Protein AF-0000000065874223 (afdb_homodimer)

pLDDT: mean 94.04, std 4.86, range [57.53, 98.75]

InterPro domains:
  IPR003439 ABC transporter-like, ATP-binding domain [PF00005] (25-171)
  IPR003439 ABC transporter-like, ATP-binding domain [PS50893] (5-242)
  IPR003593 AAA+ ATPase domain [SM00382] (33-219)
  IPR015856 ABC transporter, CbiO/EcfA subunit [cd03225] (6-219)
  IPR017871 ABC transporter-like, conserved site [PS00211] (143-157)
  IPR027417 P-loop containing nucleoside triphosphate hydrolase [G3DSA:3.40.50.300] (3-276)
  IPR027417 P-loop containing nucleoside triphosphate hydrolase [SSF52540] (2-235)
  IPR030947 Energy-coupling factor transporter EcfA1 [TIGR04520] (5-275)
  IPR050095 Energy-coupling factor transporter ATP-binding [PTHR43553] (5-272)

Solvent-accessible surface area (backbone atoms only — not comparable to full-atom values): 28137 Å² total; per-residue (Å²): 135,65,53,34,34,39,34,43,46,23,21,30,62,50,77,50,100,87,47,77,45,67,41,29,49,60,29,65,50,75,38,46,65,39,36,36,36,16,37,35,48,39,84,82,15,24,65,68,60,48,54,32,38,71,43,48,77,39,74,58,73,35,58,50,41,26,47,68,82,39,50,60,82,40,71,92,43,46,66,60,40,34,38,36,30,21,75,38,55,43,54,37,76,81,69,57,80,46,71,31,38,47,56,34,22,35,46,46,32,53,74,70,63,53,54,68,76,57,41,56,52,40,34,50,52,22,23,50,69,48,73,42,48,94,49,30,83,35,42,52,90,78,46,54,67,34,54,37,39,34,49,50,49,17,22,43,48,34,46,63,36,55,25,38,36,29,50,33,51,48,64,82,39,44,61,48,29,30,52,52,46,51,52,38,53,49,43,43,26,73,74,66,46,25,14,34,38,40,34,39,82,50,45,73,62,35,55,73,25,65,29,30,36,36,33,51,75,12,23,73,79,47,70,35,36,32,54,63,52,53,54,41,50,71,64,37,44,72,65,36,40,74,62,30,68,39,23,53,49,33,46,52,35,39,74,72,70,45,93,63,64,60,60,36,65,40,66,68,54,45,47,56,54,59,71,71,106,133,66,53,34,33,41,34,44,46,23,22,29,63,50,77,52,99,86,45,77,45,66,41,29,50,60,30,64,49,75,37,46,66,39,34,37,36,17,38,34,49,38,87,83,15,26,64,69,61,50,54,33,38,71,43,48,76,39,76,60,73,36,56,50,41,26,46,69,82,40,50,59,81,41,72,92,44,47,67,60,42,32,38,37,31,22,77,39,56,42,54,37,78,80,68,59,80,47,70,31,38,46,57,34,23,35,45,46,31,53,75,71,66,54,53,67,75,57,40,56,51,37,35,51,52,22,24,49,69,50,72,42,48,93,50,31,83,35,43,54,89,78,45,53,69,33,53,36,40,34,48,48,49,17,22,42,50,34,47,63,37,54,25,40,35,28,50,33,50,47,65,84,40,42,60,46,29,31,53,52,46,51,52,37,52,49,44,42,26,74,74,64,47,26,14,34,39,39,34,38,83,49,46,72,62,34,56,73,25,64,29,29,35,35,32,52,74,13,25,72,78,47,70,35,37,34,56,64,51,54,53,42,51,70,64,37,47,73,65,34,40,73,62,30,67,39,23,52,48,32,48,54,35,40,75,72,69,44,93,64,64,61,61,34,65,40,66,69,54,45,48,56,56,57,68,71,102

Secondary structure (DSSP, 8-state):
--EEEEEEEEEEEEE-SS-EEEEEEEEEEEEETT-EEEEE--TTSSHHHHHHHHTTSS--SEEEEEETTEETT-GGGHHHHHHHEEEE-S-GGGT---SSHHHHHHHHHHHTT--HHHHHHHHHHHHHHTT-GGGTTS-GGGS-HHHHHHHHHHHHHTT--SEEEEESTTTTS-HHHHHHHHHHHHHHHHHH--EEEEE-S-HHHHTTSSEEEEEETTEEEEEE-HHHHHT-HHHHHHTT----HHHHHHHHHHHTT----S---SHHHHHHHHHT-/--EEEEEEEEEEEEE-SS-EEEEEEEEEEEEETT-EEEEE--TTSSHHHHHHHHTTSS--SEEEEEETTEETT-GGGHHHHHHHEEEE-S-GGGT---SSHHHHHHHHHHHTT--HHHHHHHHHHHHHHTT-GGGTTS-GGGS-HHHHHHHHHHHHHTT--SEEEEESTTTTS-HHHHHHHHHHHHHHHHHH--EEEEE-S-HHHHTTSSEEEEEETTEEEEEE-HHHHHT-HHHHHHTT----HHHHHHHHHHHTT----S---SHHHHHHHHHT-

Nearest PDB structures (foldseek):
  8bmp-assembly1_A  TM=9.193E-01  e=8.160E-31  Lactobacillus delbrueckii subsp. bulgaricus ATCC 11842 = JCM 1002
  8bms-assembly1_A  TM=9.000E-01  e=3.436E-30  Lactobacillus delbrueckii subsp. bulgaricus ATCC 11842 = JCM 1002
  4rfs-assembly1_B  TM=9.124E-01  e=3.237E-29  Levilactobacillus brevis
  8bmr-assembly1_A  TM=9.427E-01  e=2.288E-28  Lactobacillus delbrueckii subsp. bulgaricus ATCC 11842 = JCM 1002
  4u00-assembly1_A  TM=9.221E-01  e=4.789E-24  Thermus thermophilus HB8

Radius of gyration: 24.84 Å; Cα contacts (8 Å, |Δi|>4): 1194; chains: 2; bounding box: 56×71×63 Å

Organism: Clostridioides difficile (strain 630) (NCBI:txid272563)

Structure (mmCIF, N/CA/C/O backbone):
data_AF-0000000065874223-model_v1
#
loop_
_entity.id
_entity.type
_entity.pdbx_description
1 polymer 'Energy-coupling factor transporter ATP-binding protein EcfA1'
#
loop_
_atom_site.group_PDB
_atom_site.id
_atom_site.type_symbol
_atom_site.label_atom_id
_atom_site.label_alt_id
_atom_site.label_comp_id
_atom_site.label_asym_id
_atom_site.label_entity_id
_atom_site.label_seq_id
_atom_site.pdbx_PDB_ins_code
_atom_site.Cartn_x
_atom_site.Cartn_y
_atom_site.Cartn_z
_atom_site.occupancy
_atom_site.B_iso_or_equiv
_atom_site.auth_seq_id
_atom_site.auth_comp_id
_atom_site.auth_asym_id
_atom_site.auth_atom_id
_atom_site.pdbx_PDB_model_num
ATOM 1 N N . MET A 1 1 ? -2.918 27.781 23.953 1 57.53 1 MET A N 1
ATOM 2 C CA . MET A 1 1 ? -2.232 27.094 22.859 1 57.53 1 MET A CA 1
ATOM 3 C C . MET A 1 1 ? -3.104 27.031 21.609 1 57.53 1 MET A C 1
ATOM 5 O O . MET A 1 1 ? -4.285 26.688 21.688 1 57.53 1 MET A O 1
ATOM 9 N N . ASP A 1 2 ? -2.715 27.734 20.406 1 87.31 2 ASP A N 1
ATOM 10 C CA . ASP A 1 2 ? -3.629 28.125 19.328 1 87.31 2 ASP A CA 1
ATOM 11 C C . ASP A 1 2 ? -3.838 27 18.344 1 87.31 2 ASP A C 1
ATOM 13 O O . ASP A 1 2 ? -2.871 26.422 17.828 1 87.31 2 ASP A O 1
ATOM 17 N N . ASN A 1 3 ? -4.992 26.422 18.359 1 95.94 3 ASN A N 1
ATOM 18 C CA . ASN A 1 3 ? -5.398 25.406 17.391 1 95.94 3 ASN A CA 1
ATOM 19 C C . ASN A 1 3 ? -5.418 25.953 15.969 1 95.94 3 ASN A C 1
ATOM 21 O O . ASN A 1 3 ? -5.938 27.047 15.727 1 95.94 3 ASN A O 1
ATOM 25 N N . ILE A 1 4 ? -4.734 25.281 15.172 1 97.5 4 ILE A N 1
ATOM 26 C CA . ILE A 1 4 ? -4.742 25.703 13.773 1 97.5 4 ILE A CA 1
ATOM 27 C C . ILE A 1 4 ? -5.922 25.047 13.047 1 97.5 4 ILE A C 1
ATOM 29 O O . ILE A 1 4 ? -6.422 25.594 12.062 1 97.5 4 ILE A O 1
ATOM 33 N N . VAL A 1 5 ? -6.289 23.859 13.484 1 98.06 5 VAL A N 1
ATOM 34 C CA . VAL A 1 5 ? -7.445 23.156 12.938 1 98.06 5 VAL A CA 1
ATOM 35 C C . VAL A 1 5 ? -8.461 22.906 14.047 1 98.06 5 VAL A C 1
ATOM 37 O O . VAL A 1 5 ? -8.117 22.406 15.117 1 98.06 5 VAL A O 1
ATOM 40 N N . LYS A 1 6 ? -9.648 23.344 13.828 1 98.19 6 LYS A N 1
ATOM 41 C CA . LYS A 1 6 ? -10.773 23.078 14.719 1 98.19 6 LYS A CA 1
ATOM 42 C C . LYS A 1 6 ? -11.93 22.422 13.969 1 98.19 6 LYS A C 1
ATOM 44 O O . LYS A 1 6 ? -12.578 23.062 13.133 1 98.19 6 LYS A O 1
ATOM 49 N N . VAL A 1 7 ? -12.125 21.188 14.25 1 98 7 VAL A N 1
ATOM 50 C CA . VAL A 1 7 ? -13.242 20.422 13.703 1 98 7 VAL A CA 1
ATOM 51 C C . VAL A 1 7 ? -14.359 20.328 14.742 1 98 7 VAL A C 1
ATOM 53 O O . VAL A 1 7 ? -14.18 19.703 15.789 1 98 7 VAL A O 1
ATOM 56 N N . ASN A 1 8 ? -15.445 20.922 14.422 1 97.88 8 ASN A N 1
ATOM 57 C CA . ASN A 1 8 ? -16.516 21.016 15.406 1 97.88 8 ASN A CA 1
ATOM 58 C C . ASN A 1 8 ? -17.734 20.188 15 1 97.88 8 ASN A C 1
ATOM 60 O O . ASN A 1 8 ? -18.609 20.656 14.273 1 97.88 8 ASN A O 1
ATOM 64 N N . ASN A 1 9 ? -17.797 19 15.633 1 97.69 9 ASN A N 1
ATOM 65 C CA . ASN A 1 9 ? -18.969 18.125 15.516 1 97.69 9 ASN A CA 1
ATOM 66 C C . ASN A 1 9 ? -19.453 18.031 14.07 1 97.69 9 ASN A C 1
ATOM 68 O O . ASN A 1 9 ? -20.625 18.25 13.797 1 97.69 9 ASN A O 1
ATOM 72 N N . ILE A 1 10 ? -18.562 17.656 13.234 1 97.5 10 ILE A N 1
ATOM 73 C CA . ILE A 1 10 ? -18.938 17.656 11.828 1 97.5 10 ILE A CA 1
ATOM 74 C C . ILE A 1 10 ? -19.547 16.312 11.453 1 97.5 10 ILE A C 1
ATOM 76 O O . ILE A 1 10 ? -19.172 15.281 12.016 1 97.5 10 ILE A O 1
ATOM 80 N N . SER A 1 11 ? -20.453 16.406 10.539 1 97.31 11 SER A N 1
ATOM 81 C CA . SER A 1 11 ? -21 15.25 9.836 1 97.31 11 SER A CA 1
ATOM 82 C C . SER A 1 11 ? -21 15.461 8.328 1 97.31 11 SER A C 1
ATOM 84 O O . SER A 1 11 ? -21.078 16.594 7.855 1 97.31 11 SER A O 1
ATOM 86 N N . PHE A 1 12 ? -20.734 14.43 7.633 1 96.19 12 PHE A N 1
ATOM 87 C CA . PHE A 1 12 ? -20.75 14.477 6.176 1 96.19 12 PHE A CA 1
ATOM 88 C C . PHE A 1 12 ? -21.359 13.203 5.605 1 96.19 12 PHE A C 1
ATOM 90 O O . PHE A 1 12 ? -20.984 12.102 5.984 1 96.19 12 PHE A O 1
ATOM 97 N N . GLU A 1 13 ? -22.219 13.445 4.73 1 92.69 13 GLU A N 1
ATOM 98 C CA . GLU A 1 13 ? -22.906 12.328 4.074 1 92.69 13 GLU A CA 1
ATOM 99 C C . GLU A 1 13 ? -22.766 12.414 2.557 1 92.69 13 GLU A C 1
ATOM 101 O O . GLU A 1 13 ? -22.891 13.492 1.976 1 92.69 13 GLU A O 1
ATOM 106 N N . TYR A 1 14 ? -22.359 11.258 2.01 1 88.56 14 TYR A N 1
ATOM 107 C CA . TYR A 1 14 ? -22.453 11.141 0.558 1 88.56 14 TYR A CA 1
ATOM 108 C C . TYR A 1 14 ? -23.875 10.781 0.131 1 88.56 14 TYR A C 1
ATOM 110 O O . TYR A 1 14 ? -24.469 9.836 0.654 1 88.56 14 TYR A O 1
ATOM 118 N N . ILE A 1 15 ? -24.406 11.531 -0.673 1 81.75 15 ILE A N 1
ATOM 119 C CA . ILE A 1 15 ? -25.766 11.281 -1.121 1 81.75 15 ILE A CA 1
ATOM 120 C C . ILE A 1 15 ? -25.766 10.766 -2.557 1 81.75 15 ILE A C 1
ATOM 122 O O . ILE A 1 15 ? -25.219 11.414 -3.453 1 81.75 15 ILE A O 1
ATOM 126 N N . THR A 1 16 ? -26.047 9.508 -2.627 1 74.44 16 THR A N 1
ATOM 127 C CA . THR A 1 16 ? -26.281 8.961 -3.955 1 74.44 16 THR A CA 1
ATOM 128 C C . THR A 1 16 ? -27.781 8.695 -4.168 1 74.44 16 THR A C 1
ATOM 130 O O . THR A 1 16 ? -28.578 8.812 -3.232 1 74.44 16 THR A O 1
ATOM 133 N N . ASP A 1 17 ? -28.219 8.523 -5.523 1 72.25 17 ASP A N 1
ATOM 134 C CA . ASP A 1 17 ? -29.625 8.258 -5.836 1 72.25 17 ASP A CA 1
ATOM 135 C C . ASP A 1 17 ? -30.141 7.062 -5.047 1 72.25 17 ASP A C 1
ATOM 137 O O . ASP A 1 17 ? -31.328 7.008 -4.699 1 72.25 17 ASP A O 1
ATOM 141 N N . GLU A 1 18 ? -29.406 6.113 -4.695 1 70.06 18 GLU A N 1
ATOM 142 C CA . GLU A 1 18 ? -29.844 4.828 -4.156 1 70.06 18 GLU A CA 1
ATOM 143 C C . GLU A 1 18 ? -29.578 4.742 -2.656 1 70.06 18 GLU A C 1
ATOM 145 O O . GLU A 1 18 ? -30.203 3.939 -1.959 1 70.06 18 GLU A O 1
ATOM 150 N N . ALA A 1 19 ? -28.578 5.59 -2.164 1 71.38 19 ALA A N 1
ATOM 151 C CA . ALA A 1 19 ? -28.25 5.383 -0.756 1 71.38 19 ALA A CA 1
ATOM 152 C C . ALA A 1 19 ? -27.562 6.609 -0.17 1 71.38 19 ALA A C 1
ATOM 154 O O . ALA A 1 19 ? -27.016 7.434 -0.909 1 71.38 19 ALA A O 1
ATOM 155 N N . LYS A 1 20 ? -27.875 6.887 1.114 1 82.56 20 LYS A N 1
ATOM 156 C CA . LYS A 1 20 ? -27.141 7.859 1.928 1 82.56 20 LYS A CA 1
ATOM 157 C C . LYS A 1 20 ? -26.094 7.172 2.797 1 82.56 20 LYS A C 1
ATOM 159 O O . LYS A 1 20 ? -26.391 6.184 3.469 1 82.56 20 LYS A O 1
ATOM 164 N N . LEU A 1 21 ? -24.812 7.516 2.553 1 85.75 21 LEU A N 1
ATOM 165 C CA . LEU A 1 21 ? -23.75 6.953 3.363 1 85.75 21 LEU A CA 1
ATOM 166 C C . LEU A 1 21 ? -23.125 8.023 4.254 1 85.75 21 LEU A C 1
ATOM 168 O O . LEU A 1 21 ? -22.609 9.031 3.756 1 85.75 21 LEU A O 1
ATOM 172 N N . LYS A 1 22 ? -23.359 7.953 5.531 1 92.56 22 LYS A N 1
ATOM 173 C CA . LYS A 1 22 ? -22.734 8.875 6.477 1 92.56 22 LYS A CA 1
ATOM 174 C C . LYS A 1 22 ? -21.25 8.562 6.645 1 92.56 22 LYS A C 1
ATOM 176 O O . LYS A 1 22 ? -20.875 7.719 7.453 1 92.56 22 LYS A O 1
ATOM 181 N N . ALA A 1 23 ? -20.375 9.297 5.98 1 94.38 23 ALA A N 1
ATOM 182 C CA . ALA A 1 23 ? -18.938 9.039 5.961 1 94.38 23 ALA A CA 1
ATOM 183 C C . ALA A 1 23 ? -18.266 9.602 7.215 1 94.38 23 ALA A C 1
ATOM 185 O O . ALA A 1 23 ? -17.25 9.07 7.672 1 94.38 23 ALA A O 1
ATOM 186 N N . ILE A 1 24 ? -18.75 10.711 7.723 1 97.5 24 ILE A N 1
ATOM 187 C CA . ILE A 1 24 ? -18.328 11.305 8.984 1 97.5 24 ILE A CA 1
ATOM 188 C C . ILE A 1 24 ? -19.531 11.547 9.883 1 97.5 24 ILE A C 1
ATOM 190 O O . ILE A 1 24 ? -20.562 12.047 9.43 1 97.5 24 ILE A O 1
ATOM 194 N N . ASP A 1 25 ? -19.406 11.148 11.156 1 97.69 25 ASP A N 1
ATOM 195 C CA . ASP A 1 25 ? -20.547 11.211 12.078 1 97.69 25 ASP A CA 1
ATOM 196 C C . ASP A 1 25 ? -20.156 11.93 13.367 1 97.69 25 ASP A C 1
ATOM 198 O O . ASP A 1 25 ? -19.656 11.305 14.305 1 97.69 25 ASP A O 1
ATOM 202 N N . ASN A 1 26 ? -20.469 13.211 13.414 1 97.44 26 ASN A N 1
ATOM 203 C CA . ASN A 1 26 ? -20.312 14.016 14.617 1 97.44 26 ASN A CA 1
ATOM 204 C C . ASN A 1 26 ? -18.875 13.945 15.148 1 97.44 26 ASN A C 1
ATOM 206 O O . ASN A 1 26 ? -18.656 13.602 16.312 1 97.44 26 ASN A O 1
ATOM 210 N N . LEU A 1 27 ? -17.953 14.273 14.328 1 98.19 27 LEU A N 1
ATOM 211 C CA . LEU A 1 27 ? -16.531 14.18 14.641 1 98.19 27 LEU A CA 1
ATOM 212 C C . LEU A 1 27 ? -15.969 15.539 15.039 1 98.19 27 LEU A C 1
ATOM 214 O O . LEU A 1 27 ? -16.234 16.547 14.383 1 98.19 27 LEU A O 1
ATOM 218 N N . SER A 1 28 ? -15.305 15.57 16.141 1 98.44 28 SER A N 1
ATOM 219 C CA . SER A 1 28 ? -14.57 16.75 16.578 1 98.44 28 SER A CA 1
ATOM 220 C C . SER A 1 28 ? -13.086 16.453 16.734 1 98.44 28 SER A C 1
ATOM 222 O O . SER A 1 28 ? -12.703 15.359 17.141 1 98.44 28 SER A O 1
ATOM 224 N N . LEU A 1 29 ? -12.305 17.406 16.375 1 98.06 29 LEU A N 1
ATOM 225 C CA . LEU A 1 29 ? -10.852 17.234 16.438 1 98.06 29 LEU A CA 1
ATOM 226 C C . LEU A 1 29 ? -10.156 18.594 16.438 1 98.06 29 LEU A C 1
ATOM 228 O O . LEU A 1 29 ? -10.445 19.453 15.586 1 98.06 29 LEU A O 1
ATOM 232 N N . ASP A 1 30 ? -9.328 18.797 17.328 1 98.19 30 ASP A N 1
ATOM 233 C CA . ASP A 1 30 ? -8.484 19.984 17.359 1 98.19 30 ASP A CA 1
ATOM 234 C C . ASP A 1 30 ? -7.016 19.641 17.125 1 98.19 30 ASP A C 1
ATOM 236 O O . ASP A 1 30 ? -6.531 18.609 17.609 1 98.19 30 ASP A O 1
ATOM 240 N N . VAL A 1 31 ? -6.387 20.406 16.344 1 98.38 31 VAL A N 1
ATOM 241 C CA . VAL A 1 31 ? -4.957 20.219 16.094 1 98.38 31 VAL A CA 1
ATOM 242 C C . VAL A 1 31 ? -4.207 21.516 16.438 1 98.38 31 VAL A C 1
ATOM 244 O O . VAL A 1 31 ? -4.551 22.578 15.945 1 98.38 31 VAL A O 1
ATOM 247 N N . LYS A 1 32 ? -3.213 21.422 17.203 1 98.12 32 LYS A N 1
ATOM 248 C CA . LYS A 1 32 ? -2.424 22.578 17.641 1 98.12 32 LYS A CA 1
ATOM 249 C C . LYS A 1 32 ? -1.385 22.953 16.578 1 98.12 32 LYS A C 1
ATOM 251 O O . LYS A 1 32 ? -0.927 22.094 15.82 1 98.12 32 LYS A O 1
ATOM 256 N N . LYS A 1 33 ? -1.08 24.266 16.609 1 97.69 33 LYS A N 1
ATOM 257 C CA . LYS A 1 33 ? 0.002 24.719 15.742 1 97.69 33 LYS A CA 1
ATOM 258 C C . LYS A 1 33 ? 1.299 23.984 16.047 1 97.69 33 LYS A C 1
ATOM 260 O O . LYS A 1 33 ? 1.685 23.844 17.203 1 97.69 33 LYS A O 1
ATOM 265 N N . GLY A 1 34 ? 1.869 23.406 14.984 1 97.69 34 GLY A N 1
ATOM 266 C CA . GLY A 1 34 ? 3.146 22.719 15.125 1 97.69 34 GLY A CA 1
ATOM 267 C C . GLY A 1 34 ? 3.004 21.266 15.539 1 97.69 34 GLY A C 1
ATOM 268 O O . GLY A 1 34 ? 3.996 20.547 15.625 1 97.69 34 GLY A O 1
ATOM 269 N N . GLU A 1 35 ? 1.806 20.844 15.703 1 98.5 35 GLU A N 1
ATOM 270 C CA . GLU A 1 35 ? 1.564 19.469 16.141 1 98.5 35 GLU A CA 1
ATOM 271 C C . GLU A 1 35 ? 1.664 18.484 14.977 1 98.5 35 GLU A C 1
ATOM 273 O O . GLU A 1 35 ? 1.323 18.828 13.844 1 98.5 35 GLU A O 1
ATOM 278 N N . PHE A 1 36 ? 2.207 17.344 15.242 1 98.69 36 PHE A N 1
ATOM 279 C CA . PHE A 1 36 ? 2.168 16.203 14.328 1 98.69 36 PHE A CA 1
ATOM 280 C C . PHE A 1 36 ? 1.106 15.203 14.758 1 98.69 36 PHE A C 1
ATOM 282 O O . PHE A 1 36 ? 1.314 14.438 15.711 1 98.69 36 PHE A O 1
ATOM 289 N N . VAL A 1 37 ? -0.005 15.172 13.992 1 98.75 37 VAL A N 1
ATOM 290 C CA . VAL A 1 37 ? -1.12 14.289 14.312 1 98.75 37 VAL A CA 1
ATOM 291 C C . VAL A 1 37 ? -1.25 13.211 13.242 1 98.75 37 VAL A C 1
ATOM 293 O O . VAL A 1 37 ? -1.291 13.516 12.047 1 98.75 37 VAL A O 1
ATOM 296 N N . ALA A 1 38 ? -1.266 11.961 13.664 1 98.69 38 ALA A N 1
ATOM 297 C CA . ALA A 1 38 ? -1.553 10.852 12.758 1 98.69 38 ALA A CA 1
ATOM 298 C C . ALA A 1 38 ? -3.002 10.391 12.891 1 98.69 38 ALA A C 1
ATOM 300 O O . ALA A 1 38 ? -3.525 10.289 14.008 1 98.69 38 ALA A O 1
ATOM 301 N N . ILE A 1 39 ? -3.641 10.25 11.805 1 98.62 39 ILE A N 1
ATOM 302 C CA . ILE A 1 39 ? -4.992 9.711 11.773 1 98.62 39 ILE A CA 1
ATOM 303 C C . ILE A 1 39 ? -4.973 8.32 11.141 1 98.62 39 ILE A C 1
ATOM 305 O O . ILE A 1 39 ? -4.551 8.148 10 1 98.62 39 ILE A O 1
ATOM 309 N N . ILE A 1 40 ? -5.426 7.332 11.906 1 97.94 40 ILE A N 1
ATOM 310 C CA . ILE A 1 40 ? -5.418 5.957 11.422 1 97.94 40 ILE A CA 1
ATOM 311 C C . ILE A 1 40 ? -6.832 5.383 11.461 1 97.94 40 ILE A C 1
ATOM 313 O O . ILE A 1 40 ? -7.691 5.891 12.188 1 97.94 40 ILE A O 1
ATOM 317 N N . GLY A 1 41 ? -7.074 4.355 10.719 1 94.94 41 GLY A N 1
ATOM 318 C CA . GLY A 1 41 ? -8.344 3.676 10.531 1 94.94 41 GLY A CA 1
ATOM 319 C C . GLY A 1 41 ? -8.352 2.732 9.344 1 94.94 41 GLY A C 1
ATOM 320 O O . GLY A 1 41 ? -7.48 2.818 8.469 1 94.94 41 GLY A O 1
ATOM 321 N N . HIS A 1 42 ? -9.289 1.844 9.367 1 91.31 42 HIS A N 1
ATOM 322 C CA . HIS A 1 42 ? -9.391 0.908 8.25 1 91.31 42 HIS A CA 1
ATOM 323 C C . HIS A 1 42 ? -9.961 1.586 7.012 1 91.31 42 HIS A C 1
ATOM 325 O O . HIS A 1 42 ? -10.43 2.727 7.078 1 91.31 42 HIS A O 1
ATOM 331 N N . ASN A 1 43 ? -9.875 0.902 5.875 1 87.06 43 ASN A N 1
ATOM 332 C CA . ASN A 1 43 ? -10.461 1.447 4.656 1 87.06 43 ASN A CA 1
ATOM 333 C C . ASN A 1 43 ? -11.969 1.673 4.812 1 87.06 43 ASN A C 1
ATOM 335 O O . ASN A 1 43 ? -12.688 0.792 5.285 1 87.06 43 ASN A O 1
ATOM 339 N N . GLY A 1 44 ? -12.445 2.848 4.527 1 87.31 44 GLY A N 1
ATOM 340 C CA . GLY A 1 44 ? -13.859 3.172 4.66 1 87.31 44 GLY A CA 1
ATOM 341 C C . GLY A 1 44 ? -14.203 3.801 5.996 1 87.31 44 GLY A C 1
ATOM 342 O O . GLY A 1 44 ? -15.367 4.098 6.27 1 87.31 44 GLY A O 1
ATOM 343 N N . SER A 1 45 ? -13.211 4.082 6.797 1 92.88 45 SER A N 1
ATOM 344 C CA . SER A 1 45 ? -13.477 4.609 8.133 1 92.88 45 SER A CA 1
ATOM 345 C C . SER A 1 45 ? -13.781 6.102 8.078 1 92.88 45 SER A C 1
ATOM 347 O O . SER A 1 45 ? -14.219 6.688 9.078 1 92.88 45 SER A O 1
ATOM 349 N N . GLY A 1 46 ? -13.508 6.734 6.98 1 94.25 46 GLY A N 1
ATOM 350 C CA . GLY A 1 46 ? -13.836 8.141 6.828 1 94.25 46 GLY A CA 1
ATOM 351 C C . GLY A 1 46 ? -12.609 9.031 6.746 1 94.25 46 GLY A C 1
ATOM 352 O O . GLY A 1 46 ? -12.734 10.258 6.633 1 94.25 46 GLY A O 1
ATOM 353 N N . LYS A 1 47 ? -11.414 8.469 6.734 1 95.19 47 LYS A N 1
ATOM 354 C CA . LYS A 1 47 ? -10.164 9.219 6.801 1 95.19 47 LYS A CA 1
ATOM 355 C C . LYS A 1 47 ? -10.031 10.164 5.605 1 95.19 47 LYS A C 1
ATOM 357 O O . LYS A 1 47 ? -9.742 11.352 5.773 1 95.19 47 LYS A O 1
ATOM 362 N N . SER A 1 48 ? -10.25 9.633 4.434 1 93.62 48 SER A N 1
ATOM 363 C CA . SER A 1 48 ? -10.094 10.445 3.229 1 93.62 48 SER A CA 1
ATOM 364 C C . SER A 1 48 ? -11.172 11.516 3.143 1 93.62 48 SER A C 1
ATOM 366 O O . SER A 1 48 ? -10.914 12.633 2.678 1 93.62 48 SER A O 1
ATOM 368 N N . THR A 1 49 ? -12.383 11.203 3.549 1 95 49 THR A N 1
ATOM 369 C CA . THR A 1 49 ? -13.445 12.203 3.604 1 95 49 THR A CA 1
ATOM 370 C C . THR A 1 49 ? -13.078 13.328 4.562 1 95 49 THR A C 1
ATOM 372 O O . THR A 1 49 ? -13.305 14.5 4.262 1 95 49 THR A O 1
ATOM 375 N N . LEU A 1 50 ? -12.5 12.922 5.68 1 97 50 LEU A N 1
ATOM 376 C CA . LEU A 1 50 ? -12.07 13.93 6.645 1 97 50 LEU A CA 1
ATOM 377 C C . LEU A 1 50 ? -11 14.844 6.039 1 97 50 LEU A C 1
ATOM 379 O O . LEU A 1 50 ? -11.086 16.062 6.168 1 97 50 LEU A O 1
ATOM 383 N N . SER A 1 51 ? -9.992 14.258 5.387 1 95.81 51 SER A N 1
ATOM 384 C CA . SER A 1 51 ? -8.93 15.055 4.785 1 95.81 51 SER A CA 1
ATOM 385 C C . SER A 1 51 ? -9.492 16.047 3.766 1 95.81 51 SER A C 1
ATOM 387 O O . SER A 1 51 ? -9.07 17.203 3.713 1 95.81 51 SER A O 1
ATOM 389 N N . LYS A 1 52 ? -10.461 15.641 2.998 1 95 52 LYS A N 1
ATOM 390 C CA . LYS A 1 52 ? -11.07 16.5 1.992 1 95 52 LYS A CA 1
ATOM 391 C C . LYS A 1 52 ? -11.883 17.625 2.645 1 95 52 LYS A C 1
ATOM 393 O O . LYS A 1 52 ? -11.992 18.719 2.092 1 95 52 LYS A O 1
ATOM 398 N N . ASN A 1 53 ? -12.438 17.344 3.76 1 95.62 53 ASN A N 1
ATOM 399 C CA . ASN A 1 53 ? -13.125 18.391 4.512 1 95.62 53 ASN A CA 1
ATOM 400 C C . ASN A 1 53 ? -12.148 19.391 5.098 1 95.62 53 ASN A C 1
ATOM 402 O O . ASN A 1 53 ? -12.445 20.594 5.164 1 95.62 53 ASN A O 1
ATOM 406 N N . LEU A 1 54 ? -10.992 18.922 5.484 1 95.75 54 LEU A N 1
ATOM 407 C CA . LEU A 1 54 ? -10 19.766 6.137 1 95.75 54 LEU A CA 1
ATOM 408 C C . LEU A 1 54 ? -9.398 20.766 5.148 1 95.75 54 LEU A C 1
ATOM 410 O O . LEU A 1 54 ? -8.891 21.812 5.547 1 95.75 54 LEU A O 1
ATOM 414 N N . ASN A 1 55 ? -9.469 20.438 3.896 1 92.62 55 ASN A N 1
ATOM 415 C CA . ASN A 1 55 ? -8.93 21.344 2.887 1 92.62 55 ASN A CA 1
ATOM 416 C C . ASN A 1 55 ? -10.047 21.969 2.059 1 92.62 55 ASN A C 1
ATOM 418 O O . ASN A 1 55 ? -9.797 22.484 0.967 1 92.62 55 ASN A O 1
ATOM 422 N N . ALA A 1 56 ? -11.242 21.766 2.43 1 93.25 56 ALA A N 1
ATOM 423 C CA . ALA A 1 56 ? -12.43 22.422 1.892 1 93.25 56 ALA A CA 1
ATOM 424 C C . ALA A 1 56 ? -12.734 21.922 0.48 1 93.25 56 ALA A C 1
ATOM 426 O O . ALA A 1 56 ? -13.266 22.672 -0.344 1 93.25 56 ALA A O 1
ATOM 427 N N . ILE A 1 57 ? -12.219 20.781 0.136 1 91.06 57 ILE A N 1
ATOM 428 C CA . ILE A 1 57 ? -12.664 20.125 -1.085 1 91.06 57 ILE A CA 1
ATOM 429 C C . ILE A 1 57 ? -14.117 19.688 -0.928 1 91.06 57 ILE A C 1
ATOM 431 O O . ILE A 1 57 ? -14.914 19.797 -1.864 1 91.06 57 ILE A O 1
ATOM 435 N N . LEU A 1 58 ? -14.422 19.172 0.234 1 92.69 58 LEU A N 1
ATOM 436 C CA . LEU A 1 58 ? -15.781 18.844 0.648 1 92.69 58 LEU A CA 1
ATOM 437 C C . LEU A 1 58 ? -16.234 19.75 1.797 1 92.69 58 LEU A C 1
ATOM 439 O O . LEU A 1 58 ? -15.406 20.219 2.578 1 92.69 58 LEU A O 1
ATOM 443 N N . MET A 1 59 ? -17.531 19.969 1.818 1 93.38 59 MET A N 1
ATOM 444 C CA . MET A 1 59 ? -18.109 20.75 2.902 1 93.38 59 MET A CA 1
ATOM 445 C C . MET A 1 59 ? -18.953 19.875 3.818 1 93.38 59 MET A C 1
ATOM 447 O O . MET A 1 59 ? -19.797 19.109 3.346 1 93.38 59 MET A O 1
ATOM 451 N N . PRO A 1 60 ? -18.672 20 5.074 1 94.38 60 PRO A N 1
ATOM 452 C CA . PRO A 1 60 ? -19.484 19.203 5.992 1 94.38 60 PRO A CA 1
ATOM 453 C C . PRO A 1 60 ? -20.969 19.547 5.922 1 94.38 60 PRO A C 1
ATOM 455 O O . PRO A 1 60 ? -21.328 20.703 5.738 1 94.38 60 PRO A O 1
ATOM 458 N N . THR A 1 61 ? -21.75 18.531 6.125 1 92.38 61 THR A N 1
ATOM 459 C CA . THR A 1 61 ? -23.203 18.703 6.152 1 92.38 61 THR A CA 1
ATOM 460 C C . THR A 1 61 ? -23.641 19.359 7.453 1 92.38 61 THR A C 1
ATOM 462 O O . THR A 1 61 ? -24.562 20.188 7.457 1 92.38 61 THR A O 1
ATOM 465 N N . GLU A 1 62 ? -23.094 18.969 8.492 1 95.69 62 GLU A N 1
ATOM 466 C CA . GLU A 1 62 ? -23.328 19.531 9.82 1 95.69 62 GLU A CA 1
ATOM 467 C C . GLU A 1 62 ? -22 19.922 10.484 1 95.69 62 GLU A C 1
ATOM 469 O O . GLU A 1 62 ? -20.953 19.359 10.156 1 95.69 62 GLU A O 1
ATOM 474 N N . GLY A 1 63 ? -22.078 20.891 11.344 1 96.75 63 GLY A N 1
ATOM 475 C CA . GLY A 1 63 ? -20.875 21.359 12.023 1 96.75 63 GLY A CA 1
ATOM 476 C C . GLY A 1 63 ? -20.016 22.281 11.172 1 96.75 63 GLY A C 1
ATOM 477 O O . GLY A 1 63 ? -20.469 22.766 10.133 1 96.75 63 GLY A O 1
ATOM 478 N N . ASN A 1 64 ? -18.828 22.578 11.641 1 97.06 64 ASN A N 1
ATOM 479 C CA . ASN A 1 64 ? -17.938 23.422 10.859 1 97.06 64 ASN A CA 1
ATOM 480 C C . ASN A 1 64 ? -16.469 23.109 11.164 1 97.06 64 ASN A C 1
ATOM 482 O O . ASN A 1 64 ? -16.172 22.422 12.133 1 97.06 64 ASN A O 1
ATOM 486 N N . ILE A 1 65 ? -15.664 23.5 10.312 1 97.81 65 ILE A N 1
ATOM 487 C CA . ILE A 1 65 ? -14.219 23.344 10.414 1 97.81 65 ILE A CA 1
ATOM 488 C C . ILE A 1 65 ? -13.539 24.703 10.273 1 97.81 65 ILE A C 1
ATOM 490 O O . ILE A 1 65 ? -13.836 25.453 9.352 1 97.81 65 ILE A O 1
ATOM 494 N N . LEU A 1 66 ? -12.727 25.016 11.203 1 97.88 66 LEU A N 1
ATOM 495 C CA . LEU A 1 66 ? -11.922 26.219 11.133 1 97.88 66 LEU A CA 1
ATOM 496 C C . LEU A 1 66 ? -10.453 25.891 10.875 1 97.88 66 LEU A C 1
ATOM 498 O O . LEU A 1 66 ? -9.875 25.062 11.578 1 97.88 66 LEU A O 1
ATOM 502 N N . ILE A 1 67 ? -9.938 26.5 9.906 1 97.75 67 ILE A N 1
ATOM 503 C CA . ILE A 1 67 ? -8.508 26.453 9.609 1 97.75 67 ILE A CA 1
ATOM 504 C C . ILE A 1 67 ? -7.871 27.812 9.891 1 97.75 67 ILE A C 1
ATOM 506 O O . ILE A 1 67 ? -8.141 28.781 9.18 1 97.75 67 ILE A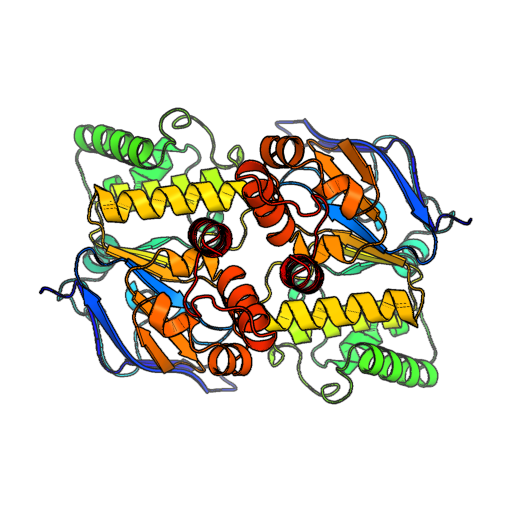 O 1
ATOM 510 N N . ASP A 1 68 ? -7.098 27.859 10.875 1 96.88 68 ASP A N 1
ATOM 511 C CA . ASP A 1 68 ? -6.531 29.141 11.281 1 96.88 68 ASP A CA 1
ATOM 512 C C . ASP A 1 68 ? -7.621 30.203 11.438 1 96.88 68 ASP A C 1
ATOM 514 O O . ASP A 1 68 ? -7.527 31.281 10.859 1 96.88 68 ASP A O 1
ATOM 518 N N . ASP A 1 69 ? -8.711 29.797 11.984 1 95.94 69 ASP A N 1
ATOM 519 C CA . ASP A 1 69 ? -9.844 30.625 12.375 1 95.94 69 ASP A CA 1
ATOM 520 C C . ASP A 1 69 ? -10.688 31.016 11.156 1 95.94 69 ASP A C 1
ATOM 522 O O . ASP A 1 69 ? -11.609 31.828 11.266 1 95.94 69 ASP A O 1
ATOM 526 N N . MET A 1 70 ? -10.344 30.469 10.016 1 96.69 70 MET A N 1
ATOM 527 C CA . MET A 1 70 ? -11.188 30.641 8.828 1 96.69 70 MET A CA 1
ATOM 528 C C . MET A 1 70 ? -12.164 29.484 8.688 1 96.69 70 MET A C 1
ATOM 530 O O . MET A 1 70 ? -11.766 28.312 8.703 1 96.69 70 MET A O 1
ATOM 534 N N . ASP A 1 71 ? -13.352 29.812 8.5 1 96.69 71 ASP A N 1
ATOM 535 C CA . ASP A 1 71 ? -14.383 28.781 8.359 1 96.69 71 ASP A CA 1
ATOM 536 C C . ASP A 1 71 ? -14.406 28.234 6.938 1 96.69 71 ASP A C 1
ATOM 538 O O . ASP A 1 71 ? -14.492 28.984 5.969 1 96.69 71 ASP A O 1
ATOM 542 N N . THR A 1 72 ? -14.352 26.906 6.785 1 95.25 72 THR A N 1
ATOM 543 C CA . THR A 1 72 ? -14.289 26.266 5.477 1 95.25 72 THR A CA 1
ATOM 544 C C . THR A 1 72 ? -15.578 26.484 4.699 1 95.25 72 THR A C 1
ATOM 546 O O . THR A 1 72 ? -15.625 26.281 3.484 1 95.25 72 THR A O 1
ATOM 549 N N . LYS A 1 73 ? -16.562 26.969 5.336 1 93.75 73 LYS A N 1
ATOM 550 C CA . LYS A 1 73 ? -17.844 27.219 4.68 1 93.75 73 LYS A CA 1
ATOM 551 C C . LYS A 1 73 ? -17.859 28.578 4.004 1 93.75 73 LYS A C 1
ATOM 553 O O . LYS A 1 73 ? -18.75 28.875 3.197 1 93.75 73 LYS A O 1
ATOM 558 N N . GLU A 1 74 ? -16.891 29.375 4.375 1 93.75 74 GLU A N 1
ATOM 559 C CA . GLU A 1 74 ? -16.781 30.688 3.752 1 93.75 74 GLU A CA 1
ATOM 560 C C . GLU A 1 74 ? -16.109 30.594 2.383 1 93.75 74 GLU A C 1
ATOM 562 O O . GLU A 1 74 ? -14.883 30.547 2.287 1 93.75 74 GLU A O 1
ATOM 567 N N . GLU A 1 75 ? -16.781 30.703 1.36 1 91.88 75 GLU A N 1
ATOM 568 C CA . GLU A 1 75 ? -16.312 30.516 -0.008 1 91.88 75 GLU A CA 1
ATOM 569 C C . GLU A 1 75 ? -15.234 31.531 -0.368 1 91.88 75 GLU A C 1
ATOM 571 O O . GLU A 1 75 ? -14.32 31.219 -1.134 1 91.88 75 GLU A O 1
ATOM 576 N N . GLU A 1 76 ? -15.398 32.75 0.155 1 93.62 76 GLU A N 1
ATOM 577 C CA . GLU A 1 76 ? -14.469 33.812 -0.176 1 93.62 76 GLU A CA 1
ATOM 578 C C . GLU A 1 76 ? -13.086 33.562 0.41 1 93.62 76 GLU A C 1
ATOM 580 O O . GLU A 1 76 ? -12.109 34.188 0.021 1 93.62 76 GLU A O 1
ATOM 585 N N . ARG A 1 77 ? -12.992 32.562 1.296 1 93.81 77 ARG A N 1
ATOM 586 C CA . ARG A 1 77 ? -11.734 32.312 1.983 1 93.81 77 ARG A CA 1
ATOM 587 C C . ARG A 1 77 ? -11.117 30.984 1.534 1 93.81 77 ARG A C 1
ATOM 589 O O . ARG A 1 77 ? -10.109 30.547 2.094 1 93.81 77 ARG A O 1
ATOM 596 N N . LEU A 1 78 ? -11.656 30.375 0.57 1 93.25 78 LEU A N 1
ATOM 597 C CA . LEU A 1 78 ? -11.273 29.031 0.172 1 93.25 78 LEU A CA 1
ATOM 598 C C . LEU A 1 78 ? -9.805 28.984 -0.244 1 93.25 78 LEU A C 1
ATOM 600 O O . LEU A 1 78 ? -9.078 28.047 0.116 1 93.25 78 LEU A O 1
ATOM 604 N N . TRP A 1 79 ? -9.414 29.969 -0.953 1 91.19 79 TRP A N 1
ATOM 605 C CA . TRP A 1 79 ? -8.031 30 -1.419 1 91.19 79 TRP A CA 1
ATOM 606 C C . TRP A 1 79 ? -7.066 30.141 -0.248 1 91.19 79 TRP A C 1
ATOM 608 O O . TRP A 1 79 ? -6.051 29.438 -0.187 1 91.19 79 TRP A O 1
ATOM 618 N N . ASP A 1 80 ? -7.406 31.016 0.651 1 93.94 80 ASP A N 1
ATOM 619 C CA . ASP A 1 80 ? -6.59 31.219 1.845 1 93.94 80 ASP A CA 1
ATOM 620 C C . ASP A 1 80 ? -6.527 29.938 2.682 1 93.94 80 ASP A C 1
ATOM 622 O O . ASP A 1 80 ? -5.469 29.594 3.213 1 93.94 80 ASP A O 1
ATOM 626 N N . ILE A 1 81 ? -7.633 29.281 2.771 1 95.19 81 ILE A N 1
ATOM 627 C CA . ILE A 1 81 ? -7.734 28.062 3.553 1 95.19 81 ILE A CA 1
ATOM 628 C C . ILE A 1 81 ? -6.855 26.984 2.932 1 95.19 81 ILE A C 1
ATOM 630 O O . ILE A 1 81 ? -6.07 26.328 3.629 1 95.19 81 ILE A O 1
ATOM 634 N N . ARG A 1 82 ? -6.918 26.875 1.644 1 93.88 82 ARG A N 1
ATOM 635 C CA . ARG A 1 82 ? -6.164 25.828 0.948 1 93.88 82 ARG A CA 1
ATOM 636 C C . ARG A 1 82 ? -4.668 26.141 0.97 1 93.88 82 ARG A C 1
ATOM 638 O O . ARG A 1 82 ? -3.846 25.219 1.011 1 93.88 82 ARG A O 1
ATOM 645 N N . GLN A 1 83 ? -4.344 27.406 0.988 1 93.44 83 GLN A N 1
ATOM 646 C CA . GLN A 1 83 ? -2.945 27.797 1.133 1 93.44 83 GLN A CA 1
ATOM 647 C C . GLN A 1 83 ? -2.436 27.5 2.541 1 93.44 83 GLN A C 1
ATOM 649 O O . GLN A 1 83 ? -1.294 27.078 2.717 1 93.44 83 GLN A O 1
ATOM 654 N N . THR A 1 84 ? -3.303 27.75 3.482 1 95.5 84 THR A N 1
ATOM 655 C CA . THR A 1 84 ? -2.938 27.594 4.883 1 95.5 84 THR A CA 1
ATOM 656 C C . THR A 1 84 ? -2.805 26.109 5.238 1 95.5 84 THR A C 1
ATOM 658 O O . THR A 1 84 ? -1.884 25.719 5.961 1 95.5 84 THR A O 1
ATOM 661 N N . ALA A 1 85 ? -3.77 25.312 4.711 1 96.5 85 ALA A N 1
ATOM 662 C CA . ALA A 1 85 ? -3.756 23.859 4.887 1 96.5 85 ALA A CA 1
ATOM 663 C C . ALA A 1 85 ? -3.568 23.141 3.551 1 96.5 85 ALA A C 1
ATOM 665 O O . ALA A 1 85 ? -4.547 22.766 2.895 1 96.5 85 ALA A O 1
ATOM 666 N N . GLY A 1 86 ? -2.266 22.938 3.244 1 95.69 86 GLY A N 1
ATOM 667 C CA . GLY A 1 86 ? -1.983 22.266 1.99 1 95.69 86 GLY A CA 1
ATOM 668 C C . GLY A 1 86 ? -2.232 20.766 2.057 1 95.69 86 GLY A C 1
ATOM 669 O O . GLY A 1 86 ? -2.156 20.156 3.131 1 95.69 86 GLY A O 1
ATOM 670 N N . MET A 1 87 ? -2.508 20.203 0.89 1 95.94 87 MET A N 1
ATOM 671 C CA . MET A 1 87 ? -2.834 18.781 0.82 1 95.94 87 MET A CA 1
ATOM 672 C C . MET A 1 87 ? -1.868 18.047 -0.102 1 95.94 87 MET A C 1
ATOM 674 O O . MET A 1 87 ? -1.494 18.562 -1.157 1 95.94 87 MET A O 1
ATOM 678 N N . VAL A 1 88 ? -1.386 16.938 0.439 1 96.38 88 VAL A N 1
ATOM 679 C CA . VAL A 1 88 ? -0.606 16.016 -0.383 1 96.38 88 VAL A CA 1
ATOM 680 C C . VAL A 1 88 ? -1.368 14.711 -0.555 1 96.38 88 VAL A C 1
ATOM 682 O O . VAL A 1 88 ? -1.712 14.047 0.429 1 96.38 88 VAL A O 1
ATOM 685 N N . PHE A 1 89 ? -1.573 14.344 -1.814 1 93.25 89 PHE A N 1
ATOM 686 C CA . PHE A 1 89 ? -2.402 13.188 -2.135 1 93.25 89 PHE A CA 1
ATOM 687 C C . PHE A 1 89 ? -1.554 11.93 -2.248 1 93.25 89 PHE A C 1
ATOM 689 O O . PHE A 1 89 ? -0.323 12 -2.271 1 93.25 89 PHE A O 1
ATOM 696 N N . GLN A 1 90 ? -2.268 10.883 -2.295 1 89.38 90 GLN A N 1
ATOM 697 C CA . GLN A 1 90 ? -1.664 9.562 -2.354 1 89.38 90 GLN A CA 1
ATOM 698 C C . GLN A 1 90 ? -0.851 9.383 -3.633 1 89.38 90 GLN A C 1
ATOM 700 O O . GLN A 1 90 ? 0.269 8.867 -3.598 1 89.38 90 GLN A O 1
ATOM 705 N N . ASN A 1 91 ? -1.459 9.82 -4.73 1 89.69 91 ASN A N 1
ATOM 706 C CA . ASN A 1 91 ? -0.811 9.688 -6.031 1 89.69 91 ASN A CA 1
ATOM 707 C C . ASN A 1 91 ? -0.223 11.016 -6.504 1 89.69 91 ASN A C 1
ATOM 709 O O . ASN A 1 91 ? -0.958 11.906 -6.922 1 89.69 91 ASN A O 1
ATOM 713 N N . PRO A 1 92 ? 1.041 11.023 -6.508 1 90.38 92 PRO A N 1
ATOM 714 C CA . PRO A 1 92 ? 1.655 12.297 -6.891 1 90.38 92 PRO A CA 1
ATOM 715 C C . PRO A 1 92 ? 1.396 12.664 -8.352 1 90.38 92 PRO A C 1
ATOM 717 O O . PRO A 1 92 ? 1.409 13.844 -8.703 1 90.38 92 PRO A O 1
ATOM 720 N N . ASP A 1 93 ? 1.12 11.711 -9.188 1 88.56 93 ASP A N 1
ATOM 721 C CA . ASP A 1 93 ? 0.877 11.992 -10.602 1 88.56 93 ASP A CA 1
ATOM 722 C C . ASP A 1 93 ? -0.4 12.805 -10.789 1 88.56 93 ASP A C 1
ATOM 724 O O . ASP A 1 93 ? -0.576 13.469 -11.812 1 88.56 93 ASP A O 1
ATOM 728 N N . ASN A 1 94 ? -1.178 12.695 -9.812 1 85.69 94 ASN A N 1
ATOM 729 C CA . ASN A 1 94 ? -2.416 13.461 -9.875 1 85.69 94 ASN A CA 1
ATOM 730 C C . ASN A 1 94 ? -2.211 14.891 -9.391 1 85.69 94 ASN A C 1
ATOM 732 O O . ASN A 1 94 ? -3.105 15.734 -9.516 1 85.69 94 ASN A O 1
ATOM 736 N N . GLN A 1 95 ? -1.074 15.141 -8.867 1 87.5 95 GLN A N 1
ATOM 737 C CA . GLN A 1 95 ? -0.82 16.438 -8.25 1 87.5 95 GLN A CA 1
ATOM 738 C C . GLN A 1 95 ? 0.176 17.25 -9.078 1 87.5 95 GLN A C 1
ATOM 740 O O . GLN A 1 95 ? 0.075 18.484 -9.148 1 87.5 95 GLN A O 1
ATOM 745 N N . ILE A 1 96 ? 1.034 16.578 -9.75 1 91.31 96 ILE A N 1
ATOM 746 C CA . ILE A 1 96 ? 2.064 17.234 -10.547 1 91.31 96 ILE A CA 1
ATOM 747 C C . ILE A 1 96 ? 1.489 17.641 -11.898 1 91.31 96 ILE A C 1
ATOM 749 O O . ILE A 1 96 ? 0.905 16.828 -12.609 1 91.31 96 ILE A O 1
ATOM 753 N N . VAL A 1 97 ? 1.722 18.812 -12.312 1 90.31 97 VAL A N 1
ATOM 754 C CA . VAL A 1 97 ? 1.062 19.312 -13.516 1 90.31 97 VAL A CA 1
ATOM 755 C C . VAL A 1 97 ? 2.107 19.781 -14.523 1 90.31 97 VAL A C 1
ATOM 757 O O . VAL A 1 97 ? 1.842 19.844 -15.727 1 90.31 97 VAL A O 1
ATOM 760 N N . ALA A 1 98 ? 3.262 20.188 -14.078 1 92.44 98 ALA A N 1
ATOM 761 C CA . ALA A 1 98 ? 4.27 20.766 -14.969 1 92.44 98 ALA A CA 1
ATOM 762 C C . ALA A 1 98 ? 5.203 19.688 -15.516 1 92.44 98 ALA A C 1
ATOM 764 O O . ALA A 1 98 ? 5.266 18.594 -14.969 1 92.44 98 ALA A O 1
ATOM 765 N N . THR A 1 99 ? 5.914 20.109 -16.562 1 93.19 99 THR A N 1
ATOM 766 C CA . THR A 1 99 ? 6.797 19.156 -17.234 1 93.19 99 THR A CA 1
ATOM 767 C C . THR A 1 99 ? 8.195 19.188 -16.641 1 93.19 99 THR A C 1
ATOM 769 O O . THR A 1 99 ? 9.008 18.297 -16.891 1 93.19 99 THR A O 1
ATOM 772 N N . ILE A 1 100 ? 8.398 20.219 -15.938 1 96 100 ILE A N 1
ATOM 773 C CA . ILE A 1 100 ? 9.68 20.375 -15.273 1 96 100 ILE A CA 1
ATOM 774 C C . ILE A 1 100 ? 9.469 20.547 -13.766 1 96 100 ILE A C 1
ATOM 776 O O . ILE A 1 100 ? 8.547 21.25 -13.344 1 96 100 ILE A O 1
ATOM 780 N N . VAL A 1 101 ? 10.336 19.969 -13.008 1 96.88 101 VAL A N 1
ATOM 781 C CA . VAL A 1 101 ? 10.18 19.906 -11.555 1 96.88 101 VAL A CA 1
ATOM 782 C C . VAL A 1 101 ? 10.102 21.312 -10.984 1 96.88 101 VAL A C 1
ATOM 784 O O . VAL A 1 101 ? 9.164 21.641 -10.25 1 96.88 101 VAL A O 1
ATOM 787 N N . GLU A 1 102 ? 11.055 22.156 -11.375 1 97.06 102 GLU A N 1
ATOM 788 C CA . GLU A 1 102 ? 11.078 23.5 -10.797 1 97.06 102 GLU A CA 1
ATOM 789 C C . GLU A 1 102 ? 9.844 24.297 -11.203 1 97.06 102 GLU A C 1
ATOM 791 O O . GLU A 1 102 ? 9.344 25.109 -10.422 1 97.06 102 GLU A O 1
ATOM 796 N N . GLU A 1 103 ? 9.344 24.094 -12.375 1 96.12 103 GLU A N 1
ATOM 797 C CA . GLU A 1 103 ? 8.141 24.766 -12.836 1 96.12 103 GLU A CA 1
ATOM 798 C C . GLU A 1 103 ? 6.906 24.312 -12.062 1 96.12 103 GLU A C 1
ATOM 800 O O . GLU A 1 103 ? 6 25.094 -11.797 1 96.12 103 GLU A O 1
ATOM 805 N N . ASP A 1 104 ? 6.938 23.078 -11.766 1 96.94 104 ASP A N 1
ATOM 806 C CA . ASP A 1 104 ? 5.816 22.531 -11 1 96.94 104 ASP A CA 1
ATOM 807 C C . ASP A 1 104 ? 5.742 23.188 -9.617 1 96.94 104 ASP A C 1
ATOM 809 O O . ASP A 1 104 ? 4.664 23.562 -9.164 1 96.94 104 ASP A O 1
ATOM 813 N N . VAL A 1 105 ? 6.91 23.266 -9.016 1 96.62 105 VAL A N 1
ATOM 814 C CA . VAL A 1 105 ? 6.984 23.828 -7.672 1 96.62 105 VAL A CA 1
ATOM 815 C C . VAL A 1 105 ? 6.637 25.312 -7.707 1 96.62 105 VAL A C 1
ATOM 817 O O . VAL A 1 105 ? 6.105 25.859 -6.734 1 96.62 105 VAL A O 1
ATOM 820 N N . ALA A 1 106 ? 6.836 25.938 -8.867 1 96 106 ALA A N 1
ATOM 821 C CA . ALA A 1 106 ? 6.59 27.359 -9.016 1 96 106 ALA A CA 1
ATOM 822 C C . ALA A 1 106 ? 5.109 27.641 -9.242 1 96 106 ALA A C 1
ATOM 824 O O . ALA A 1 106 ? 4.656 28.781 -9.094 1 96 106 ALA A O 1
ATOM 825 N N . PHE A 1 107 ? 4.406 26.672 -9.547 1 94.12 107 PHE A N 1
ATOM 826 C CA . PHE A 1 107 ? 3.014 26.828 -9.945 1 94.12 107 PHE A CA 1
ATOM 827 C C . PHE A 1 107 ? 2.211 27.516 -8.852 1 94.12 107 PHE A C 1
ATOM 829 O O . PHE A 1 107 ? 1.468 28.469 -9.125 1 94.12 107 PHE A O 1
ATOM 836 N N . GLY A 1 108 ? 2.34 27.047 -7.648 1 91.31 108 GLY A N 1
ATOM 837 C CA . GLY A 1 108 ? 1.613 27.594 -6.516 1 91.31 108 GLY A CA 1
ATOM 838 C C . GLY A 1 108 ? 1.905 29.062 -6.285 1 91.31 108 GLY A C 1
ATOM 839 O O . GLY A 1 108 ? 1.001 29.906 -6.344 1 91.31 108 GLY A O 1
ATOM 840 N N . PRO A 1 109 ? 3.15 29.375 -6.094 1 93.12 109 PRO A N 1
ATOM 841 C CA . PRO A 1 109 ? 3.551 30.766 -5.883 1 93.12 109 PRO A CA 1
ATOM 842 C C . PRO A 1 109 ? 3.119 31.688 -7.027 1 93.12 109 PRO A C 1
ATOM 844 O O . PRO A 1 109 ? 2.754 32.844 -6.793 1 93.12 109 PRO A O 1
ATOM 847 N N . GLU A 1 110 ? 3.164 31.141 -8.211 1 92.44 110 GLU A N 1
ATOM 848 C CA . GLU A 1 110 ? 2.73 31.938 -9.359 1 92.44 110 GLU A CA 1
ATOM 849 C C . GLU A 1 110 ? 1.246 32.281 -9.266 1 92.44 110 GLU A C 1
ATOM 851 O O . GLU A 1 110 ? 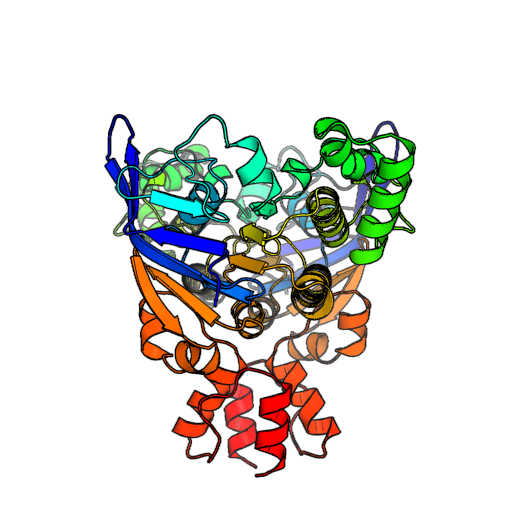0.849 33.406 -9.531 1 92.44 110 GLU A O 1
ATOM 856 N N . ASN A 1 111 ? 0.525 31.344 -8.867 1 88.88 111 ASN A N 1
ATOM 857 C CA . ASN A 1 111 ? -0.916 31.531 -8.75 1 88.88 111 ASN A CA 1
ATOM 858 C C . ASN A 1 111 ? -1.259 32.469 -7.59 1 88.88 111 ASN A C 1
ATOM 860 O O . ASN A 1 111 ? -2.35 33.031 -7.551 1 88.88 111 ASN A O 1
ATOM 864 N N . LEU A 1 112 ? -0.3 32.625 -6.664 1 89 112 LEU A N 1
ATOM 865 C CA . LEU A 1 112 ? -0.481 33.531 -5.527 1 89 112 LEU A CA 1
ATOM 866 C C . LEU A 1 112 ? -0.063 34.969 -5.887 1 89 112 LEU A C 1
ATOM 868 O O . LEU A 1 112 ? -0.233 35.875 -5.082 1 89 112 LEU A O 1
ATOM 872 N N . GLY A 1 113 ? 0.524 35.094 -7.059 1 88.75 113 GLY A N 1
ATOM 873 C CA . GLY A 1 113 ? 0.906 36.438 -7.523 1 88.75 113 GLY A CA 1
ATOM 874 C C . GLY A 1 113 ? 2.225 36.906 -6.945 1 88.75 113 GLY A C 1
ATOM 875 O O . GLY A 1 113 ? 2.482 38.094 -6.887 1 88.75 113 GLY A O 1
ATOM 876 N N . ILE A 1 114 ? 2.984 36.125 -6.551 1 90.38 114 ILE A N 1
ATOM 877 C CA . ILE A 1 114 ? 4.281 36.469 -5.984 1 90.38 114 ILE A CA 1
ATOM 878 C C . ILE A 1 114 ? 5.211 36.969 -7.094 1 90.38 114 ILE A C 1
ATOM 880 O O . ILE A 1 114 ? 5.141 36.5 -8.227 1 90.38 114 ILE A O 1
ATOM 884 N N . GLU A 1 115 ? 6.09 37.844 -6.781 1 92.81 115 GLU A N 1
ATOM 885 C CA . GLU A 1 115 ? 7.031 38.406 -7.746 1 92.81 115 GLU A CA 1
ATOM 886 C C . GLU A 1 115 ? 8.016 37.344 -8.242 1 92.81 115 GLU A C 1
ATOM 888 O O . GLU A 1 115 ? 8.477 36.531 -7.457 1 92.81 115 GLU A O 1
ATOM 893 N N . PRO A 1 116 ? 8.305 37.438 -9.461 1 90.62 116 PRO A N 1
ATOM 894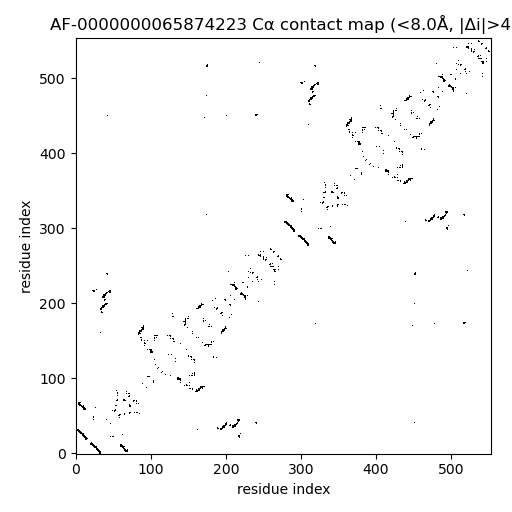 C CA . PRO A 1 116 ? 9.141 36.406 -10.086 1 90.62 116 PRO A CA 1
ATOM 895 C C . PRO A 1 116 ? 10.453 36.188 -9.344 1 90.62 116 PRO A C 1
ATOM 897 O O . PRO A 1 116 ? 10.867 35.031 -9.125 1 90.62 116 PRO A O 1
ATOM 900 N N . LYS A 1 117 ? 11.125 37.25 -8.992 1 91.56 117 LYS A N 1
ATOM 901 C CA . LYS A 1 117 ? 12.391 37.125 -8.281 1 91.56 117 LYS A CA 1
ATOM 902 C C . LYS A 1 117 ? 12.203 36.375 -6.973 1 91.56 117 LYS A C 1
ATOM 904 O O . LYS A 1 117 ? 13.039 35.531 -6.602 1 91.56 117 LYS A O 1
ATOM 909 N N . GLU A 1 118 ? 11.125 36.594 -6.352 1 94 118 GLU A N 1
ATOM 910 C CA . GLU A 1 118 ? 10.828 35.938 -5.09 1 94 118 GLU A CA 1
ATOM 911 C C . GLU A 1 118 ? 10.438 34.469 -5.32 1 94 118 GLU A C 1
ATOM 913 O O . GLU A 1 118 ? 10.75 33.594 -4.5 1 94 118 GLU A O 1
ATOM 918 N N . ILE A 1 119 ? 9.852 34.25 -6.43 1 95.25 119 ILE A N 1
ATOM 919 C CA . ILE A 1 119 ? 9.422 32.906 -6.766 1 95.25 119 ILE A CA 1
ATOM 920 C C . ILE A 1 119 ? 10.641 31.984 -6.898 1 95.25 119 ILE A C 1
ATOM 922 O O . ILE A 1 119 ? 10.633 30.859 -6.398 1 95.25 119 ILE A O 1
ATOM 926 N N . ARG A 1 120 ? 11.625 32.469 -7.594 1 94.94 120 ARG A N 1
ATOM 927 C CA . ARG A 1 120 ? 12.844 31.688 -7.777 1 94.94 120 ARG A CA 1
ATOM 928 C C . ARG A 1 120 ? 13.445 31.281 -6.434 1 94.94 120 ARG A C 1
ATOM 930 O O . ARG A 1 120 ? 13.859 30.141 -6.254 1 94.94 120 ARG A O 1
ATOM 937 N N . ARG A 1 121 ? 13.453 32.188 -5.57 1 95.88 121 ARG A N 1
ATOM 938 C CA . ARG A 1 121 ? 13.984 31.938 -4.234 1 95.88 121 ARG A CA 1
ATOM 939 C C . ARG A 1 121 ? 13.133 30.906 -3.49 1 95.88 121 ARG A C 1
ATOM 941 O O . ARG A 1 121 ? 13.656 29.969 -2.898 1 95.88 121 ARG A O 1
ATOM 948 N N . ILE A 1 122 ? 11.906 31.062 -3.551 1 96.12 122 ILE A N 1
ATOM 949 C CA . ILE A 1 122 ? 10.961 30.188 -2.861 1 96.12 122 ILE A CA 1
ATOM 950 C C . ILE A 1 122 ? 11.078 28.766 -3.4 1 96.12 122 ILE A C 1
ATOM 952 O O . ILE A 1 122 ? 11.109 27.812 -2.629 1 96.12 122 ILE A O 1
ATOM 956 N N . VAL A 1 123 ? 11.164 28.672 -4.691 1 96.75 123 VAL A N 1
ATOM 957 C CA . VAL A 1 123 ? 11.266 27.375 -5.355 1 96.75 123 VAL A CA 1
ATOM 958 C C . VAL A 1 123 ? 12.555 26.672 -4.93 1 96.75 123 VAL A C 1
ATOM 960 O O . VAL A 1 123 ? 12.539 25.484 -4.578 1 96.75 123 VAL A O 1
ATOM 963 N N . GLU A 1 124 ? 13.586 27.422 -4.922 1 96.75 124 GLU A N 1
ATOM 964 C CA . GLU A 1 124 ? 14.875 26.859 -4.52 1 96.75 124 GLU A CA 1
ATOM 965 C C . GLU A 1 124 ? 14.836 26.375 -3.076 1 96.75 124 GLU A C 1
ATOM 967 O O . GLU A 1 124 ? 15.258 25.25 -2.787 1 96.75 124 GLU A O 1
ATOM 972 N N . GLU A 1 125 ? 14.297 27.156 -2.223 1 96.25 125 GLU A N 1
ATOM 973 C CA . GLU A 1 125 ? 14.219 26.812 -0.807 1 96.25 125 GLU A CA 1
ATOM 974 C C . GLU A 1 125 ? 13.328 25.594 -0.591 1 96.25 125 GLU A C 1
ATOM 976 O O . GLU A 1 125 ? 13.656 24.703 0.2 1 96.25 125 GLU A O 1
ATOM 981 N N . SER A 1 126 ? 12.234 25.578 -1.241 1 96.62 126 SER A N 1
ATOM 982 C CA . SER A 1 126 ? 11.289 24.469 -1.113 1 96.62 126 SER A CA 1
ATOM 983 C C . SER A 1 126 ? 11.906 23.156 -1.591 1 96.62 126 SER A C 1
ATOM 985 O O . SER A 1 126 ? 11.781 22.125 -0.922 1 96.62 126 SER A O 1
ATOM 987 N N . LEU A 1 127 ? 12.57 23.219 -2.711 1 97.56 127 LEU A N 1
ATOM 988 C CA . LEU A 1 127 ? 13.203 22.031 -3.262 1 97.56 127 LEU A CA 1
ATOM 989 C C . LEU A 1 127 ? 14.328 21.547 -2.357 1 97.56 127 LEU A C 1
ATOM 991 O O . LEU A 1 127 ? 14.523 20.344 -2.189 1 97.56 127 LEU A O 1
ATOM 995 N N . LYS A 1 128 ? 15.039 22.438 -1.781 1 96.12 128 LYS A N 1
ATOM 996 C CA . LYS A 1 128 ? 16.109 22.094 -0.845 1 96.12 128 LYS A CA 1
ATOM 997 C C . LYS A 1 128 ? 15.531 21.438 0.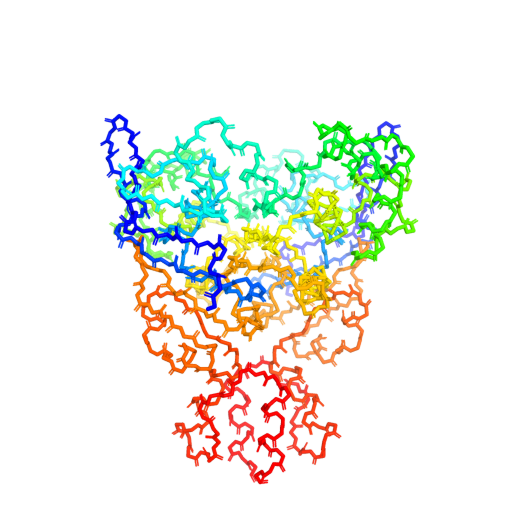415 1 96.12 128 LYS A C 1
ATOM 999 O O . LYS A 1 128 ? 16.109 20.484 0.94 1 96.12 128 LYS A O 1
ATOM 1004 N N . SER A 1 129 ? 14.438 21.938 0.836 1 94.19 129 SER A N 1
ATOM 1005 C CA . SER A 1 129 ? 13.812 21.453 2.061 1 94.19 129 SER A CA 1
ATOM 1006 C C . SER A 1 129 ? 13.406 19.984 1.923 1 94.19 129 SER A C 1
ATOM 1008 O O . SER A 1 129 ? 13.289 19.266 2.92 1 94.19 129 SER A O 1
ATOM 1010 N N . VAL A 1 130 ? 13.18 19.531 0.689 1 95.44 130 VAL A N 1
ATOM 1011 C CA . VAL A 1 130 ? 12.75 18.141 0.488 1 95.44 130 VAL A CA 1
ATOM 1012 C C . VAL A 1 130 ? 13.867 17.359 -0.19 1 95.44 130 VAL A C 1
ATOM 1014 O O . VAL A 1 130 ? 13.656 16.219 -0.619 1 95.44 130 VAL A O 1
ATOM 1017 N N . GLY A 1 131 ? 14.992 17.922 -0.413 1 94 131 GLY A N 1
ATOM 1018 C CA . GLY A 1 131 ? 16.156 17.266 -0.966 1 94 131 GLY A CA 1
ATOM 1019 C C . GLY A 1 131 ? 16.047 16.984 -2.453 1 94 131 GLY A C 1
ATOM 1020 O O . GLY A 1 131 ? 16.5 15.945 -2.934 1 94 131 GLY A O 1
ATOM 1021 N N . MET A 1 132 ? 15.359 17.938 -3.225 1 96.31 132 MET A N 1
ATOM 1022 C CA . MET A 1 132 ? 15.109 17.672 -4.637 1 96.31 132 MET A CA 1
ATOM 1023 C C . MET A 1 132 ? 15.703 18.766 -5.516 1 96.31 132 MET A C 1
ATOM 1025 O O . MET A 1 132 ? 15.461 18.797 -6.723 1 96.31 132 MET A O 1
ATOM 1029 N N . TYR A 1 133 ? 16.516 19.625 -4.906 1 97.25 133 TYR A N 1
ATOM 1030 C CA . TYR A 1 133 ? 17.016 20.781 -5.641 1 97.25 133 TYR A CA 1
ATOM 1031 C C . TYR A 1 133 ? 17.875 20.344 -6.824 1 97.25 133 TYR A C 1
ATOM 1033 O O . TYR A 1 133 ? 17.797 20.938 -7.902 1 97.25 133 TYR A O 1
ATOM 1041 N N . ASP A 1 134 ? 18.688 19.328 -6.648 1 96.69 134 ASP A N 1
ATOM 1042 C CA . ASP A 1 134 ? 19.609 18.875 -7.684 1 96.69 134 ASP A CA 1
ATOM 1043 C C . ASP A 1 134 ? 18.844 18.312 -8.883 1 96.69 134 ASP A C 1
ATOM 1045 O O . ASP A 1 134 ? 19.406 18.156 -9.969 1 96.69 134 ASP A O 1
ATOM 1049 N N . LEU A 1 135 ? 17.609 17.984 -8.711 1 96.38 135 LEU A N 1
ATOM 1050 C CA . LEU A 1 135 ? 16.812 17.406 -9.781 1 96.38 135 LEU A CA 1
ATOM 1051 C C . LEU A 1 135 ? 15.797 18.438 -10.305 1 96.38 135 LEU A C 1
ATOM 1053 O O . LEU A 1 135 ? 14.828 18.062 -10.969 1 96.38 135 LEU A O 1
ATOM 1057 N N . ARG A 1 136 ? 16.031 19.672 -10.086 1 96.69 136 ARG A N 1
ATOM 1058 C CA . ARG A 1 136 ? 15.078 20.734 -10.344 1 96.69 136 ARG A CA 1
ATOM 1059 C C . ARG A 1 136 ? 14.773 20.859 -11.836 1 96.69 136 ARG A C 1
ATOM 1061 O O . ARG A 1 136 ? 13.688 21.281 -12.227 1 96.69 136 ARG A O 1
ATOM 1068 N N . ASP A 1 137 ? 15.719 20.422 -12.68 1 96.44 137 ASP A N 1
ATOM 1069 C CA . ASP A 1 137 ? 15.562 20.578 -14.125 1 96.44 137 ASP A CA 1
ATOM 1070 C C . ASP A 1 137 ? 15.039 19.281 -14.758 1 96.44 137 ASP A C 1
ATOM 1072 O O . ASP A 1 137 ? 14.852 19.219 -15.977 1 96.44 137 ASP A O 1
ATOM 1076 N N . ARG A 1 138 ? 14.742 18.344 -13.953 1 94.44 138 ARG A N 1
ATOM 1077 C CA . ARG A 1 138 ? 14.312 17.047 -14.469 1 94.44 138 ARG A CA 1
ATOM 1078 C C . ARG A 1 138 ? 12.812 17.047 -14.766 1 94.44 138 ARG A C 1
ATOM 1080 O O . ARG A 1 138 ? 12.086 17.906 -14.289 1 94.44 138 ARG A O 1
ATOM 1087 N N . GLN A 1 139 ? 12.484 16.141 -15.617 1 94.31 139 GLN A N 1
ATOM 1088 C CA . GLN A 1 139 ? 11.07 15.898 -15.875 1 94.31 139 GLN A CA 1
ATOM 1089 C C . GLN A 1 139 ? 10.477 14.953 -14.844 1 94.31 139 GLN A C 1
ATOM 1091 O O . GLN A 1 139 ? 11.062 13.914 -14.531 1 94.31 139 GLN A O 1
ATOM 1096 N N . PRO A 1 140 ? 9.297 15.266 -14.336 1 92.81 140 PRO A N 1
ATOM 1097 C CA . PRO A 1 140 ? 8.688 14.477 -13.266 1 92.81 140 PRO A CA 1
ATOM 1098 C C . PRO A 1 140 ? 8.539 13 -13.625 1 92.81 140 PRO A C 1
ATOM 1100 O O . PRO A 1 140 ? 8.703 12.133 -12.766 1 92.81 140 PRO A O 1
ATOM 1103 N N . HIS A 1 141 ? 8.305 12.719 -14.883 1 87.69 141 HIS A N 1
ATOM 1104 C CA . HIS A 1 141 ? 8.062 11.336 -15.273 1 87.69 141 HIS A CA 1
ATOM 1105 C C . HIS A 1 141 ? 9.336 10.5 -15.164 1 87.69 141 HIS A C 1
ATOM 1107 O O . HIS A 1 141 ? 9.281 9.266 -15.227 1 87.69 141 HIS A O 1
ATOM 1113 N N . LEU A 1 142 ? 10.477 11.133 -14.977 1 87.88 142 LEU A N 1
ATOM 1114 C CA . LEU A 1 142 ? 11.758 10.445 -14.844 1 87.88 142 LEU A CA 1
ATOM 1115 C C . LEU A 1 142 ? 12.109 10.227 -13.375 1 87.88 142 LEU A C 1
ATOM 1117 O O . LEU A 1 142 ? 13.125 9.602 -13.062 1 87.88 142 LEU A O 1
ATOM 1121 N N . LEU A 1 143 ? 11.289 10.727 -12.516 1 91.12 143 LEU A N 1
ATOM 1122 C CA . LEU A 1 143 ? 11.531 10.609 -11.078 1 91.12 143 LEU A CA 1
ATOM 1123 C C . LEU A 1 143 ? 10.906 9.336 -10.523 1 91.12 143 LEU A C 1
ATOM 1125 O O . LEU A 1 143 ? 9.938 8.82 -11.086 1 91.12 143 LEU A O 1
ATOM 1129 N N . SER A 1 144 ? 11.539 8.773 -9.398 1 88.31 144 SER A N 1
ATOM 1130 C CA . SER A 1 144 ? 10.922 7.676 -8.664 1 88.31 144 SER A CA 1
ATOM 1131 C C . SER A 1 144 ? 9.656 8.133 -7.945 1 88.31 144 SER A C 1
ATOM 1133 O O . SER A 1 144 ? 9.391 9.328 -7.836 1 88.31 144 SER A O 1
ATOM 1135 N N . GLY A 1 145 ? 8.852 7.184 -7.543 1 88.12 145 GLY A N 1
ATOM 1136 C CA . GLY A 1 145 ? 7.652 7.508 -6.789 1 88.12 145 GLY A CA 1
ATOM 1137 C C . GLY A 1 145 ? 7.93 8.375 -5.574 1 88.12 145 GLY A C 1
ATOM 1138 O O . GLY A 1 145 ? 7.238 9.375 -5.352 1 88.12 145 GLY A O 1
ATOM 1139 N N . GLY A 1 146 ? 8.961 7.961 -4.793 1 92.19 146 GLY A N 1
ATOM 1140 C CA . GLY A 1 146 ? 9.344 8.742 -3.627 1 92.19 146 GLY A CA 1
ATOM 1141 C C . GLY A 1 146 ? 9.812 10.141 -3.973 1 92.19 146 GLY A C 1
ATOM 1142 O O . GLY A 1 146 ? 9.492 11.102 -3.26 1 92.19 146 GLY A O 1
ATOM 1143 N N . GLN A 1 147 ? 10.516 10.258 -5.074 1 93.56 147 GLN A N 1
ATOM 1144 C CA . GLN A 1 147 ? 10.977 11.555 -5.547 1 93.56 147 GLN A CA 1
ATOM 1145 C C . GLN A 1 147 ? 9.805 12.43 -5.992 1 93.56 147 GLN A C 1
ATOM 1147 O O . GLN A 1 147 ? 9.75 13.617 -5.664 1 93.56 147 GLN A O 1
ATOM 1152 N N . LYS A 1 148 ? 8.875 11.859 -6.676 1 95.62 148 LYS A N 1
ATOM 1153 C CA . LYS A 1 148 ? 7.695 12.602 -7.109 1 95.62 148 LYS A CA 1
ATOM 1154 C C . LYS A 1 148 ? 6.914 13.133 -5.914 1 95.62 148 LYS A C 1
ATOM 1156 O O . LYS A 1 148 ? 6.449 14.281 -5.934 1 95.62 148 LYS A O 1
ATOM 1161 N N . GLN A 1 149 ? 6.773 12.266 -4.969 1 96.56 149 GLN A N 1
ATOM 1162 C CA . GLN A 1 149 ? 6.039 12.688 -3.779 1 96.56 149 GLN A CA 1
ATOM 1163 C C . GLN A 1 149 ? 6.73 13.859 -3.092 1 96.56 149 GLN A C 1
ATOM 1165 O O . GLN A 1 149 ? 6.066 14.781 -2.607 1 96.56 149 GLN A O 1
ATOM 1170 N N . ARG A 1 150 ? 8.016 13.828 -3.029 1 96.19 150 ARG A N 1
ATOM 1171 C CA . ARG A 1 150 ? 8.773 14.914 -2.41 1 96.19 150 ARG A CA 1
ATOM 1172 C C . ARG A 1 150 ? 8.656 16.203 -3.23 1 96.19 150 ARG A C 1
ATOM 1174 O O . ARG A 1 150 ? 8.609 17.297 -2.67 1 96.19 150 ARG A O 1
ATOM 1181 N N . VAL A 1 151 ? 8.555 16.062 -4.543 1 96.88 151 VAL A N 1
ATOM 1182 C CA . VAL A 1 151 ? 8.312 17.219 -5.398 1 96.88 151 VAL A CA 1
ATOM 1183 C C . VAL A 1 151 ? 6.922 17.797 -5.117 1 96.88 151 VAL A C 1
ATOM 1185 O O . VAL A 1 151 ? 6.75 19.016 -5.023 1 96.88 151 VAL A O 1
ATOM 1188 N N . ALA A 1 152 ? 5.969 16.859 -4.977 1 96.56 152 ALA A N 1
ATOM 1189 C CA . ALA A 1 152 ? 4.617 17.297 -4.637 1 96.56 152 ALA A CA 1
ATOM 1190 C C . ALA A 1 152 ? 4.605 18.062 -3.312 1 96.56 152 ALA A C 1
ATOM 1192 O O . ALA A 1 152 ? 3.926 19.078 -3.186 1 96.56 152 ALA A O 1
ATOM 1193 N N . ILE A 1 153 ? 5.336 17.531 -2.383 1 97.25 153 ILE A N 1
ATOM 1194 C CA . ILE A 1 153 ? 5.445 18.188 -1.082 1 97.25 153 ILE A CA 1
ATOM 1195 C C . ILE A 1 153 ? 6.082 19.562 -1.247 1 97.25 153 ILE A C 1
ATOM 1197 O O . ILE A 1 153 ? 5.625 20.547 -0.655 1 97.25 153 ILE A O 1
ATOM 1201 N N . ALA A 1 154 ? 7.09 19.672 -2.094 1 96.81 154 ALA A N 1
ATOM 1202 C CA . ALA A 1 154 ? 7.758 20.938 -2.357 1 96.81 154 ALA A CA 1
ATOM 1203 C C . ALA A 1 154 ? 6.781 21.969 -2.926 1 96.81 154 ALA A C 1
ATOM 1205 O O . ALA A 1 154 ? 6.844 23.156 -2.584 1 96.81 154 ALA A O 1
ATOM 1206 N N . GLY A 1 155 ? 5.973 21.531 -3.795 1 96.31 155 GLY A N 1
ATOM 1207 C CA . GLY A 1 155 ? 4.961 22.422 -4.352 1 96.31 155 GLY A CA 1
ATOM 1208 C C . GLY A 1 155 ? 4.051 23.016 -3.295 1 96.31 155 GLY A C 1
ATOM 1209 O O . GLY A 1 155 ? 3.66 24.188 -3.396 1 96.31 155 GLY A O 1
ATOM 1210 N N . ILE A 1 156 ? 3.773 22.219 -2.316 1 95.88 156 ILE A N 1
ATOM 1211 C CA . ILE A 1 156 ? 2.916 22.688 -1.231 1 95.88 156 ILE A CA 1
ATOM 1212 C C . ILE A 1 156 ? 3.697 23.625 -0.323 1 95.88 156 ILE A C 1
ATOM 1214 O O . ILE A 1 156 ? 3.186 24.688 0.077 1 95.88 156 ILE A O 1
ATOM 1218 N N . ILE A 1 157 ? 4.898 23.328 -0.018 1 96.12 157 ILE A N 1
ATOM 1219 C CA . ILE A 1 157 ? 5.754 24.125 0.856 1 96.12 157 ILE A CA 1
ATOM 1220 C C . ILE A 1 157 ? 5.984 25.5 0.239 1 96.12 157 ILE A C 1
ATOM 1222 O O . ILE A 1 157 ? 6.07 26.5 0.955 1 96.12 157 ILE A O 1
ATOM 1226 N N . ALA A 1 158 ? 6.039 25.5 -1.051 1 95.69 158 ALA A N 1
ATOM 1227 C CA . ALA A 1 158 ? 6.301 26.734 -1.774 1 95.69 158 ALA A CA 1
ATOM 1228 C C . ALA A 1 158 ? 5.191 27.75 -1.531 1 95.69 158 ALA A C 1
ATOM 1230 O O . ALA A 1 158 ? 5.398 28.953 -1.698 1 95.69 158 ALA A O 1
ATOM 1231 N N . MET A 1 159 ? 4.113 27.281 -1.107 1 94.69 159 MET A N 1
ATOM 1232 C CA . MET A 1 159 ? 2.986 28.172 -0.847 1 94.69 159 MET A CA 1
ATOM 1233 C C . MET A 1 159 ? 2.965 28.609 0.613 1 94.69 159 MET A C 1
ATOM 1235 O O . MET A 1 159 ? 2.031 29.281 1.05 1 94.69 159 MET A O 1
ATOM 1239 N N . ARG A 1 160 ? 3.924 28.172 1.363 1 93.06 160 ARG A N 1
ATOM 1240 C CA . ARG A 1 160 ? 4.145 28.547 2.752 1 93.06 160 ARG A CA 1
ATOM 1241 C C . ARG A 1 160 ? 2.939 28.203 3.617 1 93.06 160 ARG A C 1
ATOM 1243 O O . ARG A 1 160 ? 2.4 29.062 4.316 1 93.06 160 ARG A O 1
ATOM 1250 N N . PRO A 1 161 ? 2.602 26.953 3.592 1 96.5 161 PRO A N 1
ATOM 1251 C CA . PRO A 1 161 ? 1.479 26.516 4.422 1 96.5 161 PRO A CA 1
ATOM 1252 C C . PRO A 1 161 ? 1.812 26.516 5.91 1 96.5 161 PRO A C 1
ATOM 1254 O O . PRO A 1 161 ? 2.988 26.5 6.285 1 96.5 161 PRO A O 1
ATOM 1257 N N . LYS A 1 162 ? 0.78 26.641 6.719 1 97.56 162 LYS A N 1
ATOM 1258 C CA . LYS A 1 162 ? 0.941 26.5 8.164 1 97.56 162 LYS A CA 1
ATOM 1259 C C . LYS A 1 162 ? 0.656 25.062 8.602 1 97.56 162 LYS A C 1
ATOM 1261 O O . LYS A 1 162 ? 1.034 24.656 9.703 1 97.56 162 LYS A O 1
ATOM 1266 N N . CYS A 1 163 ? -0.003 24.359 7.746 1 98.19 163 CYS A N 1
ATOM 1267 C CA . CYS A 1 163 ? -0.395 22.969 7.98 1 98.19 163 CYS A CA 1
ATOM 1268 C C . CYS A 1 163 ? -0.371 22.172 6.684 1 98.19 163 CYS A C 1
ATOM 1270 O O . CYS A 1 163 ? -0.749 22.688 5.629 1 98.19 163 CYS A O 1
ATOM 1272 N N . ILE A 1 164 ? 0.142 20.969 6.773 1 98.31 164 ILE A N 1
ATOM 1273 C CA . ILE A 1 164 ? 0.097 20.094 5.613 1 98.31 164 ILE A CA 1
ATOM 1274 C C . ILE A 1 164 ? -0.655 18.812 5.973 1 98.31 164 ILE A C 1
ATOM 1276 O O . ILE A 1 164 ? -0.386 18.188 7.008 1 98.31 164 ILE A O 1
ATOM 1280 N N . ILE A 1 165 ? -1.601 18.453 5.152 1 98.38 165 ILE A N 1
ATOM 1281 C CA . ILE A 1 165 ? -2.387 17.234 5.301 1 98.38 165 ILE A CA 1
ATOM 1282 C C . ILE A 1 165 ? -1.906 16.188 4.301 1 98.38 165 ILE A C 1
ATOM 1284 O O . ILE A 1 165 ? -1.961 16.406 3.088 1 98.38 165 ILE A O 1
ATOM 1288 N N . PHE A 1 166 ? -1.425 15.148 4.832 1 98.12 166 PHE A N 1
ATOM 1289 C CA . PHE A 1 166 ? -0.98 14.031 4.004 1 98.12 166 PHE A CA 1
ATOM 1290 C C . PHE A 1 166 ? -2.029 12.922 3.975 1 98.12 166 PHE A C 1
ATOM 1292 O O . PHE A 1 166 ? -2.264 12.258 4.984 1 98.12 166 PHE A O 1
ATOM 1299 N N . ASP A 1 167 ? -2.646 12.773 2.875 1 96.44 167 ASP A N 1
ATOM 1300 C CA . ASP A 1 167 ? -3.654 11.727 2.732 1 96.44 167 ASP A CA 1
ATOM 1301 C C . ASP A 1 167 ? -3.057 10.469 2.111 1 96.44 167 ASP A C 1
ATOM 1303 O O . ASP A 1 167 ? -3.131 10.273 0.896 1 96.44 167 ASP A O 1
ATOM 1307 N N . GLU A 1 168 ? -2.518 9.586 2.971 1 94.06 168 GLU A N 1
ATOM 1308 C CA . GLU A 1 168 ? -1.88 8.328 2.578 1 94.06 168 GLU A CA 1
ATOM 1309 C C . GLU A 1 168 ? -0.814 8.562 1.511 1 94.06 168 GLU A C 1
ATOM 1311 O O . GLU A 1 168 ? -0.771 7.852 0.505 1 94.06 168 GLU A O 1
ATOM 1316 N N . ALA A 1 169 ? 0.037 9.5 1.79 1 94.88 169 ALA A N 1
ATOM 1317 C CA . ALA A 1 169 ? 1.005 10 0.815 1 94.88 169 ALA A CA 1
ATOM 1318 C C . ALA A 1 169 ? 2.111 8.977 0.571 1 94.88 169 ALA A C 1
ATOM 1320 O O . ALA A 1 169 ? 2.873 9.094 -0.391 1 94.88 169 ALA A O 1
ATOM 1321 N N . THR A 1 170 ? 2.17 7.906 1.415 1 94 170 THR A N 1
ATOM 1322 C CA . THR A 1 170 ? 3.262 6.949 1.277 1 94 170 THR A CA 1
ATOM 1323 C C . THR A 1 170 ? 2.73 5.578 0.863 1 94 170 THR A C 1
ATOM 1325 O O . THR A 1 170 ? 3.502 4.633 0.7 1 94 170 THR A O 1
ATOM 1328 N N . ALA A 1 171 ? 1.476 5.473 0.634 1 87.62 171 ALA A N 1
ATOM 1329 C CA . ALA A 1 171 ? 0.8 4.188 0.492 1 87.62 171 ALA A CA 1
ATOM 1330 C C . ALA A 1 171 ? 1.311 3.432 -0.732 1 87.62 171 ALA A C 1
ATOM 1332 O O . ALA A 1 171 ? 1.392 2.201 -0.721 1 87.62 171 ALA A O 1
ATOM 1333 N N . MET A 1 172 ? 1.659 4.105 -1.753 1 83.88 172 MET A N 1
ATOM 1334 C CA . MET A 1 172 ? 2.006 3.447 -3.01 1 83.88 172 MET A CA 1
ATOM 1335 C C . MET A 1 172 ? 3.52 3.385 -3.191 1 83.88 172 MET A C 1
ATOM 1337 O O . MET A 1 172 ? 4.004 2.967 -4.242 1 83.88 172 MET A O 1
ATOM 1341 N N . LEU A 1 173 ? 4.246 3.695 -2.195 1 89.06 173 LEU A N 1
ATOM 1342 C CA . LEU A 1 173 ? 5.699 3.779 -2.307 1 89.06 173 LEU A CA 1
ATOM 1343 C C . LEU A 1 173 ? 6.355 2.502 -1.801 1 89.06 173 LEU A C 1
ATOM 1345 O O . LEU A 1 173 ? 5.781 1.783 -0.979 1 89.06 173 LEU A O 1
ATOM 1349 N N . ASP A 1 174 ? 7.531 2.201 -2.381 1 89.25 174 ASP A N 1
ATOM 1350 C CA . ASP A 1 174 ? 8.359 1.136 -1.829 1 89.25 174 ASP A CA 1
ATOM 1351 C C . ASP A 1 174 ? 9 1.562 -0.508 1 89.25 174 ASP A C 1
ATOM 1353 O O . ASP A 1 174 ? 8.883 2.721 -0.102 1 89.25 174 ASP A O 1
ATOM 1357 N N . PRO A 1 175 ? 9.609 0.635 0.193 1 89.12 175 PRO A N 1
ATOM 1358 C CA . PRO A 1 175 ? 10.141 0.939 1.524 1 89.12 175 PRO A CA 1
ATOM 1359 C C . PRO A 1 175 ? 11.117 2.115 1.518 1 89.12 175 PRO A C 1
ATOM 1361 O O . PRO A 1 175 ? 11.055 2.979 2.396 1 89.12 175 PRO A O 1
ATOM 1364 N N . SER A 1 176 ? 11.953 2.191 0.627 1 89.62 176 SER A N 1
ATOM 1365 C CA . SER A 1 176 ? 12.922 3.279 0.576 1 89.62 176 SER A CA 1
ATOM 1366 C C . SER A 1 176 ? 12.242 4.621 0.334 1 89.62 176 SER A C 1
ATOM 1368 O O . SER A 1 176 ? 12.562 5.613 0.988 1 89.62 176 SER A O 1
ATOM 1370 N N . GLY A 1 177 ? 11.344 4.621 -0.635 1 91.62 177 GLY A N 1
ATOM 1371 C CA . GLY A 1 177 ? 10.586 5.832 -0.897 1 91.62 177 GLY A CA 1
ATOM 1372 C C . GLY A 1 177 ? 9.773 6.301 0.298 1 91.62 177 GLY A C 1
ATOM 1373 O O . GLY A 1 177 ? 9.719 7.496 0.589 1 91.62 177 GLY A O 1
ATOM 1374 N N . ARG A 1 178 ? 9.219 5.414 0.972 1 93.5 178 ARG A N 1
ATOM 1375 C CA . ARG A 1 178 ? 8.438 5.738 2.162 1 93.5 178 ARG A CA 1
ATOM 1376 C C . ARG A 1 178 ? 9.305 6.395 3.229 1 93.5 178 ARG A C 1
ATOM 1378 O O . ARG A 1 178 ? 8.914 7.395 3.826 1 93.5 178 ARG A O 1
ATOM 1385 N N . LYS A 1 179 ? 10.43 5.773 3.461 1 93.12 179 LYS A N 1
ATOM 1386 C CA . LYS A 1 179 ? 11.359 6.305 4.453 1 93.12 179 LYS A CA 1
ATOM 1387 C C . LYS A 1 179 ? 11.773 7.73 4.102 1 93.12 179 LYS A C 1
ATOM 1389 O O . LYS A 1 179 ? 11.852 8.594 4.98 1 93.12 179 LYS A O 1
ATOM 1394 N N . GLU A 1 180 ? 12.016 7.949 2.879 1 93.56 180 GLU A N 1
ATOM 1395 C CA . GLU A 1 180 ? 12.422 9.273 2.418 1 93.56 180 GLU A CA 1
ATOM 1396 C C . GLU A 1 180 ? 11.328 10.305 2.65 1 93.56 180 GLU A C 1
ATOM 1398 O O . GLU A 1 180 ? 11.602 11.406 3.129 1 93.56 180 GLU A O 1
ATOM 1403 N N . VAL A 1 181 ? 10.164 9.969 2.332 1 96.06 181 VAL A N 1
ATOM 1404 C CA . VAL A 1 181 ? 9.031 10.875 2.484 1 96.06 181 VAL A CA 1
ATOM 1405 C C . VAL A 1 181 ? 8.773 11.141 3.967 1 96.06 181 VAL A C 1
ATOM 1407 O O . VAL A 1 181 ? 8.555 12.281 4.375 1 96.06 181 VAL A O 1
ATOM 1410 N N . MET A 1 182 ? 8.859 10.117 4.785 1 97.44 182 MET A N 1
ATOM 1411 C CA . MET A 1 182 ? 8.633 10.273 6.219 1 97.44 182 MET A CA 1
ATOM 1412 C C . MET A 1 182 ? 9.719 11.148 6.848 1 97.44 182 MET A C 1
ATOM 1414 O O . MET A 1 182 ? 9.43 11.953 7.742 1 97.44 182 MET A O 1
ATOM 1418 N N . LYS A 1 183 ? 10.914 10.961 6.359 1 96.62 183 LYS A N 1
ATOM 1419 C CA . LYS A 1 183 ? 11.992 11.828 6.824 1 96.62 183 LYS A CA 1
ATOM 1420 C C . LYS A 1 183 ? 11.688 13.289 6.516 1 96.62 183 LYS A C 1
ATOM 1422 O O . LYS A 1 183 ? 11.914 14.164 7.355 1 96.62 183 LYS A O 1
ATOM 1427 N N . THR A 1 184 ? 11.203 13.5 5.367 1 96.62 184 THR A N 1
ATOM 1428 C CA . THR A 1 184 ? 10.828 14.844 4.945 1 96.62 184 THR A CA 1
ATOM 1429 C C . THR A 1 184 ? 9.719 15.398 5.828 1 96.62 184 THR A C 1
ATOM 1431 O O . THR A 1 184 ? 9.805 16.531 6.312 1 96.62 184 THR A O 1
ATOM 1434 N N . ILE A 1 185 ? 8.719 14.656 6.07 1 97.81 185 ILE A N 1
ATOM 1435 C CA . ILE A 1 185 ? 7.582 15.062 6.883 1 97.81 185 ILE A CA 1
ATOM 1436 C C . ILE A 1 185 ? 8.055 15.438 8.289 1 97.81 185 ILE A C 1
ATOM 1438 O O . ILE A 1 185 ? 7.684 16.484 8.812 1 97.81 185 ILE A O 1
ATOM 1442 N N . LYS A 1 186 ? 8.898 14.648 8.836 1 97.06 186 LYS A N 1
ATOM 1443 C CA . LYS A 1 186 ? 9.406 14.883 10.188 1 97.06 186 LYS A CA 1
ATOM 1444 C C . LYS A 1 186 ? 10.234 16.156 10.25 1 97.06 186 LYS A C 1
ATOM 1446 O O . LYS A 1 186 ? 10.117 16.938 11.195 1 97.06 186 LYS A O 1
ATOM 1451 N N . ARG A 1 187 ? 11.047 16.281 9.289 1 95.62 187 ARG A N 1
ATOM 1452 C CA . ARG A 1 187 ? 11.875 17.484 9.227 1 95.62 187 ARG A CA 1
ATOM 1453 C C . ARG A 1 187 ? 11.023 18.75 9.141 1 95.62 187 ARG A C 1
ATOM 1455 O O . ARG A 1 187 ? 11.258 19.719 9.859 1 95.62 187 ARG A O 1
ATOM 1462 N N . LEU A 1 188 ? 10.062 18.766 8.281 1 96.31 188 LEU A N 1
ATOM 1463 C CA . LEU A 1 188 ? 9.172 19.906 8.109 1 96.31 188 LEU A CA 1
ATOM 1464 C C . LEU A 1 188 ? 8.461 20.234 9.414 1 96.31 188 LEU A C 1
ATOM 1466 O O . LEU A 1 188 ? 8.312 21.422 9.758 1 96.31 188 LEU A O 1
ATOM 1470 N N . ASN A 1 189 ? 8.047 19.234 10.141 1 97.81 189 ASN A N 1
ATOM 1471 C CA . ASN A 1 189 ? 7.344 19.438 11.406 1 97.81 189 ASN A CA 1
ATOM 1472 C C . ASN A 1 189 ? 8.289 19.891 12.508 1 97.81 189 ASN A C 1
ATOM 1474 O O . ASN A 1 189 ? 8.039 20.906 13.172 1 97.81 189 ASN A O 1
ATOM 1478 N N . LYS A 1 190 ? 9.406 19.234 12.648 1 95.94 190 LYS A N 1
ATOM 1479 C CA . LYS A 1 190 ? 10.289 19.453 13.789 1 95.94 190 LYS A CA 1
ATOM 1480 C C . LYS A 1 190 ? 11.195 20.656 13.57 1 95.94 190 LYS A C 1
ATOM 1482 O O . LYS A 1 190 ? 11.492 21.391 14.516 1 95.94 190 LYS A O 1
ATOM 1487 N N . GLU A 1 191 ? 11.578 20.859 12.359 1 93.44 191 GLU A N 1
ATOM 1488 C CA . GLU A 1 191 ? 12.539 21.922 12.102 1 93.44 191 GLU A CA 1
ATOM 1489 C C . GLU A 1 191 ? 11.836 23.188 11.617 1 93.44 191 GLU A C 1
ATOM 1491 O O . GLU A 1 191 ? 12.266 24.297 11.922 1 93.44 191 GLU A O 1
ATOM 1496 N N . GLU A 1 192 ? 10.797 23.031 10.898 1 93.5 192 GLU A N 1
ATOM 1497 C CA . GLU A 1 192 ? 10.148 24.203 10.32 1 93.5 192 GLU A CA 1
ATOM 1498 C C . GLU A 1 192 ? 8.844 24.516 11.047 1 93.5 192 GLU A C 1
ATOM 1500 O O . GLU A 1 192 ? 8.164 25.5 10.727 1 93.5 192 GLU A O 1
ATOM 1505 N N . ASN A 1 193 ? 8.422 23.75 11.961 1 95.5 193 ASN A N 1
ATOM 1506 C CA . ASN A 1 193 ? 7.27 23.953 12.836 1 95.5 193 ASN A CA 1
ATOM 1507 C C . ASN A 1 193 ? 5.961 23.984 12.055 1 95.5 193 ASN A C 1
ATOM 1509 O O . ASN A 1 193 ? 5.016 24.672 12.438 1 95.5 193 ASN A O 1
ATOM 1513 N N . ILE A 1 194 ? 5.969 23.328 10.938 1 97.31 194 ILE A N 1
ATOM 1514 C CA . ILE A 1 194 ? 4.742 23.172 10.164 1 97.31 194 ILE A CA 1
ATOM 1515 C C . ILE A 1 194 ? 3.859 22.094 10.812 1 97.31 194 ILE A C 1
ATOM 1517 O O . ILE A 1 194 ? 4.348 21.047 11.227 1 97.31 194 ILE A O 1
ATOM 1521 N N . THR A 1 195 ? 2.6 22.438 10.945 1 98.56 195 THR A N 1
ATOM 1522 C CA . THR A 1 195 ? 1.652 21.453 11.469 1 98.56 195 THR A CA 1
ATOM 1523 C C . THR A 1 195 ? 1.441 20.328 10.461 1 98.56 195 THR A C 1
ATOM 1525 O O . THR A 1 195 ? 1.347 20.562 9.258 1 98.56 195 THR A O 1
ATOM 1528 N N . VAL A 1 196 ? 1.373 19.078 10.992 1 98.62 196 VAL A N 1
ATOM 1529 C CA . VAL A 1 196 ? 1.242 17.922 10.102 1 98.62 196 VAL A CA 1
ATOM 1530 C C . VAL A 1 196 ? 0.042 17.078 10.523 1 98.62 196 VAL A C 1
ATOM 1532 O O . VAL A 1 196 ? -0.103 16.734 11.695 1 98.62 196 VAL A O 1
ATOM 1535 N N . ILE A 1 197 ? -0.813 16.859 9.633 1 98.75 197 ILE A N 1
ATOM 1536 C CA . ILE A 1 197 ? -1.846 15.836 9.75 1 98.75 197 ILE A CA 1
ATOM 1537 C C . ILE A 1 197 ? -1.566 14.703 8.766 1 98.75 197 ILE A C 1
ATOM 1539 O O . ILE A 1 197 ? -1.683 14.891 7.551 1 98.75 197 ILE A O 1
ATOM 1543 N N . HIS A 1 198 ? -1.193 13.602 9.336 1 98.44 198 HIS A N 1
ATOM 1544 C CA . HIS A 1 198 ? -0.738 12.477 8.516 1 98.44 198 HIS A CA 1
ATOM 1545 C C . HIS A 1 198 ? -1.716 11.312 8.586 1 98.44 198 HIS A C 1
ATOM 1547 O O . HIS A 1 198 ? -1.705 10.547 9.555 1 98.44 198 HIS A O 1
ATOM 1553 N N . ILE A 1 199 ? -2.525 11.219 7.539 1 97.69 199 ILE A N 1
ATOM 1554 C CA . ILE A 1 199 ? -3.416 10.062 7.434 1 97.69 199 ILE A CA 1
ATOM 1555 C C . ILE A 1 199 ? -2.654 8.875 6.852 1 97.69 199 ILE A C 1
ATOM 1557 O O . ILE A 1 199 ? -2.068 8.977 5.773 1 97.69 199 ILE A O 1
ATOM 1561 N N . THR A 1 200 ? -2.652 7.762 7.566 1 95.69 200 THR A N 1
ATOM 1562 C CA . THR A 1 200 ? -1.856 6.621 7.129 1 95.69 200 THR A CA 1
ATOM 1563 C C . THR A 1 200 ? -2.459 5.312 7.641 1 95.69 200 THR A C 1
ATOM 1565 O O . THR A 1 200 ? -3.246 5.316 8.586 1 95.69 200 THR A O 1
ATOM 1568 N N . HIS A 1 201 ? -2.16 4.273 6.973 1 91.31 201 HIS A N 1
ATOM 1569 C CA . HIS A 1 201 ? -2.494 2.941 7.457 1 91.31 201 HIS A CA 1
ATOM 1570 C C . HIS A 1 201 ? -1.244 2.189 7.906 1 91.31 201 HIS A C 1
ATOM 1572 O O . HIS A 1 201 ? -1.32 1.017 8.281 1 91.31 201 HIS A O 1
ATOM 1578 N N . PHE A 1 202 ? -0.116 2.799 7.953 1 91.88 202 PHE A N 1
ATOM 1579 C CA . PHE A 1 202 ? 1.125 2.227 8.461 1 91.88 202 PHE A CA 1
ATOM 1580 C C . PHE A 1 202 ? 1.366 2.65 9.906 1 91.88 202 PHE A C 1
ATOM 1582 O O . PHE A 1 202 ? 1.665 3.816 10.172 1 91.88 202 PHE A O 1
ATOM 1589 N N . MET A 1 203 ? 1.363 1.664 10.703 1 95.62 203 MET A N 1
ATOM 1590 C CA . MET A 1 203 ? 1.474 1.974 12.125 1 95.62 203 MET A CA 1
ATOM 1591 C C . MET A 1 203 ? 2.85 2.543 12.453 1 95.62 203 MET A C 1
ATOM 1593 O O . MET A 1 203 ? 2.982 3.377 13.352 1 95.62 203 MET A O 1
ATOM 1597 N N . GLU A 1 204 ? 3.842 2.098 11.734 1 94.06 204 GLU A N 1
ATOM 1598 C CA . GLU A 1 204 ? 5.199 2.588 11.961 1 94.06 204 GLU A CA 1
ATOM 1599 C C . GLU A 1 204 ? 5.297 4.086 11.695 1 94.06 204 GLU A C 1
ATOM 1601 O O . GLU A 1 204 ? 6.133 4.773 12.289 1 94.06 204 GLU A O 1
ATOM 1606 N N . GLU A 1 205 ? 4.461 4.59 10.828 1 96.75 205 GLU A N 1
ATOM 1607 C CA . GLU A 1 205 ? 4.43 6.023 10.57 1 96.75 205 GLU A CA 1
ATOM 1608 C C . GLU A 1 205 ? 3.703 6.773 11.68 1 96.75 205 GLU A C 1
ATOM 1610 O O . GLU A 1 205 ? 4.117 7.863 12.078 1 96.75 205 GLU A O 1
ATOM 1615 N N . ALA A 1 206 ? 2.666 6.172 12.172 1 97.62 206 ALA A N 1
ATOM 1616 C CA . ALA A 1 206 ? 1.86 6.777 13.227 1 97.62 206 ALA A CA 1
ATOM 1617 C C . ALA A 1 206 ? 2.658 6.898 14.523 1 97.62 206 ALA A C 1
ATOM 1619 O O . ALA A 1 206 ? 2.43 7.812 15.32 1 97.62 206 ALA A O 1
ATOM 1620 N N . VAL A 1 207 ? 3.631 6.047 14.672 1 97.38 207 VAL A N 1
ATOM 1621 C CA . VAL A 1 207 ? 4.473 6.023 15.867 1 97.38 207 VAL A CA 1
ATOM 1622 C C . VAL A 1 207 ? 5.242 7.34 15.977 1 97.38 207 VAL A C 1
ATOM 1624 O O . VAL A 1 207 ? 5.574 7.777 17.078 1 97.38 207 VAL A O 1
ATOM 1627 N N . GLU A 1 208 ? 5.477 7.988 14.867 1 96.62 208 GLU A N 1
ATOM 1628 C CA . GLU A 1 208 ? 6.316 9.18 14.828 1 96.62 208 GLU A CA 1
ATOM 1629 C C . GLU A 1 208 ? 5.531 10.422 15.234 1 96.62 208 GLU A C 1
ATOM 1631 O O . GLU A 1 208 ? 6.117 11.469 15.516 1 96.62 208 GLU A O 1
ATOM 1636 N N . ALA A 1 209 ? 4.254 10.297 15.359 1 98.12 209 ALA A N 1
ATOM 1637 C CA . ALA A 1 209 ? 3.393 11.445 15.617 1 98.12 209 ALA A CA 1
ATOM 1638 C C . ALA A 1 209 ? 3.387 11.812 17.094 1 98.12 209 ALA A C 1
ATOM 1640 O O . ALA A 1 209 ? 3.799 11.016 17.938 1 98.12 209 ALA A O 1
ATOM 1641 N N . ASP A 1 210 ? 2.979 13.047 17.375 1 98.31 210 ASP A N 1
ATOM 1642 C CA . ASP A 1 210 ? 2.748 13.477 18.75 1 98.31 210 ASP A CA 1
ATOM 1643 C C . ASP A 1 210 ? 1.469 12.859 19.312 1 98.31 210 ASP A C 1
ATOM 1645 O O . ASP A 1 210 ? 1.396 12.539 20.5 1 98.31 210 ASP A O 1
ATOM 1649 N N . ARG A 1 211 ? 0.568 12.789 18.453 1 98.5 211 ARG A N 1
ATOM 1650 C CA . ARG A 1 211 ? -0.767 12.312 18.797 1 98.5 211 ARG A CA 1
ATOM 1651 C C . ARG A 1 211 ? -1.348 11.461 17.672 1 98.5 211 ARG A C 1
ATOM 1653 O O . ARG A 1 211 ? -1.134 11.742 16.484 1 98.5 211 ARG A O 1
ATOM 1660 N N . VAL A 1 212 ? -2.049 10.414 18.062 1 98.62 212 VAL A N 1
ATOM 1661 C CA . VAL A 1 212 ? -2.713 9.508 17.125 1 98.62 212 VAL A CA 1
ATOM 1662 C C . VAL A 1 212 ? -4.223 9.555 17.344 1 98.62 212 VAL A C 1
ATOM 1664 O O . VAL A 1 212 ? -4.691 9.523 18.484 1 98.62 212 VAL A O 1
ATOM 1667 N N . VAL A 1 213 ? -4.922 9.703 16.281 1 98.69 213 VAL A N 1
ATOM 1668 C CA . VAL A 1 213 ? -6.383 9.672 16.281 1 98.69 213 VAL A CA 1
ATOM 1669 C C . VAL A 1 213 ? -6.875 8.43 15.539 1 98.69 213 VAL A C 1
ATOM 1671 O O . VAL A 1 213 ? -6.457 8.18 14.406 1 98.69 213 VAL A O 1
ATOM 1674 N N . VAL A 1 214 ? -7.719 7.645 16.156 1 98.56 214 VAL A N 1
ATOM 1675 C CA . VAL A 1 214 ? -8.266 6.438 15.547 1 98.56 214 VAL A CA 1
ATOM 1676 C C . VAL A 1 214 ? -9.703 6.691 15.102 1 98.56 214 VAL A C 1
ATOM 1678 O O . VAL A 1 214 ? -10.539 7.117 15.898 1 98.56 214 VAL A O 1
ATOM 1681 N N . MET A 1 215 ? -9.93 6.418 13.875 1 97.81 215 MET A N 1
ATOM 1682 C CA . MET A 1 215 ? -11.266 6.602 13.312 1 97.81 215 MET A CA 1
ATOM 1683 C C . MET A 1 215 ? -11.914 5.258 12.992 1 97.81 215 MET A C 1
ATOM 1685 O O . MET A 1 215 ? -11.242 4.34 12.523 1 97.81 215 MET A O 1
ATOM 1689 N N . GLU A 1 216 ? -13.156 5.156 13.25 1 96.31 216 GLU A N 1
ATOM 1690 C CA . GLU A 1 216 ? -13.992 3.998 12.938 1 96.31 216 GLU A CA 1
ATOM 1691 C C . GLU A 1 216 ? -15.406 4.422 12.562 1 96.31 216 GLU A C 1
ATOM 1693 O O . GLU A 1 216 ? -16.078 5.125 13.32 1 96.31 216 GLU A O 1
ATOM 1698 N N . LYS A 1 217 ? -15.867 4.016 11.383 1 94.12 217 LYS A N 1
ATOM 1699 C CA . LYS A 1 217 ? -17.234 4.266 10.914 1 94.12 217 LYS A CA 1
ATOM 1700 C C . LYS A 1 217 ? -17.578 5.746 11.023 1 94.12 217 LYS A C 1
ATOM 1702 O O . LYS A 1 217 ? -18.641 6.098 11.555 1 94.12 217 LYS A O 1
ATOM 1707 N N . GLY A 1 218 ? -16.609 6.551 10.68 1 96.62 218 GLY A N 1
ATOM 1708 C CA . GLY A 1 218 ? -16.844 7.98 10.578 1 96.62 218 GLY A CA 1
ATOM 1709 C C . GLY A 1 218 ? -16.719 8.703 11.898 1 96.62 218 GLY A C 1
ATOM 1710 O O . GLY A 1 218 ? -16.984 9.906 11.984 1 96.62 218 GLY A O 1
ATOM 1711 N N . LYS A 1 219 ? -16.281 7.984 12.938 1 97.81 219 LYS A N 1
ATOM 1712 C CA . LYS A 1 219 ? -16.188 8.562 14.273 1 97.81 219 LYS A CA 1
ATOM 1713 C C . LYS A 1 219 ? -14.758 8.461 14.812 1 97.81 219 LYS A C 1
ATOM 1715 O O . LYS A 1 219 ? -13.992 7.586 14.406 1 97.81 219 LYS A O 1
ATOM 1720 N N . LYS A 1 220 ? -14.438 9.398 15.625 1 97.94 220 LYS A N 1
ATOM 1721 C CA . LYS A 1 220 ? -13.227 9.289 16.438 1 97.94 220 LYS A CA 1
ATOM 1722 C C . LYS A 1 220 ? -13.461 8.406 17.656 1 97.94 220 LYS A C 1
ATOM 1724 O O . LYS A 1 220 ? -14.266 8.75 18.531 1 97.94 220 LYS A O 1
ATOM 1729 N N . ILE A 1 221 ? -12.766 7.355 17.828 1 97.81 221 ILE A N 1
ATOM 1730 C CA . ILE A 1 221 ? -13.094 6.43 18.906 1 97.81 221 ILE A CA 1
ATOM 1731 C C . ILE A 1 221 ? -11.984 6.445 19.953 1 97.81 221 ILE A C 1
ATOM 1733 O O . ILE A 1 221 ? -12.18 5.969 21.078 1 97.81 221 ILE A O 1
ATOM 1737 N N . LEU A 1 222 ? -10.844 6.875 19.547 1 97.62 222 LEU A N 1
ATOM 1738 C CA . LEU A 1 222 ? -9.688 6.891 20.438 1 97.62 222 LEU A CA 1
ATOM 1739 C C . LEU A 1 222 ? -8.688 7.965 20.016 1 97.62 222 LEU A C 1
ATOM 1741 O O . LEU A 1 222 ? -8.523 8.234 18.828 1 97.62 222 LEU A O 1
ATOM 1745 N N . GLU A 1 223 ? -8.078 8.641 20.906 1 98.12 223 GLU A N 1
ATOM 1746 C CA . GLU A 1 223 ? -6.973 9.555 20.625 1 98.12 223 GLU A CA 1
ATOM 1747 C C . GLU A 1 223 ? -5.996 9.602 21.797 1 98.12 223 GLU A C 1
ATOM 1749 O O . GLU A 1 223 ? -6.391 9.406 22.953 1 98.12 223 GLU A O 1
ATOM 1754 N N . GLY A 1 224 ? -4.809 9.836 21.531 1 98.25 224 GLY A N 1
ATOM 1755 C CA . GLY A 1 224 ? -3.752 9.906 22.531 1 98.25 224 GLY A CA 1
ATOM 1756 C C . GLY A 1 224 ? -2.361 9.844 21.922 1 98.25 224 GLY A C 1
ATOM 1757 O O . GLY A 1 224 ? -2.197 9.977 20.703 1 98.25 224 GLY A O 1
ATOM 1758 N N . THR A 1 225 ? -1.395 9.789 22.75 1 98.25 225 THR A N 1
ATOM 1759 C CA . THR A 1 225 ? -0.04 9.562 22.266 1 98.25 225 THR A CA 1
ATOM 1760 C C . THR A 1 225 ? 0.07 8.195 21.594 1 98.25 225 THR A C 1
ATOM 1762 O O . THR A 1 225 ? -0.747 7.309 21.844 1 98.25 225 THR A O 1
ATOM 1765 N N . PRO A 1 226 ? 1.049 8.055 20.719 1 98.12 226 PRO A N 1
ATOM 1766 C CA . PRO A 1 226 ? 1.247 6.734 20.109 1 98.12 226 PRO A CA 1
ATOM 1767 C C . PRO A 1 226 ? 1.335 5.625 21.156 1 98.12 226 PRO A C 1
ATOM 1769 O O . PRO A 1 226 ? 0.716 4.57 21 1 98.12 226 PRO A O 1
ATOM 1772 N N . ARG A 1 227 ? 2.016 5.91 22.25 1 97.19 227 ARG A N 1
ATOM 1773 C CA . ARG A 1 227 ? 2.193 4.91 23.297 1 97.19 227 ARG A CA 1
ATOM 1774 C C . ARG A 1 227 ? 0.853 4.52 23.906 1 97.19 227 ARG A C 1
ATOM 1776 O O . ARG A 1 227 ? 0.589 3.334 24.141 1 97.19 227 ARG A O 1
ATOM 1783 N N . GLU A 1 228 ? 0.049 5.48 24.188 1 97.12 228 GLU A N 1
ATOM 1784 C CA . GLU A 1 228 ? -1.271 5.242 24.766 1 97.12 228 GLU A CA 1
ATOM 1785 C C . GLU A 1 228 ? -2.172 4.488 23.797 1 97.12 228 GLU A C 1
ATOM 1787 O O . GLU A 1 228 ? -2.82 3.512 24.172 1 97.12 228 GLU A O 1
ATOM 1792 N N . VAL A 1 229 ? -2.168 4.852 22.562 1 97.88 229 VAL A N 1
ATOM 1793 C CA . VAL A 1 229 ? -3.086 4.309 21.578 1 97.88 229 VAL A CA 1
ATOM 1794 C C . VAL A 1 229 ? -2.693 2.871 21.234 1 97.88 229 VAL A C 1
ATOM 1796 O O . VAL A 1 229 ? -3.541 1.975 21.234 1 97.88 229 VAL A O 1
ATOM 1799 N N . PHE A 1 230 ? -1.386 2.615 21.031 1 97.31 230 PHE A N 1
ATOM 1800 C CA . PHE A 1 230 ? -0.952 1.314 20.547 1 97.31 230 PHE A CA 1
ATOM 1801 C C . PHE A 1 230 ? -0.876 0.301 21.672 1 97.31 230 PHE A C 1
ATOM 1803 O O . PHE A 1 230 ? -0.678 -0.892 21.438 1 97.31 230 PHE A O 1
ATOM 1810 N N . SER A 1 231 ? -1.078 0.783 22.906 1 95.06 231 SER A N 1
ATOM 1811 C CA . SER A 1 231 ? -1.19 -0.14 24.031 1 95.06 231 SER A CA 1
ATOM 1812 C C . SER A 1 231 ? -2.531 -0.867 24.016 1 95.06 231 SER A C 1
ATOM 1814 O O . SER A 1 231 ? -2.693 -1.895 24.672 1 95.06 231 SER A O 1
ATOM 1816 N N . LYS A 1 232 ? -3.479 -0.321 23.328 1 95.94 232 LYS A N 1
ATOM 1817 C CA . LYS A 1 232 ? -4.801 -0.932 23.234 1 95.94 232 LYS A CA 1
ATOM 1818 C C . LYS A 1 232 ? -4.867 -1.933 22.078 1 95.94 232 LYS A C 1
ATOM 1820 O O . LYS A 1 232 ? -5.719 -1.815 21.203 1 95.94 232 LYS A O 1
ATOM 1825 N N . ILE A 1 233 ? -4.129 -2.969 22.172 1 95.81 233 ILE A N 1
ATOM 1826 C CA . ILE A 1 233 ? -3.893 -3.93 21.094 1 95.81 233 ILE A CA 1
ATOM 1827 C C . ILE A 1 233 ? -5.203 -4.617 20.719 1 95.81 233 ILE A C 1
ATOM 1829 O O . ILE A 1 233 ? -5.598 -4.621 19.547 1 95.81 233 ILE A O 1
ATOM 1833 N N . LYS A 1 234 ? -5.875 -5.211 21.672 1 94.75 234 LYS A N 1
ATOM 1834 C CA . LYS A 1 234 ? -7.102 -5.965 21.438 1 94.75 234 LYS A CA 1
ATOM 1835 C C . LYS A 1 234 ? -8.156 -5.098 20.75 1 94.75 234 LYS A C 1
ATOM 1837 O O . LYS A 1 234 ? -8.773 -5.52 19.781 1 94.75 234 LYS A O 1
ATOM 1842 N N . MET A 1 235 ? -8.297 -3.918 21.25 1 95.94 235 MET A N 1
ATOM 1843 C CA . MET A 1 235 ? -9.273 -2.994 20.688 1 95.94 235 MET A CA 1
ATOM 1844 C C . MET A 1 235 ? -8.953 -2.682 19.234 1 95.94 235 MET A C 1
ATOM 1846 O O . MET A 1 235 ? -9.844 -2.725 18.375 1 95.94 235 MET A O 1
ATOM 1850 N N . LEU A 1 236 ? -7.711 -2.338 18.938 1 96.38 236 LEU A N 1
ATOM 1851 C CA . LEU A 1 236 ? -7.289 -1.975 17.594 1 96.38 236 LEU A CA 1
ATOM 1852 C C . LEU A 1 236 ? -7.465 -3.146 16.641 1 96.38 236 LEU A C 1
ATOM 1854 O O . LEU A 1 236 ? -7.965 -2.971 15.523 1 96.38 236 LEU A O 1
ATOM 1858 N N . LYS A 1 237 ? -7.145 -4.301 17.047 1 93.5 237 LYS A N 1
ATOM 1859 C CA . LYS A 1 237 ? -7.285 -5.488 16.219 1 93.5 237 LYS A CA 1
ATOM 1860 C C . LYS A 1 237 ? -8.758 -5.797 15.945 1 93.5 237 LYS A C 1
ATOM 1862 O O . LYS A 1 237 ? -9.109 -6.242 14.852 1 93.5 237 LYS A O 1
ATOM 1867 N N . GLU A 1 238 ? -9.547 -5.586 16.891 1 94.38 238 GLU A N 1
ATOM 1868 C CA . GLU A 1 238 ? -10.977 -5.852 16.766 1 94.38 238 GLU A CA 1
ATOM 1869 C C . GLU A 1 238 ? -11.602 -4.988 15.672 1 94.38 238 GLU A C 1
ATOM 1871 O O . GLU A 1 238 ? -12.555 -5.406 15.008 1 94.38 238 GLU A O 1
ATOM 1876 N N . ILE A 1 239 ? -11.047 -3.848 15.461 1 93.12 239 ILE A N 1
ATOM 1877 C CA . ILE A 1 239 ? -11.625 -2.975 14.445 1 93.12 239 ILE A CA 1
ATOM 1878 C C . ILE A 1 239 ? -10.836 -3.092 13.148 1 93.12 239 ILE A C 1
ATOM 1880 O O . ILE A 1 239 ? -10.953 -2.242 12.258 1 93.12 239 ILE A O 1
ATOM 1884 N N . GLY A 1 240 ? -9.961 -3.961 13.094 1 92.06 240 GLY A N 1
ATOM 1885 C CA . GLY A 1 240 ? -9.312 -4.309 11.844 1 92.06 240 GLY A CA 1
ATOM 1886 C C . GLY A 1 240 ? -8 -3.582 11.633 1 92.06 240 GLY A C 1
ATOM 1887 O O . GLY A 1 240 ? -7.453 -3.58 10.523 1 92.06 240 GLY A O 1
ATOM 1888 N N . LEU A 1 241 ? -7.512 -2.936 12.656 1 94.5 241 LEU A N 1
ATOM 1889 C CA . LEU A 1 241 ? -6.223 -2.252 12.57 1 94.5 241 LEU A CA 1
ATOM 1890 C C . LEU A 1 241 ? -5.102 -3.135 13.102 1 94.5 241 LEU A C 1
ATOM 1892 O O . LEU A 1 241 ? -5.363 -4.191 13.688 1 94.5 241 LEU A O 1
ATOM 1896 N N . ASP A 1 242 ? -3.943 -2.719 12.781 1 93.69 242 ASP A N 1
ATOM 1897 C CA . ASP A 1 242 ? -2.764 -3.379 13.336 1 93.69 242 ASP A CA 1
ATOM 1898 C C . ASP A 1 242 ? -2.076 -2.494 14.375 1 93.69 242 ASP A C 1
ATOM 1900 O O . ASP A 1 242 ? -2.553 -1.396 14.672 1 93.69 242 ASP A O 1
ATOM 1904 N N . VAL A 1 243 ? -1.105 -3.053 15.016 1 95.06 243 VAL A N 1
ATOM 1905 C CA . VAL A 1 243 ? -0.227 -2.309 15.914 1 95.06 243 VAL A CA 1
ATOM 1906 C C . VAL A 1 243 ? 1.217 -2.414 15.43 1 95.06 243 VAL A C 1
ATOM 1908 O O . VAL A 1 243 ? 1.535 -3.258 14.586 1 95.06 243 VAL A O 1
ATOM 1911 N N . PRO A 1 244 ? 2.084 -1.495 15.906 1 95.19 244 PRO A N 1
ATOM 1912 C CA . PRO A 1 244 ? 3.496 -1.633 15.547 1 95.19 244 PRO A CA 1
ATOM 1913 C C . PRO A 1 244 ? 4.062 -3.01 15.891 1 95.19 244 PRO A C 1
ATOM 1915 O O . PRO A 1 244 ? 3.691 -3.596 16.906 1 95.19 244 PRO A O 1
ATOM 1918 N N . CYS A 1 245 ? 4.945 -3.455 15.086 1 93.56 245 CYS A N 1
ATOM 1919 C CA . CYS A 1 245 ? 5.492 -4.801 15.203 1 93.56 245 CYS A CA 1
ATOM 1920 C C . CYS A 1 245 ? 6.121 -5.016 16.578 1 93.56 245 CYS A C 1
ATOM 1922 O O . CYS A 1 245 ? 5.922 -6.059 17.203 1 93.56 245 CYS A O 1
ATOM 1924 N N . MET A 1 246 ? 6.77 -4.059 17.078 1 95.12 246 MET A N 1
ATOM 1925 C CA . MET A 1 246 ? 7.465 -4.184 18.359 1 95.12 246 MET A CA 1
ATOM 1926 C C . MET A 1 246 ? 6.473 -4.227 19.516 1 95.12 246 MET A C 1
ATOM 1928 O O . MET A 1 246 ? 6.723 -4.883 20.531 1 95.12 246 MET A O 1
ATOM 1932 N N . THR A 1 247 ? 5.363 -3.533 19.344 1 95.5 247 THR A N 1
ATOM 1933 C CA . THR A 1 247 ? 4.305 -3.592 20.344 1 95.5 247 THR A CA 1
ATOM 1934 C C . THR A 1 247 ? 3.705 -4.992 20.406 1 95.5 247 THR A C 1
ATOM 1936 O O . THR A 1 247 ? 3.461 -5.516 21.5 1 95.5 247 THR A O 1
ATOM 1939 N N . GLU A 1 248 ? 3.5 -5.531 19.281 1 93.5 248 GLU A N 1
ATOM 1940 C CA . GLU A 1 248 ? 2.996 -6.898 19.219 1 93.5 248 GLU A CA 1
ATOM 1941 C C . GLU A 1 248 ? 3.98 -7.879 19.859 1 93.5 248 GLU A C 1
ATOM 1943 O O . GLU A 1 248 ? 3.582 -8.75 20.641 1 93.5 248 GLU A O 1
ATOM 1948 N N . LEU A 1 249 ? 5.23 -7.781 19.5 1 94.56 249 LEU A N 1
ATOM 1949 C CA . LEU A 1 249 ? 6.27 -8.641 20.062 1 94.56 249 LEU A CA 1
ATOM 1950 C C . LEU A 1 249 ? 6.316 -8.523 21.578 1 94.56 249 LEU A C 1
ATOM 1952 O O . LEU A 1 249 ? 6.387 -9.539 22.281 1 94.56 249 LEU A O 1
ATOM 1956 N N . SER A 1 250 ? 6.289 -7.305 22.047 1 95.19 250 SER A N 1
ATOM 1957 C CA . SER A 1 250 ? 6.332 -7.07 23.484 1 95.19 250 SER A CA 1
ATOM 1958 C C . SER A 1 250 ? 5.164 -7.754 24.203 1 95.19 250 SER A C 1
ATOM 1960 O O . SER A 1 250 ? 5.344 -8.367 25.25 1 95.19 250 SER A O 1
ATOM 1962 N N . SER A 1 251 ? 4.02 -7.625 23.641 1 94.69 251 SER A N 1
ATOM 1963 C CA . SER A 1 251 ? 2.824 -8.234 24.219 1 94.69 251 SER A CA 1
ATOM 1964 C C . SER A 1 251 ? 2.971 -9.75 24.312 1 94.69 251 SER A C 1
ATOM 1966 O O . SER A 1 251 ? 2.631 -10.344 25.328 1 94.69 251 SER A O 1
ATOM 1968 N N . LEU A 1 252 ? 3.488 -10.359 23.297 1 93.31 252 LEU A N 1
ATOM 1969 C CA . LEU A 1 252 ? 3.666 -11.805 23.266 1 93.31 252 LEU A CA 1
ATOM 1970 C C . LEU A 1 252 ? 4.73 -12.242 24.266 1 93.31 252 LEU A C 1
ATOM 1972 O O . LEU A 1 252 ? 4.586 -13.281 24.922 1 93.31 252 LEU A O 1
ATOM 1976 N N . LEU A 1 253 ? 5.77 -11.523 24.359 1 94.06 253 LEU A N 1
ATOM 1977 C CA . LEU A 1 253 ? 6.828 -11.844 25.312 1 94.06 253 LEU A CA 1
ATOM 1978 C C . LEU A 1 253 ? 6.312 -11.773 26.734 1 94.06 253 LEU A C 1
ATOM 1980 O O . LEU A 1 253 ? 6.645 -12.625 27.562 1 94.06 253 LEU A O 1
ATOM 1984 N N . ILE A 1 254 ? 5.52 -10.773 27.016 1 93.94 254 ILE A N 1
ATOM 1985 C CA . ILE A 1 254 ? 4.934 -10.617 28.344 1 93.94 254 ILE A CA 1
ATOM 1986 C C . ILE A 1 254 ? 4.043 -11.82 28.656 1 93.94 254 ILE A C 1
ATOM 1988 O O . ILE A 1 254 ? 4.066 -12.344 29.781 1 93.94 254 ILE A O 1
ATOM 1992 N N . GLU A 1 255 ? 3.305 -12.227 27.719 1 93.5 255 GLU A N 1
ATOM 1993 C CA . GLU A 1 255 ? 2.447 -13.398 27.875 1 93.5 255 GLU A CA 1
ATOM 1994 C C . GLU A 1 255 ? 3.268 -14.641 28.203 1 93.5 255 GLU A C 1
ATOM 1996 O O . GLU A 1 255 ? 2.785 -15.555 28.875 1 93.5 255 GLU A O 1
ATOM 2001 N N . GLU A 1 256 ? 4.523 -14.695 27.766 1 93.31 256 GLU A N 1
ATOM 2002 C CA . GLU A 1 256 ? 5.406 -15.828 28 1 93.31 256 GLU A CA 1
ATOM 2003 C C . GLU A 1 256 ? 6.195 -15.656 29.297 1 93.31 256 GLU A C 1
ATOM 2005 O O . GLU A 1 256 ? 7.039 -16.484 29.641 1 93.31 256 GLU A O 1
ATOM 2010 N N . GLY A 1 257 ? 6.016 -14.539 30 1 91.56 257 GLY A N 1
ATOM 2011 C CA . GLY A 1 257 ? 6.594 -14.352 31.328 1 91.56 257 GLY A CA 1
ATOM 2012 C C . GLY A 1 257 ? 7.863 -13.523 31.312 1 91.56 257 GLY A C 1
ATOM 2013 O O . GLY A 1 257 ? 8.578 -13.453 32.312 1 91.56 257 GLY A O 1
ATOM 2014 N N . ILE A 1 258 ? 8.086 -12.961 30.188 1 90.69 258 ILE A N 1
ATOM 2015 C CA . ILE A 1 258 ? 9.281 -12.133 30.109 1 90.69 258 ILE A CA 1
ATOM 2016 C C . ILE A 1 258 ? 8.969 -10.727 30.609 1 90.69 258 ILE A C 1
ATOM 2018 O O . ILE A 1 258 ? 7.957 -10.133 30.234 1 90.69 258 ILE A O 1
ATOM 2022 N N . ASN A 1 259 ? 9.828 -10.156 31.438 1 89.31 259 ASN A N 1
ATOM 2023 C CA . ASN A 1 259 ? 9.633 -8.836 32.031 1 89.31 259 ASN A CA 1
ATOM 2024 C C . ASN A 1 259 ? 10.078 -7.723 31.078 1 89.31 259 ASN A C 1
ATOM 2026 O O . ASN A 1 259 ? 11.234 -7.305 31.109 1 89.31 259 ASN A O 1
ATOM 2030 N N . ILE A 1 260 ? 9.203 -7.215 30.297 1 90.88 260 ILE A N 1
ATOM 2031 C CA . ILE A 1 260 ? 9.477 -6.113 29.391 1 90.88 260 ILE A CA 1
ATOM 2032 C C . ILE A 1 260 ? 8.297 -5.141 29.375 1 90.88 260 ILE A C 1
ATOM 2034 O O . ILE A 1 260 ? 7.195 -5.492 29.797 1 90.88 260 ILE A O 1
ATOM 2038 N N . SER A 1 261 ? 8.562 -3.969 28.969 1 90.56 261 SER A N 1
ATOM 2039 C CA . SER A 1 261 ? 7.504 -2.965 28.906 1 90.56 261 SER A CA 1
ATOM 2040 C C . SER A 1 261 ? 6.461 -3.318 27.859 1 90.56 261 SER A C 1
ATOM 2042 O O . SER A 1 261 ? 6.789 -3.908 26.828 1 90.56 261 SER A O 1
ATOM 2044 N N . SER A 1 262 ? 5.238 -2.975 28.062 1 87.5 262 SER A N 1
ATOM 2045 C CA . SER A 1 262 ? 4.156 -3.254 27.125 1 87.5 262 SER A CA 1
ATOM 2046 C C . SER A 1 262 ? 3.984 -2.117 26.125 1 87.5 262 SER A C 1
ATOM 2048 O O . SER A 1 262 ? 3.197 -2.225 25.188 1 87.5 262 SER A O 1
ATOM 2050 N N . ASP A 1 263 ? 4.75 -1.106 26.266 1 88.69 263 ASP A N 1
ATOM 2051 C CA . ASP A 1 263 ? 4.512 0.085 25.453 1 88.69 263 ASP A CA 1
ATOM 2052 C C . ASP A 1 263 ? 5.676 0.348 24.516 1 88.69 263 ASP A C 1
ATOM 2054 O O . ASP A 1 263 ? 6.004 1.502 24.219 1 88.69 263 ASP A O 1
ATOM 2058 N N . ILE A 1 264 ? 6.324 -0.711 24.125 1 94.06 264 ILE A N 1
ATOM 2059 C CA . ILE A 1 264 ? 7.434 -0.578 23.188 1 94.06 264 ILE A CA 1
ATOM 2060 C C . ILE A 1 264 ? 6.895 -0.273 21.781 1 94.06 264 ILE A C 1
ATOM 2062 O O . ILE A 1 264 ? 5.98 -0.948 21.312 1 94.06 264 ILE A O 1
ATOM 2066 N N . LEU A 1 265 ? 7.496 0.743 21.125 1 94.5 265 LEU A N 1
ATOM 2067 C CA . LEU A 1 265 ? 6.961 1.18 19.828 1 94.5 265 LEU A CA 1
ATOM 2068 C C . LEU A 1 265 ? 7.961 0.927 18.719 1 94.5 265 LEU A C 1
ATOM 2070 O O . LEU A 1 265 ? 7.57 0.66 17.578 1 94.5 265 LEU A O 1
ATOM 2074 N N . THR A 1 266 ? 9.266 0.983 19.031 1 93.94 266 THR A N 1
ATOM 2075 C CA . THR A 1 266 ? 10.273 0.988 17.984 1 93.94 266 THR A CA 1
ATOM 2076 C C . THR A 1 266 ? 11.273 -0.142 18.188 1 93.94 266 THR A C 1
ATOM 2078 O O . THR A 1 266 ? 11.375 -0.699 19.281 1 93.94 266 THR A O 1
ATOM 2081 N N . VAL A 1 267 ? 12.016 -0.425 17.188 1 93.19 267 VAL A N 1
ATOM 2082 C CA . VAL A 1 267 ? 13.031 -1.465 17.234 1 93.19 267 VAL A CA 1
ATOM 2083 C C . VAL A 1 267 ? 14.117 -1.075 18.234 1 93.19 267 VAL A C 1
ATOM 2085 O O . VAL A 1 267 ? 14.562 -1.905 19.031 1 93.19 267 VAL A O 1
ATOM 2088 N N . ASP A 1 268 ? 14.492 0.188 18.203 1 92.69 268 ASP A N 1
ATOM 2089 C CA . ASP A 1 268 ? 15.523 0.677 19.109 1 92.69 268 ASP A CA 1
ATOM 2090 C C . ASP A 1 268 ? 15.094 0.497 20.562 1 92.69 268 ASP A C 1
ATOM 2092 O O . ASP A 1 268 ? 15.883 0.064 21.406 1 92.69 268 ASP A O 1
ATOM 2096 N N . GLU A 1 269 ? 13.891 0.818 20.844 1 93.94 269 GLU A N 1
ATOM 2097 C CA . GLU A 1 269 ? 13.367 0.635 22.203 1 93.94 269 GLU A CA 1
ATOM 2098 C C . GLU A 1 269 ? 13.398 -0.833 22.609 1 93.94 269 GLU A C 1
ATOM 2100 O O . GLU A 1 269 ? 13.742 -1.154 23.75 1 93.94 269 GLU A O 1
ATOM 2105 N N . MET A 1 270 ? 13.07 -1.66 21.672 1 94.06 270 MET A N 1
ATOM 2106 C CA . MET A 1 270 ? 13.055 -3.092 21.969 1 94.06 270 MET A CA 1
ATOM 2107 C C . MET A 1 270 ? 14.461 -3.605 22.25 1 94.06 270 MET A C 1
ATOM 2109 O O . MET A 1 270 ? 14.672 -4.355 23.203 1 94.06 270 MET A O 1
ATOM 2113 N N . VAL A 1 271 ? 15.367 -3.211 21.438 1 93.19 271 VAL A N 1
ATOM 2114 C CA . VAL A 1 271 ? 16.75 -3.619 21.625 1 93.19 271 VAL A CA 1
ATOM 2115 C C . VAL A 1 271 ? 17.234 -3.188 23 1 93.19 271 VAL A C 1
ATOM 2117 O O . VAL A 1 271 ? 17.844 -3.979 23.734 1 93.19 271 VAL A O 1
ATOM 2120 N N . MET A 1 272 ? 16.953 -1.962 23.391 1 92.19 272 MET A N 1
ATOM 2121 C CA . MET A 1 272 ? 17.375 -1.432 24.688 1 92.19 272 MET A CA 1
ATOM 2122 C C . MET A 1 272 ? 16.75 -2.23 25.828 1 92.19 272 MET A C 1
ATOM 2124 O O . MET A 1 272 ? 17.438 -2.549 26.812 1 92.19 272 MET A O 1
ATOM 2128 N N . GLU A 1 273 ? 15.547 -2.547 25.656 1 91.56 273 GLU A N 1
ATOM 2129 C CA . GLU A 1 273 ? 14.828 -3.289 26.688 1 91.56 273 GLU A CA 1
ATOM 2130 C C . GLU A 1 273 ? 15.391 -4.703 26.844 1 91.56 273 GLU A C 1
ATOM 2132 O O . GLU A 1 273 ? 15.578 -5.184 27.953 1 91.56 273 GLU A O 1
ATOM 2137 N N . LEU A 1 274 ? 15.695 -5.332 25.75 1 90.88 274 LEU A N 1
ATOM 2138 C CA . LEU A 1 274 ? 16.141 -6.723 25.766 1 90.88 274 LEU A CA 1
ATOM 2139 C C . LEU A 1 274 ? 17.594 -6.82 26.219 1 90.88 274 LEU A C 1
ATOM 2141 O O . LEU A 1 274 ? 18 -7.82 26.812 1 90.88 274 LEU A O 1
ATOM 2145 N N . CYS A 1 275 ? 18.297 -5.816 25.953 1 89.5 275 CYS A N 1
ATOM 2146 C CA . CYS A 1 275 ? 19.703 -5.816 26.375 1 89.5 275 CYS A CA 1
ATOM 2147 C C . CYS A 1 275 ? 19.812 -5.645 27.891 1 89.5 275 CYS A C 1
ATOM 2149 O O . CYS A 1 275 ? 20.844 -5.934 28.484 1 89.5 275 CYS A O 1
ATOM 2151 N N . GLN A 1 276 ? 18.797 -5.145 28.5 1 83.44 276 GLN A N 1
ATOM 2152 C CA . GLN A 1 276 ? 18.781 -4.934 29.953 1 83.44 276 GLN A CA 1
ATOM 2153 C C . GLN A 1 276 ? 18.328 -6.191 30.688 1 83.44 276 GLN A C 1
ATOM 2155 O O . GLN A 1 276 ? 18.422 -6.266 31.922 1 83.44 276 GLN A O 1
ATOM 2160 N N . LEU A 1 277 ? 17.844 -7.152 29.938 1 78.19 277 LEU A N 1
ATOM 2161 C CA . LEU A 1 277 ? 17.406 -8.383 30.594 1 78.19 277 LEU A CA 1
ATOM 2162 C C . LEU A 1 277 ? 18.609 -9.258 30.953 1 78.19 277 LEU A C 1
ATOM 2164 O O . LEU A 1 277 ? 18.609 -9.875 32.031 1 78.19 277 LEU A O 1
ATOM 2168 N N . MET B 1 1 ? 11.094 -33.25 -11.422 1 57.75 1 MET B N 1
ATOM 2169 C CA . MET B 1 1 ? 10.125 -32.344 -10.812 1 57.75 1 MET B CA 1
ATOM 2170 C C . MET B 1 1 ? 9.648 -31.312 -11.82 1 57.75 1 MET B C 1
ATOM 2172 O O . MET B 1 1 ? 10.461 -30.703 -12.523 1 57.75 1 MET B O 1
ATOM 2176 N N . ASP B 1 2 ? 8.266 -31.281 -12.266 1 87.31 2 ASP B N 1
ATOM 2177 C CA . ASP B 1 2 ? 7.801 -30.656 -13.5 1 87.31 2 ASP B CA 1
ATOM 2178 C C . ASP B 1 2 ? 7.531 -29.172 -13.305 1 87.31 2 ASP B C 1
ATOM 2180 O O . ASP B 1 2 ? 6.812 -28.781 -12.383 1 87.31 2 ASP B O 1
ATOM 2184 N N . ASN B 1 3 ? 8.359 -28.375 -13.867 1 96 3 ASN B N 1
ATOM 2185 C CA . ASN B 1 3 ? 8.188 -26.922 -13.883 1 96 3 ASN B CA 1
ATOM 2186 C C . ASN B 1 3 ? 6.91 -26.516 -14.617 1 96 3 ASN B C 1
ATOM 2188 O O . ASN B 1 3 ? 6.629 -27.016 -15.703 1 96 3 ASN B O 1
ATOM 2192 N N . ILE B 1 4 ? 6.148 -25.797 -13.93 1 97.5 4 ILE B N 1
ATOM 2193 C CA . ILE B 1 4 ? 4.934 -25.312 -14.57 1 97.5 4 ILE B CA 1
ATOM 2194 C C . ILE B 1 4 ? 5.227 -24.016 -15.32 1 97.5 4 ILE B C 1
ATOM 2196 O O . ILE B 1 4 ? 4.555 -23.688 -16.297 1 97.5 4 ILE B O 1
ATOM 2200 N N . VAL B 1 5 ? 6.168 -23.25 -14.805 1 98.06 5 VAL B N 1
ATOM 2201 C CA . VAL B 1 5 ? 6.609 -22.016 -15.453 1 98.06 5 VAL B CA 1
ATOM 2202 C C . VAL B 1 5 ? 8.102 -22.109 -15.781 1 98.06 5 VAL B C 1
ATOM 2204 O O . VAL B 1 5 ? 8.906 -22.453 -14.914 1 98.06 5 VAL B O 1
ATOM 2207 N N . LYS B 1 6 ? 8.406 -21.906 -17 1 98.19 6 LYS B N 1
ATOM 2208 C CA . LYS B 1 6 ? 9.797 -21.828 -17.469 1 98.19 6 LYS B CA 1
ATOM 2209 C C . LYS B 1 6 ? 10.055 -20.516 -18.188 1 98.19 6 LYS B C 1
ATOM 2211 O O . LYS B 1 6 ? 9.539 -20.297 -19.281 1 98.19 6 LYS B O 1
ATOM 2216 N N . VAL B 1 7 ? 10.805 -19.688 -17.562 1 98 7 VAL B N 1
ATOM 2217 C CA . VAL B 1 7 ? 11.234 -18.422 -18.156 1 98 7 VAL B CA 1
ATOM 2218 C C . VAL B 1 7 ? 12.672 -18.547 -18.656 1 98 7 VAL B C 1
ATOM 2220 O O . VAL B 1 7 ? 13.602 -18.734 -17.859 1 98 7 VAL B O 1
ATOM 2223 N N . ASN B 1 8 ? 12.805 -18.469 -19.938 1 97.88 8 ASN B N 1
ATOM 2224 C CA . ASN B 1 8 ? 14.109 -18.734 -20.531 1 97.88 8 ASN B CA 1
ATOM 2225 C C . ASN B 1 8 ? 14.734 -17.453 -21.094 1 97.88 8 ASN B C 1
ATOM 2227 O O . ASN B 1 8 ? 14.469 -17.094 -22.25 1 97.88 8 ASN B O 1
ATOM 2231 N N . ASN B 1 9 ? 15.664 -16.906 -20.312 1 97.69 9 ASN B N 1
ATOM 2232 C CA . ASN B 1 9 ? 16.5 -15.781 -20.734 1 97.69 9 ASN B CA 1
ATOM 2233 C C . ASN B 1 9 ? 15.672 -14.727 -21.484 1 97.69 9 ASN B C 1
ATOM 2235 O O . ASN B 1 9 ? 16.016 -14.336 -22.594 1 97.69 9 ASN B O 1
ATOM 2239 N N . ILE B 1 10 ? 14.688 -14.273 -20.812 1 97.44 10 ILE B N 1
ATOM 2240 C CA . ILE B 1 10 ? 13.805 -13.352 -21.516 1 97.44 10 ILE B CA 1
ATOM 2241 C C . ILE B 1 10 ? 14.305 -11.922 -21.328 1 97.44 10 ILE B C 1
ATOM 2243 O O . ILE B 1 10 ? 14.883 -11.586 -20.281 1 97.44 10 ILE B O 1
ATOM 2247 N N . SER B 1 11 ? 14.047 -11.164 -22.344 1 97.31 11 SER B N 1
ATOM 2248 C CA . SER B 1 11 ? 14.195 -9.711 -22.312 1 97.31 11 SER B CA 1
ATOM 2249 C C . SER B 1 11 ? 12.953 -9.016 -22.859 1 97.31 11 SER B C 1
ATOM 2251 O O . SER B 1 11 ? 12.25 -9.562 -23.703 1 97.31 11 SER B O 1
ATOM 2253 N N . PHE B 1 12 ? 12.625 -7.934 -22.281 1 96.25 12 PHE B N 1
ATOM 2254 C CA . PHE B 1 12 ? 11.492 -7.133 -22.734 1 96.25 12 PHE B CA 1
ATOM 2255 C C . PHE B 1 12 ? 11.82 -5.645 -22.641 1 96.25 12 PHE B C 1
ATOM 2257 O O . PHE B 1 12 ? 12.281 -5.164 -21.609 1 96.25 12 PHE B O 1
ATOM 2264 N N . GLU B 1 13 ? 11.531 -5.043 -23.703 1 92.69 13 GLU B N 1
ATOM 2265 C CA . GLU B 1 13 ? 11.773 -3.605 -23.781 1 92.69 13 GLU B CA 1
ATOM 2266 C C . GLU B 1 13 ? 10.5 -2.85 -24.156 1 92.69 13 GLU B C 1
ATOM 2268 O O . GLU B 1 13 ? 9.742 -3.285 -25.031 1 92.69 13 GLU B O 1
ATOM 2273 N N . TYR B 1 14 ? 10.266 -1.804 -23.344 1 88.56 14 TYR B N 1
ATOM 2274 C CA . TYR B 1 14 ? 9.242 -0.854 -23.766 1 88.56 14 TYR B CA 1
ATOM 2275 C C . TYR B 1 14 ? 9.805 0.141 -24.766 1 88.56 14 TYR B C 1
ATOM 2277 O O . TYR B 1 14 ? 10.844 0.75 -24.531 1 88.56 14 TYR B O 1
ATOM 2285 N N . ILE B 1 15 ? 9.203 0.194 -25.828 1 81.38 15 ILE B N 1
ATOM 2286 C CA . ILE B 1 15 ? 9.68 1.1 -26.859 1 81.38 15 ILE B CA 1
ATOM 2287 C C . ILE B 1 15 ? 8.742 2.299 -26.969 1 81.38 15 ILE B C 1
ATOM 2289 O O . ILE B 1 15 ? 7.535 2.135 -27.172 1 81.38 15 ILE B O 1
ATOM 2293 N N . THR B 1 16 ? 9.258 3.383 -26.5 1 74.38 16 THR B N 1
ATOM 2294 C CA . THR B 1 16 ? 8.547 4.629 -26.766 1 74.38 16 THR B CA 1
ATOM 2295 C C . THR B 1 16 ? 9.273 5.449 -27.828 1 74.38 16 THR B C 1
ATOM 2297 O O . THR B 1 16 ? 10.383 5.098 -28.25 1 74.38 16 THR B O 1
ATOM 2300 N N . ASP B 1 17 ? 8.523 6.484 -28.469 1 72 17 ASP B N 1
ATOM 2301 C CA . ASP B 1 17 ? 9.125 7.336 -29.5 1 72 17 ASP B CA 1
ATOM 2302 C C . ASP B 1 17 ? 10.422 7.965 -28.984 1 72 17 ASP B C 1
ATOM 2304 O O . ASP B 1 17 ? 11.352 8.203 -29.766 1 72 17 ASP B O 1
ATOM 2308 N N . GLU B 1 18 ? 10.633 8.227 -27.766 1 70 18 GLU B N 1
ATOM 2309 C CA . GLU B 1 18 ? 11.719 9.031 -27.203 1 70 18 GLU B CA 1
ATOM 2310 C C . GLU B 1 18 ? 12.758 8.148 -26.516 1 70 18 GLU B C 1
ATOM 2312 O O . GLU B 1 18 ? 13.906 8.562 -26.344 1 70 18 GLU B O 1
ATOM 2317 N N . ALA B 1 19 ? 12.305 6.91 -26.094 1 71.19 19 ALA B N 1
ATOM 2318 C CA . ALA B 1 19 ? 13.289 6.156 -25.312 1 71.19 19 ALA B CA 1
ATOM 2319 C C . ALA B 1 19 ? 12.953 4.668 -25.297 1 71.19 19 ALA B C 1
ATOM 2321 O O . ALA B 1 19 ? 11.812 4.281 -25.578 1 71.19 19 ALA B O 1
ATOM 2322 N N . LYS B 1 20 ? 13.992 3.828 -25.359 1 82.69 20 LYS B N 1
ATOM 2323 C CA . LYS B 1 20 ? 13.898 2.393 -25.109 1 82.69 20 LYS B CA 1
ATOM 2324 C C . LYS B 1 20 ? 14.242 2.061 -23.656 1 82.69 20 LYS B C 1
ATOM 2326 O O . LYS B 1 20 ? 15.258 2.525 -23.141 1 82.69 20 LYS B O 1
ATOM 2331 N N . LEU B 1 21 ? 13.266 1.511 -22.938 1 85.75 21 LEU B N 1
ATOM 2332 C CA . LEU B 1 21 ? 13.508 1.104 -21.562 1 85.75 21 LEU B CA 1
ATOM 2333 C C . LEU B 1 21 ? 13.484 -0.415 -21.438 1 85.75 21 LEU B C 1
ATOM 2335 O O . LEU B 1 21 ? 12.484 -1.057 -21.75 1 85.75 21 LEU B O 1
ATOM 2339 N N . LYS B 1 22 ? 14.641 -1.002 -21.234 1 92.62 22 LYS B N 1
ATOM 2340 C CA . LYS B 1 22 ? 14.711 -2.441 -21 1 92.62 22 LYS B CA 1
ATOM 2341 C C . LYS B 1 22 ? 14.148 -2.811 -19.625 1 92.62 22 LYS B C 1
ATOM 2343 O O . LYS B 1 22 ? 14.859 -2.746 -18.625 1 92.62 22 LYS B O 1
ATOM 2348 N N . ALA B 1 23 ? 12.922 -3.277 -19.562 1 94.44 23 ALA B N 1
ATOM 2349 C CA . ALA B 1 23 ? 12.227 -3.566 -18.312 1 94.44 23 ALA B CA 1
ATOM 2350 C C . ALA B 1 23 ? 12.641 -4.926 -17.75 1 94.44 23 ALA B C 1
ATOM 2352 O O . ALA B 1 23 ? 12.625 -5.133 -16.531 1 94.44 23 ALA B O 1
ATOM 2353 N N . ILE B 1 24 ? 12.914 -5.875 -18.609 1 97.56 24 ILE B N 1
ATOM 2354 C CA . ILE B 1 24 ? 13.445 -7.184 -18.25 1 97.56 24 ILE B CA 1
ATOM 2355 C C . ILE B 1 24 ? 14.711 -7.465 -19.062 1 97.56 24 ILE B C 1
ATOM 2357 O O . ILE B 1 24 ? 14.734 -7.23 -20.281 1 97.56 24 ILE B O 1
ATOM 2361 N N . ASP B 1 25 ? 15.758 -7.941 -18.375 1 97.69 25 ASP B N 1
ATOM 2362 C CA . ASP B 1 25 ? 17.047 -8.133 -19.031 1 97.69 25 ASP B CA 1
ATOM 2363 C C . ASP B 1 25 ? 17.594 -9.531 -18.766 1 97.69 25 ASP B C 1
ATOM 2365 O O . ASP B 1 25 ? 18.281 -9.766 -17.766 1 97.69 25 ASP B O 1
ATOM 2369 N N . ASN B 1 26 ? 17.375 -10.406 -19.734 1 97.44 26 ASN B N 1
ATOM 2370 C CA . ASN B 1 26 ? 17.938 -11.758 -19.703 1 97.44 26 ASN B CA 1
ATOM 2371 C C . ASN B 1 26 ? 17.594 -12.484 -18.406 1 97.44 26 ASN B C 1
ATOM 2373 O O . ASN B 1 26 ? 18.5 -12.953 -17.719 1 97.44 26 ASN B O 1
ATOM 2377 N N . LEU B 1 27 ? 16.359 -12.578 -18.125 1 98.19 27 LEU B N 1
ATOM 2378 C CA . LEU B 1 27 ? 15.867 -13.164 -16.875 1 98.19 27 LEU B CA 1
ATOM 2379 C C . LEU B 1 27 ? 15.406 -14.602 -17.094 1 98.19 27 LEU B C 1
ATOM 2381 O O . LEU B 1 27 ? 14.688 -14.883 -18.062 1 98.19 27 LEU B O 1
ATOM 2385 N N . SER B 1 28 ? 15.891 -15.469 -16.297 1 98.44 28 SER B N 1
ATOM 2386 C CA . SER B 1 28 ? 15.438 -16.859 -16.281 1 98.44 28 SER B CA 1
ATOM 2387 C C . SER B 1 28 ? 14.844 -17.219 -14.922 1 98.44 28 SER B C 1
ATOM 2389 O O . SER B 1 28 ? 15.328 -16.766 -13.883 1 98.44 28 SER B O 1
ATOM 2391 N N . LEU B 1 29 ? 13.836 -18 -14.945 1 98.06 29 LEU B N 1
ATOM 2392 C CA . LEU B 1 29 ? 13.148 -18.406 -13.727 1 98.06 29 LEU B CA 1
ATOM 2393 C C . LEU B 1 29 ? 12.312 -19.656 -13.961 1 98.06 29 LEU B C 1
ATOM 2395 O O . LEU B 1 29 ? 11.531 -19.719 -14.914 1 98.06 29 LEU B O 1
ATOM 2399 N N . ASP B 1 30 ? 12.492 -20.609 -13.164 1 98.19 30 ASP B N 1
ATOM 2400 C CA . ASP B 1 30 ? 11.656 -21.797 -13.18 1 98.19 30 ASP B CA 1
ATOM 2401 C C . ASP B 1 30 ? 10.805 -21.891 -11.922 1 98.19 30 ASP B C 1
ATOM 2403 O O . ASP B 1 30 ? 11.266 -21.578 -10.82 1 98.19 30 ASP B O 1
ATOM 2407 N N . VAL B 1 31 ? 9.594 -22.25 -12.102 1 98.31 31 VAL B N 1
ATOM 2408 C CA . VAL B 1 31 ? 8.695 -22.469 -10.969 1 98.31 31 VAL B CA 1
ATOM 2409 C C . VAL B 1 31 ? 8.117 -23.875 -11.016 1 98.31 31 VAL B C 1
ATOM 2411 O O . VAL B 1 31 ? 7.555 -24.281 -12.039 1 98.31 31 VAL B O 1
ATOM 2414 N N . LYS B 1 32 ? 8.227 -24.578 -9.977 1 98.12 32 LYS B N 1
ATOM 2415 C CA . LYS B 1 32 ? 7.738 -25.953 -9.906 1 98.12 32 LYS B CA 1
ATOM 2416 C C . LYS B 1 32 ? 6.242 -26 -9.617 1 98.12 32 LYS B C 1
ATOM 2418 O O . LYS B 1 32 ? 5.699 -25.078 -8.992 1 98.12 32 LYS B O 1
ATOM 2423 N N . LYS B 1 33 ? 5.637 -27.109 -10.125 1 97.69 33 LYS B N 1
ATOM 2424 C CA . LYS B 1 33 ? 4.23 -27.312 -9.789 1 97.69 33 LYS B CA 1
ATOM 2425 C C . LYS B 1 33 ? 4.027 -27.375 -8.273 1 97.69 33 LYS B C 1
ATOM 2427 O O . LYS B 1 33 ? 4.762 -28.062 -7.57 1 97.69 33 LYS B O 1
ATOM 2432 N N . GLY B 1 34 ? 3.105 -26.531 -7.809 1 97.62 34 GLY B N 1
ATOM 2433 C CA . GLY B 1 34 ? 2.762 -26.547 -6.395 1 97.62 34 GLY B CA 1
ATOM 2434 C C . GLY B 1 34 ? 3.652 -25.641 -5.562 1 97.62 34 GLY B C 1
ATOM 2435 O O . GLY B 1 34 ? 3.436 -25.484 -4.359 1 97.62 34 GLY B O 1
ATOM 2436 N N . GLU B 1 35 ? 4.574 -25.016 -6.195 1 98.44 35 GLU B N 1
ATOM 2437 C CA . GLU B 1 35 ? 5.508 -24.141 -5.477 1 98.44 35 GLU B CA 1
ATOM 2438 C C . GLU B 1 35 ? 4.887 -22.781 -5.18 1 98.44 35 GLU B C 1
ATOM 2440 O O . GLU B 1 35 ? 4.07 -22.281 -5.957 1 98.44 35 GLU B O 1
ATOM 2445 N N . PHE B 1 36 ? 5.184 -22.266 -4.043 1 98.69 36 PHE B N 1
ATOM 2446 C CA . PHE B 1 36 ? 4.887 -20.875 -3.689 1 98.69 36 PHE B CA 1
ATOM 2447 C C . PHE B 1 36 ? 6.133 -20 -3.812 1 98.69 36 PHE B C 1
ATOM 2449 O O . PHE B 1 36 ? 7.012 -20.047 -2.949 1 98.69 36 PHE B O 1
ATOM 2456 N N . VAL B 1 37 ? 6.148 -19.172 -4.875 1 98.75 37 VAL B N 1
ATOM 2457 C CA . VAL B 1 37 ? 7.301 -18.312 -5.141 1 98.75 37 VAL B CA 1
ATOM 2458 C C . VAL B 1 37 ? 6.91 -16.844 -4.934 1 98.75 37 VAL B C 1
ATOM 2460 O O . VAL B 1 37 ? 5.906 -16.375 -5.477 1 98.75 37 VAL B O 1
ATOM 2463 N N . ALA B 1 38 ? 7.664 -16.141 -4.117 1 98.69 38 ALA B N 1
ATOM 2464 C CA . ALA B 1 38 ? 7.5 -14.703 -3.967 1 98.69 38 ALA B CA 1
ATOM 2465 C C . ALA B 1 38 ? 8.539 -13.945 -4.789 1 98.69 38 ALA B C 1
ATOM 2467 O O . ALA B 1 38 ? 9.711 -14.32 -4.816 1 98.69 38 ALA B O 1
ATOM 2468 N N . ILE B 1 39 ? 8.094 -13 -5.512 1 98.62 39 ILE B N 1
ATOM 2469 C CA . ILE B 1 39 ? 8.984 -12.117 -6.254 1 98.62 39 ILE B CA 1
ATOM 2470 C C . ILE B 1 39 ? 8.961 -10.727 -5.629 1 98.62 39 ILE B C 1
ATOM 2472 O O . ILE B 1 39 ? 7.91 -10.094 -5.531 1 98.62 39 ILE B O 1
ATOM 2476 N N . ILE B 1 40 ? 10.133 -10.266 -5.203 1 97.88 40 ILE B N 1
ATOM 2477 C CA . ILE B 1 40 ? 10.219 -8.961 -4.551 1 97.88 40 ILE B CA 1
ATOM 2478 C C . ILE B 1 40 ? 11.211 -8.078 -5.305 1 97.88 40 ILE B C 1
ATOM 2480 O O . ILE B 1 40 ? 12.055 -8.578 -6.051 1 97.88 40 ILE B O 1
ATOM 2484 N N . GLY B 1 41 ? 11.117 -6.797 -5.117 1 94.81 41 GLY B N 1
ATOM 2485 C CA . GLY B 1 41 ? 11.891 -5.75 -5.766 1 94.81 41 GLY B CA 1
ATOM 2486 C C . GLY B 1 41 ? 11.297 -4.367 -5.574 1 94.81 41 GLY B C 1
ATOM 2487 O O . GLY B 1 41 ? 10.133 -4.234 -5.191 1 94.81 41 GLY B O 1
ATOM 2488 N N . HIS B 1 42 ? 12.109 -3.398 -5.797 1 91.06 42 HIS B N 1
ATOM 2489 C CA . HIS B 1 42 ? 11.625 -2.029 -5.664 1 91.06 42 HIS B CA 1
ATOM 2490 C C . HIS B 1 42 ? 10.742 -1.642 -6.848 1 91.06 42 HIS B C 1
ATOM 2492 O O . HIS B 1 42 ? 10.664 -2.377 -7.832 1 91.06 42 HIS B O 1
ATOM 2498 N N . ASN B 1 43 ? 10.055 -0.509 -6.719 1 86.88 43 ASN B N 1
ATOM 2499 C CA . ASN B 1 43 ? 9.242 -0.028 -7.832 1 86.88 43 ASN B CA 1
ATOM 2500 C C . ASN B 1 43 ? 10.094 0.227 -9.078 1 86.88 43 ASN B C 1
ATOM 2502 O O . ASN B 1 43 ? 11.148 0.862 -8.992 1 86.88 43 ASN B O 1
ATOM 2506 N N . GLY B 1 44 ? 9.742 -0.328 -10.195 1 87.19 44 GLY B N 1
ATOM 2507 C CA . GLY B 1 44 ? 10.492 -0.167 -11.43 1 87.19 44 GLY B CA 1
ATOM 2508 C C . GLY B 1 44 ? 11.492 -1.282 -11.664 1 87.19 44 GLY B C 1
ATOM 2509 O O . GLY B 1 44 ? 12.227 -1.264 -12.656 1 87.19 44 GLY B O 1
ATOM 2510 N N . SER B 1 45 ? 11.477 -2.279 -10.828 1 92.88 45 SER B N 1
ATOM 2511 C CA . SER B 1 45 ? 12.461 -3.346 -10.953 1 92.88 45 SER B CA 1
ATOM 2512 C C . SER B 1 45 ? 12.078 -4.332 -12.047 1 92.88 45 SER B C 1
ATOM 2514 O O . SER B 1 45 ? 12.883 -5.191 -12.422 1 92.88 45 SER B O 1
ATOM 2516 N N . GLY B 1 46 ? 10.875 -4.266 -12.523 1 94.25 46 GLY B N 1
ATOM 2517 C CA . GLY B 1 46 ? 10.453 -5.121 -13.617 1 94.25 46 GLY B CA 1
ATOM 2518 C C . GLY B 1 46 ? 9.43 -6.16 -13.195 1 94.25 46 GLY B C 1
ATOM 2519 O O . GLY B 1 46 ? 8.984 -6.965 -14.016 1 94.25 46 GLY B O 1
ATOM 2520 N N . LYS B 1 47 ? 8.969 -6.145 -11.953 1 95.19 47 LYS B N 1
ATOM 2521 C CA . LYS B 1 47 ? 8.094 -7.172 -11.398 1 95.19 47 LYS B CA 1
ATOM 2522 C C . LYS B 1 47 ? 6.777 -7.242 -12.164 1 95.19 47 LYS B C 1
ATOM 2524 O O . LYS B 1 47 ? 6.348 -8.328 -12.57 1 95.19 47 LYS B O 1
ATOM 2529 N N . SER B 1 48 ? 6.168 -6.113 -12.375 1 93.62 48 SER B N 1
ATOM 2530 C CA . SER B 1 48 ? 4.879 -6.082 -13.062 1 93.62 48 SER B CA 1
ATOM 2531 C C . SER B 1 48 ? 5.027 -6.473 -14.523 1 93.62 48 SER B C 1
ATOM 2533 O O . SER B 1 48 ? 4.148 -7.129 -15.094 1 93.62 48 SER B O 1
ATOM 2535 N N . THR B 1 49 ? 6.105 -6.043 -15.164 1 95 49 THR B N 1
ATOM 2536 C CA . THR B 1 49 ? 6.379 -6.457 -16.531 1 95 49 THR B CA 1
ATOM 2537 C C . THR B 1 49 ? 6.539 -7.973 -16.625 1 95 49 THR B C 1
ATOM 2539 O O . THR B 1 49 ? 6.031 -8.602 -17.547 1 95 49 THR B O 1
ATOM 2542 N N . LEU B 1 50 ? 7.219 -8.508 -15.617 1 97 50 LEU B N 1
ATOM 2543 C CA . LEU B 1 50 ? 7.387 -9.953 -15.578 1 97 50 LEU B CA 1
ATOM 2544 C C . LEU B 1 50 ? 6.035 -10.656 -15.453 1 97 50 LEU B C 1
ATOM 2546 O O . LEU B 1 50 ? 5.758 -11.617 -16.172 1 97 50 LEU B O 1
ATOM 2550 N N . SER B 1 51 ? 5.188 -10.203 -14.523 1 95.75 51 SER B N 1
ATOM 2551 C CA . SER B 1 51 ? 3.881 -10.82 -14.336 1 95.75 51 SER B CA 1
ATOM 2552 C C . SER B 1 51 ? 3.062 -10.789 -15.625 1 95.75 51 SER B C 1
ATOM 2554 O O . SER B 1 51 ? 2.4 -11.766 -15.969 1 95.75 51 SER B O 1
ATOM 2556 N N . LYS B 1 52 ? 3.123 -9.719 -16.359 1 95.06 52 LYS B N 1
ATOM 2557 C CA . LYS B 1 52 ? 2.381 -9.586 -17.609 1 95.06 52 LYS B CA 1
ATOM 2558 C C . LYS B 1 52 ? 2.934 -10.516 -18.688 1 95.06 52 LYS B C 1
ATOM 2560 O O . LYS B 1 52 ? 2.193 -10.984 -19.547 1 95.06 52 LYS B O 1
ATOM 2565 N N . ASN B 1 53 ? 4.199 -10.75 -18.641 1 95.69 53 ASN B N 1
ATOM 2566 C CA . ASN B 1 53 ? 4.789 -11.727 -19.547 1 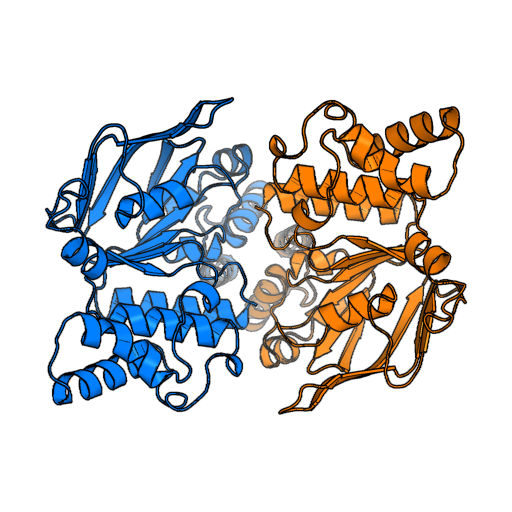95.69 53 ASN B CA 1
ATOM 2567 C C . ASN B 1 53 ? 4.379 -13.148 -19.203 1 95.69 53 ASN B C 1
ATOM 2569 O O . ASN B 1 53 ? 4.184 -13.984 -20.094 1 95.69 53 ASN B O 1
ATOM 2573 N N . LEU B 1 54 ? 4.215 -13.406 -17.922 1 95.75 54 LEU B N 1
ATOM 2574 C CA . LEU B 1 54 ? 3.895 -14.742 -17.453 1 95.75 54 LEU B CA 1
ATOM 2575 C C . LEU B 1 54 ? 2.473 -15.133 -17.844 1 95.75 54 LEU B C 1
ATOM 2577 O O . LEU B 1 54 ? 2.152 -16.328 -17.922 1 95.75 54 LEU B O 1
ATOM 2581 N N . ASN B 1 55 ? 1.651 -14.156 -18.062 1 92.62 55 ASN B N 1
ATOM 2582 C CA . ASN B 1 55 ? 0.277 -14.445 -18.453 1 92.62 55 ASN B CA 1
ATOM 2583 C C . ASN B 1 55 ? 0.017 -14.07 -19.906 1 92.62 55 ASN B C 1
ATOM 2585 O O . ASN B 1 55 ? -1.136 -13.914 -20.328 1 92.62 55 ASN B O 1
ATOM 2589 N N . ALA B 1 56 ? 1.022 -13.711 -20.594 1 93.31 56 ALA B N 1
ATOM 2590 C CA . ALA B 1 56 ? 1.024 -13.484 -22.047 1 93.31 56 ALA B CA 1
ATOM 2591 C C . ALA B 1 56 ? 0.266 -12.211 -22.406 1 93.31 56 ALA B C 1
ATOM 2593 O O . ALA B 1 56 ? -0.344 -12.117 -23.469 1 93.31 56 ALA B O 1
ATOM 2594 N N . ILE B 1 57 ? 0.11 -11.336 -21.469 1 91.12 57 ILE B N 1
ATOM 2595 C CA . ILE B 1 57 ? -0.364 -9.992 -21.781 1 91.12 57 ILE B CA 1
ATOM 2596 C C . ILE B 1 57 ? 0.689 -9.258 -22.609 1 91.12 57 ILE B C 1
ATOM 2598 O O . ILE B 1 57 ? 0.356 -8.539 -23.547 1 91.12 57 ILE B O 1
ATOM 2602 N N . LEU B 1 58 ? 1.912 -9.438 -22.219 1 92.69 58 LEU B N 1
ATOM 2603 C CA . LEU B 1 58 ? 3.076 -8.969 -22.969 1 92.69 58 LEU B CA 1
ATOM 2604 C C . LEU B 1 58 ? 3.893 -10.141 -23.484 1 92.69 58 LEU B C 1
ATOM 2606 O O . LEU B 1 58 ? 3.877 -11.227 -22.906 1 92.69 58 LEU B O 1
ATOM 2610 N N . MET B 1 59 ? 4.547 -9.875 -24.594 1 93.44 59 MET B N 1
ATOM 2611 C CA . MET B 1 59 ? 5.422 -10.891 -25.172 1 93.44 59 MET B CA 1
ATOM 2612 C C . MET B 1 59 ? 6.887 -10.469 -25.078 1 93.44 59 MET B C 1
ATOM 2614 O O . MET B 1 59 ? 7.234 -9.344 -25.422 1 93.44 59 MET B O 1
ATOM 2618 N N . PRO B 1 60 ? 7.656 -11.383 -24.578 1 94.31 60 PRO B N 1
ATOM 2619 C CA . PRO B 1 60 ? 9.07 -11.023 -24.484 1 94.31 60 PRO B CA 1
ATOM 2620 C C . PRO B 1 60 ? 9.703 -10.734 -25.844 1 94.31 60 PRO B C 1
ATOM 2622 O O . PRO B 1 60 ? 9.352 -11.375 -26.844 1 94.31 60 PRO B O 1
ATOM 2625 N N . THR B 1 61 ? 10.625 -9.805 -25.812 1 92.44 61 THR B N 1
ATOM 2626 C CA . THR B 1 61 ? 11.359 -9.461 -27.016 1 92.44 61 THR B CA 1
ATOM 2627 C C . THR B 1 61 ? 12.383 -10.539 -27.359 1 92.44 61 THR B C 1
ATOM 2629 O O . THR B 1 61 ? 12.586 -10.859 -28.547 1 92.44 61 THR B O 1
ATOM 2632 N N . GLU B 1 62 ? 13.031 -11.023 -26.422 1 95.81 62 GLU B N 1
ATOM 2633 C CA . GLU B 1 62 ? 13.977 -12.133 -26.531 1 95.81 62 GLU B CA 1
ATOM 2634 C C . GLU B 1 62 ? 13.648 -13.242 -25.547 1 95.81 62 GLU B C 1
ATOM 2636 O O . GLU B 1 62 ? 13.031 -13 -24.516 1 95.81 62 GLU B O 1
ATOM 2641 N N . GLY B 1 63 ? 14.008 -14.445 -25.922 1 96.81 63 GLY B N 1
ATOM 2642 C CA . GLY B 1 63 ? 13.727 -15.578 -25.047 1 96.81 63 GLY B CA 1
ATOM 2643 C C . G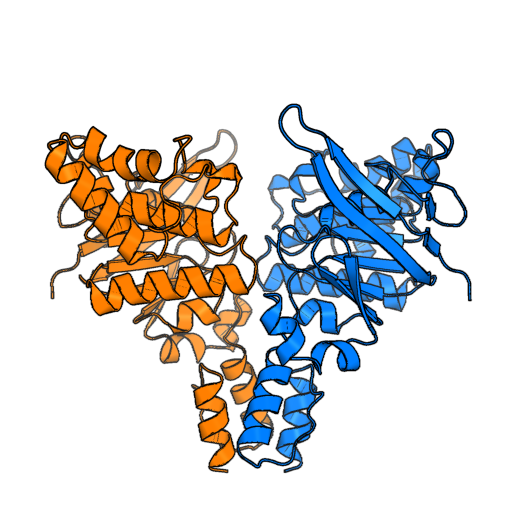LY B 1 63 ? 12.297 -16.078 -25.156 1 96.81 63 GLY B C 1
ATOM 2644 O O . GLY B 1 63 ? 11.578 -15.695 -26.078 1 96.81 63 GLY B O 1
ATOM 2645 N N . ASN B 1 64 ? 11.922 -16.969 -24.281 1 97.12 64 ASN B N 1
ATOM 2646 C CA . ASN B 1 64 ? 10.547 -17.453 -24.281 1 97.12 64 ASN B CA 1
ATOM 2647 C C . ASN B 1 64 ? 10.094 -17.891 -22.891 1 97.12 64 ASN B C 1
ATOM 2649 O O . ASN B 1 64 ? 10.922 -18.016 -21.984 1 97.12 64 ASN B O 1
ATOM 2653 N N . ILE B 1 65 ? 8.875 -17.969 -22.734 1 97.81 65 ILE B N 1
ATOM 2654 C CA . ILE B 1 65 ? 8.234 -18.406 -21.5 1 97.81 65 ILE B CA 1
ATOM 2655 C C . ILE B 1 65 ? 7.297 -19.578 -21.781 1 97.81 65 ILE B C 1
ATOM 2657 O O . ILE B 1 65 ? 6.488 -19.516 -22.719 1 97.81 65 ILE B O 1
ATOM 2661 N N . LEU B 1 66 ? 7.477 -20.609 -21.062 1 97.88 66 LEU B N 1
ATOM 2662 C CA . LEU B 1 66 ? 6.574 -21.766 -21.156 1 97.88 66 LEU B CA 1
ATOM 2663 C C . LEU B 1 66 ? 5.703 -21.875 -19.906 1 97.88 66 LEU B C 1
ATOM 2665 O O . LEU B 1 66 ? 6.215 -21.844 -18.797 1 97.88 66 LEU B O 1
ATOM 2669 N N . ILE B 1 67 ? 4.461 -21.953 -20.141 1 97.75 67 ILE B N 1
ATOM 2670 C CA . ILE B 1 67 ? 3.486 -22.234 -19.094 1 97.75 67 ILE B CA 1
ATOM 2671 C C . ILE B 1 67 ? 2.896 -23.625 -19.297 1 97.75 67 ILE B C 1
ATOM 2673 O O . ILE B 1 67 ? 2.158 -23.859 -20.266 1 97.75 67 ILE B O 1
ATOM 2677 N N . ASP B 1 68 ? 3.23 -24.484 -18.438 1 96.88 68 ASP B N 1
ATOM 2678 C CA . ASP B 1 68 ? 2.799 -25.875 -18.609 1 96.88 68 ASP B CA 1
ATOM 2679 C C . ASP B 1 68 ? 3.146 -26.375 -20.016 1 96.88 68 ASP B C 1
ATOM 2681 O O . ASP B 1 68 ? 2.283 -26.906 -20.719 1 96.88 68 ASP B O 1
ATOM 2685 N N . ASP B 1 69 ? 4.293 -26.016 -20.469 1 95.88 69 ASP B N 1
ATOM 2686 C CA . ASP B 1 69 ? 4.918 -26.469 -21.719 1 95.88 69 ASP B CA 1
ATOM 2687 C C . ASP B 1 69 ? 4.297 -25.781 -22.922 1 95.88 69 ASP B C 1
ATOM 2689 O O . ASP B 1 69 ? 4.598 -26.141 -24.062 1 95.88 69 ASP B O 1
ATOM 2693 N N . MET B 1 70 ? 3.424 -24.844 -22.688 1 96.69 70 MET B N 1
ATOM 2694 C CA . MET B 1 70 ? 2.9 -24.016 -23.766 1 96.69 70 MET B CA 1
ATOM 2695 C C . MET B 1 70 ? 3.709 -22.719 -23.906 1 96.69 70 MET B C 1
ATOM 2697 O O . MET B 1 70 ? 3.906 -22 -22.922 1 96.69 70 MET B O 1
ATOM 2701 N N . ASP B 1 71 ? 4.086 -22.469 -25.062 1 96.69 71 ASP B N 1
ATOM 2702 C CA . ASP B 1 71 ? 4.879 -21.266 -25.312 1 96.69 71 ASP B CA 1
ATOM 2703 C C . ASP B 1 71 ? 3.984 -20.031 -25.406 1 96.69 71 ASP B C 1
ATOM 2705 O O . ASP B 1 71 ? 3.023 -20.016 -26.188 1 96.69 71 ASP B O 1
ATOM 2709 N N . THR B 1 72 ? 4.293 -18.969 -24.672 1 95.25 72 THR B N 1
ATOM 2710 C CA . THR B 1 72 ? 3.471 -17.766 -24.625 1 95.25 72 THR B CA 1
ATOM 2711 C C . THR B 1 72 ? 3.482 -17.047 -25.969 1 95.25 72 THR B C 1
ATOM 2713 O O . THR B 1 72 ? 2.635 -16.188 -26.234 1 95.25 72 THR B O 1
ATOM 2716 N N . LYS B 1 73 ? 4.34 -17.438 -26.828 1 93.75 73 LYS B N 1
ATOM 2717 C CA . LYS B 1 73 ? 4.434 -16.812 -28.141 1 93.75 73 LYS B CA 1
ATOM 2718 C C . LYS B 1 73 ? 3.455 -17.438 -29.125 1 93.75 73 LYS B C 1
ATOM 2720 O O . LYS B 1 73 ? 3.213 -16.906 -30.203 1 93.75 73 LYS B O 1
ATOM 2725 N N . GLU B 1 74 ? 2.951 -18.578 -28.719 1 93.88 74 GLU B N 1
ATOM 2726 C CA . GLU B 1 74 ? 1.966 -19.25 -29.562 1 93.88 74 GLU B CA 1
ATOM 2727 C C . GLU B 1 74 ? 0.581 -18.625 -29.391 1 93.88 74 GLU B C 1
ATOM 2729 O O . GLU B 1 74 ? -0.137 -18.953 -28.438 1 93.88 74 GLU B O 1
ATOM 2734 N N . GLU B 1 75 ? 0.115 -17.922 -30.266 1 91.88 75 GLU B N 1
ATOM 2735 C CA . GLU B 1 75 ? -1.127 -17.156 -30.188 1 91.88 75 GLU B CA 1
ATOM 2736 C C . GLU B 1 75 ? -2.334 -18.078 -30.031 1 91.88 75 GLU B C 1
ATOM 2738 O O . GLU B 1 75 ? -3.312 -17.719 -29.375 1 91.88 75 GLU B O 1
ATOM 2743 N N . GLU B 1 76 ? -2.248 -19.234 -30.688 1 93.56 76 GLU B N 1
ATOM 2744 C CA . GLU B 1 76 ? -3.367 -20.172 -30.672 1 93.56 76 GLU B CA 1
ATOM 2745 C C . GLU B 1 76 ? -3.572 -20.766 -29.297 1 93.56 76 GLU B C 1
ATOM 2747 O O . GLU B 1 76 ? -4.617 -21.359 -29.016 1 93.56 76 GLU B O 1
ATOM 2752 N N . ARG B 1 77 ? -2.609 -20.562 -28.406 1 93.81 77 ARG B N 1
ATOM 2753 C CA . ARG B 1 77 ? -2.674 -21.203 -27.094 1 93.81 77 ARG B CA 1
ATOM 2754 C C . ARG B 1 77 ? -2.9 -20.172 -26 1 93.81 77 ARG B C 1
ATOM 2756 O O . ARG B 1 77 ? -2.852 -20.484 -24.812 1 93.81 77 ARG B O 1
ATOM 2763 N N . LEU B 1 78 ? -3.137 -18.969 -26.344 1 93.25 78 LEU B N 1
ATOM 2764 C CA . LEU B 1 78 ? -3.189 -17.859 -25.391 1 93.25 78 LEU B CA 1
ATOM 2765 C C . LEU B 1 78 ? -4.281 -18.094 -24.344 1 93.25 78 LEU B C 1
ATOM 2767 O O . LEU B 1 78 ? -4.07 -17.844 -23.156 1 93.25 78 LEU B O 1
ATOM 2771 N N . TRP B 1 79 ? -5.375 -18.578 -24.812 1 91.25 79 TRP B N 1
ATOM 2772 C CA . TRP B 1 79 ? -6.488 -18.812 -23.891 1 91.25 79 TRP B CA 1
ATOM 2773 C C . TRP B 1 79 ? -6.145 -19.906 -22.891 1 91.25 79 TRP B C 1
ATOM 2775 O O . TRP B 1 79 ? -6.402 -19.766 -21.688 1 91.25 79 TRP B O 1
ATOM 2785 N N . ASP B 1 80 ? -5.57 -20.953 -23.406 1 94 80 ASP B N 1
ATOM 2786 C CA . ASP B 1 80 ? -5.152 -22.062 -22.547 1 94 80 ASP B CA 1
ATOM 2787 C C . ASP B 1 80 ? -4.105 -21.594 -21.531 1 94 80 ASP B C 1
ATOM 2789 O O . ASP B 1 80 ? -4.145 -22 -20.359 1 94 80 ASP B O 1
ATOM 2793 N N . ILE B 1 81 ? -3.227 -20.781 -21.984 1 95.19 81 ILE B N 1
ATOM 2794 C CA . ILE B 1 81 ? -2.15 -20.266 -21.156 1 95.19 81 ILE B CA 1
ATOM 2795 C C . ILE B 1 81 ? -2.734 -19.406 -20.031 1 95.19 81 ILE B C 1
ATOM 2797 O O . ILE B 1 81 ? -2.398 -19.594 -18.859 1 95.19 81 ILE B O 1
ATOM 2801 N N . ARG B 1 82 ? -3.658 -18.578 -20.391 1 93.88 82 ARG B N 1
ATOM 2802 C CA . ARG B 1 82 ? -4.246 -17.656 -19.422 1 93.88 82 ARG B CA 1
ATOM 2803 C C . ARG B 1 82 ? -5.133 -18.406 -18.422 1 93.88 82 ARG B C 1
ATOM 2805 O O . ARG B 1 82 ? -5.23 -18.031 -17.25 1 93.88 82 ARG B O 1
ATOM 2812 N N . GLN B 1 83 ? -5.723 -19.484 -18.891 1 93.44 83 GLN B N 1
ATOM 2813 C CA . GLN B 1 83 ? -6.496 -20.328 -17.984 1 93.44 83 GLN B CA 1
ATOM 2814 C C . GLN B 1 83 ? -5.582 -21.094 -17.031 1 93.44 83 GLN B C 1
ATOM 2816 O O . GLN B 1 83 ? -5.91 -21.25 -15.852 1 93.44 83 GLN B O 1
ATOM 2821 N N . THR B 1 84 ? -4.477 -21.5 -17.578 1 95.44 84 THR B N 1
ATOM 2822 C CA . THR B 1 84 ? -3.531 -22.297 -16.797 1 95.44 84 THR B CA 1
ATOM 2823 C C . THR B 1 84 ? -2.828 -21.438 -15.75 1 95.44 84 THR B C 1
ATOM 2825 O O . THR B 1 84 ? -2.633 -21.875 -14.609 1 95.44 84 THR B O 1
ATOM 2828 N N . ALA B 1 85 ? -2.449 -20.203 -16.188 1 96.44 85 ALA B N 1
ATOM 2829 C CA . ALA B 1 85 ? -1.829 -19.219 -15.305 1 96.44 85 ALA B CA 1
ATOM 2830 C C . ALA B 1 85 ? -2.721 -18 -15.133 1 96.44 85 ALA B C 1
ATOM 2832 O O . ALA B 1 85 ? -2.586 -17.016 -15.875 1 96.44 85 ALA B O 1
ATOM 2833 N N . GLY B 1 86 ? -3.576 -18.109 -14.102 1 95.69 86 GLY B N 1
ATOM 2834 C CA . GLY B 1 86 ? -4.461 -16.984 -13.852 1 95.69 86 GLY B CA 1
ATOM 2835 C C . GLY B 1 86 ? -3.766 -15.805 -13.18 1 95.69 86 GLY B C 1
ATOM 2836 O O . GLY B 1 86 ? -2.764 -15.992 -12.484 1 95.69 86 GLY B O 1
ATOM 2837 N N . MET B 1 87 ? -4.324 -14.641 -13.406 1 95.94 87 MET B N 1
ATOM 2838 C CA . MET B 1 87 ? -3.721 -13.422 -12.875 1 95.94 87 MET B CA 1
ATOM 2839 C C . MET B 1 87 ? -4.695 -12.672 -11.969 1 95.94 87 MET B C 1
ATOM 2841 O O . MET B 1 87 ? -5.891 -12.594 -12.273 1 95.94 87 MET B O 1
ATOM 2845 N N . VAL B 1 88 ? -4.156 -12.312 -10.82 1 96.44 88 VAL B N 1
ATOM 2846 C CA . VAL B 1 88 ? -4.895 -11.422 -9.938 1 96.44 88 VAL B CA 1
ATOM 2847 C C . VAL B 1 88 ? -4.168 -10.086 -9.828 1 96.44 88 VAL B C 1
ATOM 2849 O O . VAL B 1 88 ? -2.998 -10.031 -9.438 1 96.44 88 VAL B O 1
ATOM 2852 N N . PHE B 1 89 ? -4.902 -9.031 -10.141 1 93.25 89 PHE B N 1
ATOM 2853 C CA . PHE B 1 89 ? -4.305 -7.699 -10.211 1 93.25 89 PHE B CA 1
ATOM 2854 C C . PHE B 1 89 ? -4.43 -6.977 -8.875 1 93.25 89 PHE B C 1
ATOM 2856 O O . PHE B 1 89 ? -5.137 -7.438 -7.98 1 93.25 89 PHE B O 1
ATOM 2863 N N . GLN B 1 90 ? -3.732 -5.93 -8.844 1 89.5 90 GLN B N 1
ATOM 2864 C CA . GLN B 1 90 ? -3.654 -5.109 -7.645 1 89.5 90 GLN B CA 1
ATOM 2865 C C . GLN B 1 90 ? -5.02 -4.527 -7.285 1 89.5 90 GLN B C 1
ATOM 2867 O O . GLN B 1 90 ? -5.414 -4.535 -6.117 1 89.5 90 GLN B O 1
ATOM 2872 N N . ASN B 1 91 ? -5.684 -4.023 -8.312 1 89.88 91 ASN B N 1
ATOM 2873 C CA . ASN B 1 91 ? -6.992 -3.406 -8.117 1 89.88 91 ASN B CA 1
ATOM 2874 C C . ASN B 1 91 ? -8.125 -4.332 -8.547 1 89.88 91 ASN B C 1
ATOM 2876 O O . ASN B 1 91 ? -8.359 -4.512 -9.742 1 89.88 91 ASN B O 1
ATOM 2880 N N . PRO B 1 92 ? -8.805 -4.773 -7.574 1 90.69 92 PRO B N 1
ATOM 2881 C CA . PRO B 1 92 ? -9.859 -5.719 -7.934 1 90.69 92 PRO B CA 1
ATOM 2882 C C . PRO B 1 92 ? -10.977 -5.074 -8.758 1 90.69 92 PRO B C 1
ATOM 2884 O O . PRO B 1 92 ? -11.664 -5.762 -9.516 1 90.69 92 PRO B O 1
ATOM 2887 N N . ASP B 1 93 ? -11.148 -3.789 -8.664 1 88.75 93 ASP B N 1
ATOM 2888 C CA . ASP B 1 93 ? -12.203 -3.113 -9.414 1 88.75 93 ASP B CA 1
ATOM 2889 C C . ASP B 1 93 ? -11.938 -3.182 -10.914 1 88.75 93 ASP B C 1
ATOM 2891 O O . ASP B 1 93 ? -12.859 -3.033 -11.719 1 88.75 93 ASP B O 1
ATOM 2895 N N . ASN B 1 94 ? -10.734 -3.396 -11.172 1 86.19 94 ASN B N 1
ATOM 2896 C CA . ASN B 1 94 ? -10.391 -3.512 -12.586 1 86.19 94 ASN B CA 1
ATOM 2897 C C . ASN B 1 94 ? -10.602 -4.934 -13.102 1 86.19 94 ASN B C 1
ATOM 2899 O O . ASN B 1 94 ? -10.492 -5.184 -14.305 1 86.19 94 ASN B O 1
ATOM 2903 N N . GLN B 1 95 ? -10.906 -5.801 -12.219 1 87.69 95 GLN B N 1
ATOM 2904 C CA . GLN B 1 95 ? -11 -7.207 -12.586 1 87.69 95 GLN B CA 1
ATOM 2905 C C . GLN B 1 95 ? -12.445 -7.695 -12.516 1 87.69 95 GLN B C 1
ATOM 2907 O O . GLN B 1 95 ? -12.867 -8.539 -13.32 1 87.69 95 GLN B O 1
ATOM 2912 N N . ILE B 1 96 ? -13.203 -7.102 -11.664 1 91.69 96 ILE B N 1
ATOM 2913 C CA . ILE B 1 96 ? -14.594 -7.496 -11.469 1 91.69 96 ILE B CA 1
ATOM 2914 C C . ILE B 1 96 ? -15.461 -6.844 -12.539 1 91.69 96 ILE B C 1
ATOM 2916 O O . ILE B 1 96 ? -15.414 -5.629 -12.734 1 91.69 96 ILE B O 1
ATOM 2920 N N . VAL B 1 97 ? -16.312 -7.566 -13.141 1 90.75 97 VAL B N 1
ATOM 2921 C CA . VAL B 1 97 ? -17.047 -7.031 -14.281 1 90.75 97 VAL B CA 1
ATOM 2922 C C . VAL B 1 97 ? -18.562 -7.176 -14.039 1 90.75 97 VAL B C 1
ATOM 2924 O O . VAL B 1 97 ? -19.359 -6.461 -14.641 1 90.75 97 VAL B O 1
ATOM 2927 N N . ALA B 1 98 ? -18.969 -8.117 -13.242 1 92.75 98 ALA B N 1
ATOM 2928 C CA . ALA B 1 98 ? -20.391 -8.383 -13.047 1 92.75 98 ALA B CA 1
ATOM 2929 C C . ALA B 1 98 ? -20.938 -7.586 -11.875 1 92.75 98 ALA B C 1
ATOM 2931 O O . ALA B 1 98 ? -20.188 -7.078 -11.039 1 92.75 98 ALA B O 1
ATOM 2932 N N . THR B 1 99 ? -22.281 -7.539 -11.852 1 93.31 99 THR B N 1
ATOM 2933 C CA . THR B 1 99 ? -22.953 -6.746 -10.828 1 93.31 99 THR B CA 1
ATOM 2934 C C . THR B 1 99 ? -23.25 -7.594 -9.594 1 93.31 99 THR B C 1
ATOM 2936 O O . THR B 1 99 ? -23.578 -7.059 -8.531 1 93.31 99 THR B O 1
ATOM 2939 N N . ILE B 1 100 ? -23.172 -8.828 -9.82 1 96.12 100 ILE B N 1
ATOM 2940 C CA . ILE B 1 100 ? -23.391 -9.758 -8.719 1 96.12 100 ILE B CA 1
ATOM 2941 C C . ILE B 1 100 ? -22.172 -10.664 -8.555 1 96.12 100 ILE B C 1
ATOM 2943 O O . ILE B 1 100 ? -21.594 -11.125 -9.539 1 96.12 100 ILE B O 1
ATOM 2947 N N . VAL B 1 101 ? -21.859 -10.961 -7.34 1 97 101 VAL B N 1
ATOM 2948 C CA . VAL B 1 101 ? -20.625 -11.688 -7.004 1 97 101 VAL B CA 1
ATOM 2949 C C . VAL B 1 101 ? -20.625 -13.039 -7.711 1 97 101 VAL B C 1
ATOM 2951 O O . VAL B 1 101 ? -19.672 -13.383 -8.406 1 97 101 VAL B O 1
ATOM 2954 N N . GLU B 1 102 ? -21.719 -13.773 -7.57 1 97.12 102 GLU B N 1
ATOM 2955 C CA . GLU B 1 102 ? -21.734 -15.117 -8.148 1 97.12 102 GLU B CA 1
ATOM 2956 C C . GLU B 1 102 ? -21.672 -15.07 -9.672 1 97.12 102 GLU B C 1
ATOM 2958 O O . GLU B 1 102 ? -21.078 -15.945 -10.297 1 97.12 102 GLU B O 1
ATOM 2963 N N . GLU B 1 103 ? -22.234 -14.07 -10.266 1 96.25 103 GLU B N 1
ATOM 2964 C CA . GLU B 1 103 ? -22.188 -13.914 -11.711 1 96.25 103 GLU B CA 1
ATOM 2965 C C . GLU B 1 103 ? -20.766 -13.586 -12.18 1 96.25 103 GLU B C 1
ATOM 2967 O O . GLU B 1 103 ? -20.344 -14.016 -13.258 1 96.25 103 GLU B O 1
ATOM 2972 N N . ASP B 1 104 ? -20.141 -12.836 -11.367 1 97.06 104 ASP B N 1
ATOM 2973 C CA . ASP B 1 104 ? -18.75 -12.492 -11.711 1 97.06 104 ASP B CA 1
ATOM 2974 C C . ASP B 1 104 ? -17.875 -13.734 -11.734 1 97.06 104 ASP B C 1
ATOM 2976 O O . ASP B 1 104 ? -17.078 -13.914 -12.664 1 97.06 104 ASP B O 1
ATOM 2980 N N . VAL B 1 105 ? -18.062 -14.539 -10.719 1 96.69 105 VAL B N 1
ATOM 2981 C CA . VAL B 1 105 ? -17.266 -15.75 -10.594 1 96.69 105 VAL B CA 1
ATOM 2982 C C . VAL B 1 105 ? -17.609 -16.719 -11.719 1 96.69 105 VAL B C 1
ATOM 2984 O O . VAL B 1 105 ? -16.766 -17.5 -12.156 1 96.69 105 VAL B O 1
ATOM 2987 N N . ALA B 1 106 ? -18.828 -16.594 -12.242 1 96.12 106 ALA B N 1
ATOM 2988 C CA . ALA B 1 106 ? -19.297 -17.5 -13.289 1 96.12 106 ALA B CA 1
ATOM 2989 C C . ALA B 1 106 ? -18.766 -17.078 -14.656 1 96.12 106 ALA B C 1
ATOM 2991 O O . ALA B 1 106 ? -18.797 -17.859 -15.609 1 96.12 106 ALA B O 1
ATOM 2992 N N . PHE B 1 107 ? -18.312 -15.922 -14.727 1 94.19 107 PHE B N 1
ATOM 2993 C CA . PHE B 1 107 ? -17.922 -15.336 -16 1 94.19 107 PHE B CA 1
ATOM 2994 C C . PHE B 1 107 ? -16.891 -16.203 -16.703 1 94.19 107 PHE B C 1
ATOM 2996 O O . PHE B 1 107 ? -17.016 -16.5 -17.891 1 94.19 107 PHE B O 1
ATOM 3003 N N . GLY B 1 108 ? -15.852 -16.578 -16 1 91.44 108 GLY B N 1
ATOM 3004 C CA . GLY B 1 108 ? -14.781 -17.375 -16.562 1 91.44 108 GLY B CA 1
ATOM 3005 C C . GLY B 1 108 ? -15.258 -18.719 -17.094 1 91.44 108 GLY B C 1
ATOM 3006 O O . GLY B 1 108 ? -15.109 -19 -18.281 1 91.44 108 GLY B O 1
ATOM 3007 N N . PRO B 1 109 ? -15.883 -19.484 -16.25 1 93.19 109 PRO B N 1
ATOM 3008 C CA . PRO B 1 109 ? -16.406 -20.781 -16.672 1 93.19 109 PRO B CA 1
ATOM 3009 C C . PRO B 1 109 ? -17.375 -20.672 -17.859 1 93.19 109 PRO B C 1
ATOM 3011 O O . PRO B 1 109 ? -17.391 -21.547 -18.719 1 93.19 109 PRO B O 1
ATOM 3014 N N . GLU B 1 110 ? -18.141 -19.609 -17.844 1 92.56 110 GLU B N 1
ATOM 3015 C CA . GLU B 1 110 ? -19.062 -19.406 -18.953 1 92.56 110 GLU B CA 1
ATOM 3016 C C . GLU B 1 110 ? -18.297 -19.219 -20.266 1 92.56 110 GLU B C 1
ATOM 3018 O O . GLU B 1 110 ? -18.672 -19.781 -21.297 1 92.56 110 GLU B O 1
ATOM 3023 N N . ASN B 1 111 ? -17.297 -18.484 -20.188 1 88.88 111 ASN B N 1
ATOM 3024 C CA . ASN B 1 111 ? -16.5 -18.219 -21.375 1 88.88 111 ASN B CA 1
ATOM 3025 C C . ASN B 1 111 ? -15.734 -19.469 -21.844 1 88.88 111 ASN B C 1
ATOM 3027 O O . ASN B 1 111 ? -15.32 -19.547 -23 1 88.88 111 ASN B O 1
ATOM 3031 N N . LEU B 1 112 ? -15.602 -20.453 -20.922 1 89 112 LEU B N 1
ATOM 3032 C CA . LEU B 1 112 ? -14.93 -21.703 -21.25 1 89 112 LEU B CA 1
ATOM 3033 C C . LEU B 1 112 ? -15.922 -22.719 -21.828 1 89 112 LEU B C 1
ATOM 3035 O O . LEU B 1 112 ? -15.523 -23.797 -22.25 1 89 112 LEU B O 1
ATOM 3039 N N . GLY B 1 113 ? -17.188 -22.344 -21.797 1 88.81 113 GLY B N 1
ATOM 3040 C CA . GLY B 1 113 ? -18.203 -23.203 -22.391 1 88.81 113 GLY B CA 1
ATOM 3041 C C . GLY B 1 113 ? -18.625 -24.344 -21.469 1 88.81 113 GLY B C 1
ATOM 3042 O O . GLY B 1 113 ? -19.125 -25.359 -21.938 1 88.81 113 GLY B O 1
ATOM 3043 N N . ILE B 1 114 ? -18.453 -24.234 -20.328 1 90.44 114 ILE B N 1
ATOM 3044 C CA . ILE B 1 114 ? -18.828 -25.266 -19.375 1 90.44 114 ILE B CA 1
ATOM 3045 C C . ILE B 1 114 ? -20.359 -25.312 -19.234 1 90.44 114 ILE B C 1
ATOM 3047 O O . ILE B 1 114 ? -21.031 -24.297 -19.344 1 90.44 114 ILE B O 1
ATOM 3051 N N . GLU B 1 115 ? -20.875 -26.453 -18.984 1 93 115 GLU B N 1
ATOM 3052 C CA . GLU B 1 115 ? -22.328 -26.656 -18.844 1 93 115 GLU B CA 1
ATOM 3053 C C . GLU B 1 115 ? -22.859 -25.906 -17.625 1 93 115 GLU B C 1
ATOM 3055 O O . GLU B 1 115 ? -22.219 -25.891 -16.562 1 93 115 GLU B O 1
ATOM 3060 N N . PRO B 1 116 ? -24 -25.375 -17.781 1 90.81 116 PRO B N 1
ATOM 3061 C CA . PRO B 1 116 ? -24.578 -24.547 -16.734 1 90.81 116 PRO B CA 1
ATOM 3062 C C . PRO B 1 116 ? -24.625 -25.234 -15.383 1 90.81 116 PRO B C 1
ATOM 3064 O O . PRO B 1 116 ? -24.281 -24.641 -14.359 1 90.81 116 PRO B O 1
ATOM 3067 N N . LYS B 1 117 ? -25.078 -26.484 -15.383 1 91.75 117 LYS B N 1
ATOM 3068 C CA . LYS B 1 117 ? -25.156 -27.203 -14.117 1 91.75 117 LYS B CA 1
ATOM 3069 C C . LYS B 1 117 ? -23.781 -27.312 -13.461 1 91.75 117 LYS B C 1
ATOM 3071 O O . LYS B 1 117 ? -23.656 -27.188 -12.242 1 91.75 117 LYS B O 1
ATOM 3076 N N . GLU B 1 118 ? -22.812 -27.484 -14.242 1 94.12 118 GLU B N 1
ATOM 3077 C CA . GLU B 1 118 ? -21.438 -27.594 -13.742 1 94.12 118 GLU B CA 1
ATOM 3078 C C . GLU B 1 118 ? -20.922 -26.234 -13.281 1 94.12 118 GLU B C 1
ATOM 3080 O O . GLU B 1 118 ? -20.156 -26.156 -12.312 1 94.12 118 GLU B O 1
ATOM 3085 N N . ILE B 1 119 ? -21.391 -25.234 -13.938 1 95.31 119 ILE B N 1
ATOM 3086 C CA . ILE B 1 119 ? -20.953 -23.875 -13.594 1 95.31 119 ILE B CA 1
ATOM 3087 C C . ILE B 1 119 ? -21.406 -23.531 -12.18 1 95.31 119 ILE B C 1
ATOM 3089 O O . ILE B 1 119 ? -20.641 -22.969 -11.398 1 95.31 119 ILE B O 1
ATOM 3093 N N . ARG B 1 120 ? -22.641 -23.859 -11.891 1 94.94 120 ARG B N 1
ATOM 3094 C CA . ARG B 1 120 ? -23.156 -23.578 -10.562 1 94.94 120 ARG B CA 1
ATOM 3095 C C . ARG B 1 120 ? -22.297 -24.234 -9.484 1 94.94 120 ARG B C 1
ATOM 3097 O O . ARG B 1 120 ? -22 -23.625 -8.461 1 94.94 120 ARG B O 1
ATOM 3104 N N . ARG B 1 121 ? -21.953 -25.406 -9.742 1 96 121 ARG B N 1
ATOM 3105 C CA . ARG B 1 121 ? -21.125 -26.141 -8.805 1 96 121 ARG B CA 1
ATOM 3106 C C . ARG B 1 121 ? -19.734 -25.516 -8.672 1 96 121 ARG B C 1
ATOM 3108 O O . ARG B 1 121 ? -19.25 -25.312 -7.562 1 96 121 ARG B O 1
ATOM 3115 N N . ILE B 1 122 ? -19.188 -25.172 -9.727 1 96.19 122 ILE B N 1
ATOM 3116 C CA . ILE B 1 122 ? -17.844 -24.594 -9.766 1 96.19 122 ILE B CA 1
ATOM 3117 C C . ILE B 1 122 ? -17.844 -23.25 -9.023 1 96.19 122 ILE B C 1
ATOM 3119 O O . ILE B 1 122 ? -16.938 -22.984 -8.234 1 96.19 122 ILE B O 1
ATOM 3123 N N . VAL B 1 123 ? -18.844 -22.484 -9.266 1 96.81 123 VAL B N 1
ATOM 3124 C CA . VAL B 1 123 ? -18.984 -21.172 -8.641 1 96.81 123 VAL B CA 1
ATOM 3125 C C . VAL B 1 123 ? -19.094 -21.328 -7.129 1 96.81 123 VAL B C 1
ATOM 3127 O O . VAL B 1 123 ? -18.422 -20.625 -6.371 1 96.81 123 VAL B O 1
ATOM 3130 N N . GLU B 1 124 ? -19.906 -22.234 -6.75 1 96.81 124 GLU B N 1
ATOM 3131 C CA . GLU B 1 124 ? -20.094 -22.5 -5.324 1 96.81 124 GLU B CA 1
ATOM 3132 C C . GLU B 1 124 ? -18.781 -22.922 -4.66 1 96.81 124 GLU B C 1
ATOM 3134 O O . GLU B 1 124 ? -18.406 -22.391 -3.617 1 96.81 124 GLU B O 1
ATOM 3139 N N . GLU B 1 125 ? -18.109 -23.828 -5.281 1 96.25 125 GLU B N 1
ATOM 3140 C CA . GLU B 1 125 ? -16.859 -24.328 -4.742 1 96.25 125 GLU B CA 1
ATOM 3141 C C . GLU B 1 125 ? -15.797 -23.234 -4.676 1 96.25 125 GLU B C 1
ATOM 3143 O O . GLU B 1 125 ? -15.062 -23.125 -3.695 1 96.25 125 GLU B O 1
ATOM 3148 N N . SER B 1 126 ? -15.703 -22.484 -5.707 1 96.69 126 SER B N 1
ATOM 3149 C CA . SER B 1 126 ? -14.719 -21.406 -5.773 1 96.69 126 SER B CA 1
ATOM 3150 C C . SER B 1 126 ? -14.977 -20.359 -4.688 1 96.69 126 SER B C 1
ATOM 3152 O O . SER B 1 126 ? -14.039 -19.922 -4.012 1 96.69 126 SER B O 1
ATOM 3154 N N . LEU B 1 127 ? -16.219 -20 -4.52 1 97.62 127 LEU B N 1
ATOM 3155 C CA . LEU B 1 127 ? -16.578 -19 -3.512 1 97.62 127 LEU B CA 1
ATOM 3156 C C . LEU B 1 127 ? -16.328 -19.547 -2.107 1 97.62 127 LEU B C 1
ATOM 3158 O O . LEU B 1 127 ? -15.891 -18.797 -1.224 1 97.62 127 LEU B O 1
ATOM 3162 N N . LYS B 1 128 ? -16.562 -20.781 -1.9 1 96.19 128 LYS B N 1
ATOM 3163 C CA . LYS B 1 128 ? -16.281 -21.422 -0.611 1 96.19 128 LYS B CA 1
ATOM 3164 C C . LYS B 1 128 ? -14.789 -21.453 -0.323 1 96.19 128 LYS B C 1
ATOM 3166 O O . LYS B 1 128 ? -14.367 -21.219 0.812 1 96.19 128 LYS B O 1
ATOM 3171 N N . SER B 1 129 ? -14.039 -21.688 -1.329 1 94.31 129 SER B N 1
ATOM 3172 C CA . SER B 1 129 ? -12.594 -21.797 -1.179 1 94.31 129 SER B CA 1
ATOM 3173 C C . SER B 1 129 ? -11.984 -20.469 -0.705 1 94.31 129 SER B C 1
ATOM 3175 O O . SER B 1 129 ? -10.906 -20.469 -0.111 1 94.31 129 SER B O 1
ATOM 3177 N N . VAL B 1 130 ? -12.656 -19.359 -0.98 1 95.56 130 VAL B N 1
ATOM 3178 C CA . VAL B 1 130 ? -12.117 -18.062 -0.583 1 95.56 130 VAL B CA 1
ATOM 3179 C C . VAL B 1 130 ? -12.969 -17.453 0.534 1 95.56 130 VAL B C 1
ATOM 3181 O O . VAL B 1 130 ? -12.805 -16.297 0.894 1 95.56 130 VAL B O 1
ATOM 3184 N N . GLY B 1 131 ? -13.938 -18.141 1.012 1 94.12 131 GLY B N 1
ATOM 3185 C CA . GLY B 1 131 ? -14.766 -17.734 2.133 1 94.12 131 GLY B CA 1
ATOM 3186 C C . GLY B 1 131 ? -15.758 -16.641 1.771 1 94.12 131 GLY B C 1
ATOM 3187 O O . GLY B 1 131 ? -16.031 -15.742 2.576 1 94.12 131 GLY B O 1
ATOM 3188 N N . MET B 1 132 ? -16.312 -16.688 0.484 1 96.44 132 MET B N 1
ATOM 3189 C CA . MET B 1 132 ? -17.188 -15.594 0.042 1 96.44 132 MET B CA 1
ATOM 3190 C C . MET B 1 132 ? -18.547 -16.125 -0.374 1 96.44 132 MET B C 1
ATOM 3192 O O . MET B 1 132 ? -19.375 -15.383 -0.918 1 96.44 132 MET B O 1
ATOM 3196 N N . TYR B 1 133 ? -18.797 -17.391 -0.064 1 97.31 133 TYR B N 1
ATOM 3197 C CA . TYR B 1 133 ? -20.031 -18.016 -0.538 1 97.31 133 TYR B CA 1
ATOM 3198 C C . TYR B 1 133 ? -21.25 -17.312 0.037 1 97.31 133 TYR B C 1
ATOM 3200 O O . TYR B 1 133 ? -22.25 -17.109 -0.661 1 97.31 133 TYR B O 1
ATOM 3208 N N . ASP B 1 134 ? -21.219 -16.938 1.298 1 96.75 134 ASP B N 1
ATOM 3209 C CA . ASP B 1 134 ? -22.344 -16.312 1.973 1 96.75 134 ASP B CA 1
ATOM 3210 C C . ASP B 1 134 ? -22.672 -14.953 1.361 1 96.75 134 ASP B C 1
ATOM 3212 O O . ASP B 1 134 ? -23.766 -14.422 1.572 1 96.75 134 ASP B O 1
ATOM 3216 N N . LEU B 1 135 ? -21.766 -14.383 0.646 1 96.5 135 LEU B N 1
ATOM 3217 C CA . LEU B 1 135 ? -21.969 -13.07 0.038 1 96.5 135 LEU B CA 1
ATOM 3218 C C . LEU B 1 135 ? -22.188 -13.195 -1.468 1 96.5 135 LEU B C 1
ATOM 3220 O O . LEU B 1 135 ? -22.047 -12.219 -2.201 1 96.5 135 LEU B O 1
ATOM 3224 N N . ARG B 1 136 ? -22.547 -14.336 -1.938 1 96.75 136 ARG B N 1
ATOM 3225 C CA . ARG B 1 136 ? -22.609 -14.664 -3.357 1 96.75 136 ARG B CA 1
ATOM 3226 C C . ARG B 1 136 ? -23.641 -13.805 -4.082 1 96.75 136 ARG B C 1
ATOM 3228 O O . ARG B 1 136 ? -23.5 -13.531 -5.273 1 96.75 136 ARG B O 1
ATOM 3235 N N . ASP B 1 137 ? -24.641 -13.312 -3.346 1 96.5 137 ASP B N 1
ATOM 3236 C CA . ASP B 1 137 ? -25.734 -12.555 -3.965 1 96.5 137 ASP B CA 1
ATOM 3237 C C . ASP B 1 137 ? -25.5 -11.055 -3.818 1 96.5 137 ASP B C 1
ATOM 3239 O O . ASP B 1 137 ? -26.328 -10.25 -4.254 1 96.5 137 ASP B O 1
ATOM 3243 N N . ARG B 1 138 ? -24.391 -10.703 -3.285 1 94.5 138 ARG B N 1
ATOM 3244 C CA . ARG B 1 138 ? -24.125 -9.297 -3.031 1 94.5 138 ARG B CA 1
ATOM 3245 C C . ARG B 1 138 ? -23.547 -8.617 -4.27 1 94.5 138 ARG B C 1
ATOM 3247 O O . ARG B 1 138 ? -23.078 -9.289 -5.191 1 94.5 138 ARG B O 1
ATOM 3254 N N . GLN B 1 139 ? -23.734 -7.344 -4.27 1 94.44 139 GLN B N 1
ATOM 3255 C CA . GLN B 1 139 ? -23.094 -6.531 -5.297 1 94.44 139 GLN B CA 1
ATOM 3256 C C . GLN B 1 139 ? -21.656 -6.203 -4.918 1 94.44 139 GLN B C 1
ATOM 3258 O O . GLN B 1 139 ? -21.375 -5.805 -3.785 1 94.44 139 GLN B O 1
ATOM 3263 N N . PRO B 1 140 ? -20.734 -6.332 -5.859 1 92.94 140 PRO B N 1
ATOM 3264 C CA . PRO B 1 140 ? -19.312 -6.145 -5.57 1 92.94 140 PRO B CA 1
ATOM 3265 C C . PRO B 1 140 ? -19.016 -4.781 -4.949 1 92.94 140 PRO B C 1
ATOM 3267 O O . PRO B 1 140 ? -18.141 -4.668 -4.086 1 92.94 140 PRO B O 1
ATOM 3270 N N . HIS B 1 141 ? -19.766 -3.766 -5.332 1 87.75 141 HIS B N 1
ATOM 3271 C CA . HIS B 1 141 ? -19.469 -2.422 -4.848 1 87.75 141 HIS B CA 1
ATOM 3272 C C . HIS B 1 141 ? -19.781 -2.291 -3.361 1 87.75 141 HIS B C 1
ATOM 3274 O O . HIS B 1 141 ? -19.375 -1.313 -2.723 1 87.75 141 HIS B O 1
ATOM 3280 N N . LEU B 1 142 ? -20.453 -3.268 -2.787 1 87.94 142 LEU B N 1
ATOM 3281 C CA . LEU B 1 142 ? -20.797 -3.26 -1.37 1 87.94 142 LEU B CA 1
ATOM 3282 C C . LEU B 1 142 ? -19.781 -4.043 -0.553 1 87.94 142 LEU B C 1
ATOM 3284 O O . LEU B 1 142 ? -19.875 -4.098 0.675 1 87.94 142 LEU B O 1
ATOM 3288 N N . LEU B 1 143 ? -18.859 -4.629 -1.223 1 91.25 143 LEU B N 1
ATOM 3289 C CA . LEU B 1 143 ? -17.844 -5.434 -0.561 1 91.25 143 LEU B CA 1
ATOM 3290 C C . LEU B 1 143 ? -16.641 -4.578 -0.16 1 91.25 143 LEU B C 1
ATOM 3292 O O . LEU B 1 143 ? -16.375 -3.547 -0.783 1 91.25 143 LEU B O 1
ATOM 3296 N N . SER B 1 144 ? -15.914 -5.004 0.954 1 88.31 144 SER B N 1
ATOM 3297 C CA . SER B 1 144 ? -14.641 -4.383 1.312 1 88.31 144 SER B CA 1
ATOM 3298 C C . SER B 1 144 ? -13.562 -4.703 0.284 1 88.31 144 SER B C 1
ATOM 3300 O O . SER B 1 144 ? -13.742 -5.578 -0.565 1 88.31 144 SER B O 1
ATOM 3302 N N . GLY B 1 145 ? -12.5 -3.945 0.319 1 88.12 145 GLY B N 1
ATOM 3303 C CA . GLY B 1 145 ? -11.383 -4.211 -0.575 1 88.12 145 GLY B CA 1
ATOM 3304 C C . GLY B 1 145 ? -10.883 -5.645 -0.506 1 88.12 145 GLY B C 1
ATOM 3305 O O . GLY B 1 145 ? -10.68 -6.285 -1.539 1 88.12 145 GLY B O 1
ATOM 3306 N N . GLY B 1 146 ? -10.703 -6.129 0.75 1 92.25 146 GLY B N 1
ATOM 3307 C CA . GLY B 1 146 ? -10.266 -7.504 0.939 1 92.25 146 GLY B CA 1
ATOM 3308 C C . GLY B 1 146 ? -11.258 -8.516 0.404 1 92.25 146 GLY B C 1
ATOM 3309 O O . GLY B 1 146 ? -10.867 -9.531 -0.174 1 92.25 146 GLY B O 1
ATOM 3310 N N . GLN B 1 147 ? -12.523 -8.227 0.571 1 93.75 147 GLN B N 1
ATOM 3311 C CA . GLN B 1 147 ? -13.578 -9.094 0.058 1 93.75 147 GLN B CA 1
ATOM 3312 C C . GLN B 1 147 ? -13.594 -9.102 -1.468 1 93.75 147 GLN B C 1
ATOM 3314 O O . GLN B 1 147 ? -13.711 -10.164 -2.088 1 93.75 147 GLN B O 1
ATOM 3319 N N . LYS B 1 148 ? -13.438 -7.969 -2.062 1 95.62 148 LYS B N 1
ATOM 3320 C CA . LYS B 1 148 ? -13.391 -7.879 -3.52 1 95.62 148 LYS B CA 1
ATOM 3321 C C . LYS B 1 148 ? -12.227 -8.695 -4.082 1 95.62 148 LYS B C 1
ATOM 3323 O O . LYS B 1 148 ? -12.383 -9.383 -5.094 1 95.62 148 LYS B O 1
ATOM 3328 N N . GLN B 1 149 ? -11.125 -8.531 -3.428 1 96.62 149 GLN B N 1
ATOM 3329 C CA . GLN B 1 149 ? -9.953 -9.266 -3.891 1 96.62 149 GLN B CA 1
ATOM 3330 C C . GLN B 1 149 ? -10.188 -10.773 -3.83 1 96.62 149 GLN B C 1
ATOM 3332 O O . GLN B 1 149 ? -9.773 -11.508 -4.727 1 96.62 149 GLN B O 1
ATOM 3337 N N . ARG B 1 150 ? -10.828 -11.227 -2.797 1 96.25 150 ARG B N 1
ATOM 3338 C CA . ARG B 1 150 ? -11.125 -12.648 -2.656 1 96.25 150 ARG B CA 1
ATOM 3339 C C . ARG B 1 150 ? -12.133 -13.109 -3.707 1 96.25 150 ARG B C 1
ATOM 3341 O O . ARG B 1 150 ? -12.039 -14.227 -4.211 1 96.25 150 ARG B O 1
ATOM 3348 N N . VAL B 1 151 ? -13.047 -12.227 -4.082 1 96.94 151 VAL B N 1
ATOM 3349 C CA . VAL B 1 151 ? -13.969 -12.523 -5.172 1 96.94 151 VAL B CA 1
ATOM 3350 C C . VAL B 1 151 ? -13.195 -12.641 -6.484 1 96.94 151 VAL B C 1
ATOM 3352 O O . VAL B 1 151 ? -13.445 -13.547 -7.281 1 96.94 151 VAL B O 1
ATOM 3355 N N . ALA B 1 152 ? -12.266 -11.688 -6.652 1 96.62 152 ALA B N 1
ATOM 3356 C CA . ALA B 1 152 ? -11.422 -11.75 -7.844 1 96.62 152 ALA B CA 1
ATOM 3357 C C . ALA B 1 152 ? -10.648 -13.062 -7.91 1 96.62 152 ALA B C 1
ATOM 3359 O O . ALA B 1 152 ? -10.531 -13.672 -8.977 1 96.62 152 ALA B O 1
ATOM 3360 N N . ILE B 1 153 ? -10.148 -13.461 -6.781 1 97.25 153 ILE B N 1
ATOM 3361 C CA . ILE B 1 153 ? -9.422 -14.727 -6.699 1 97.25 153 ILE B CA 1
ATOM 3362 C C . ILE B 1 153 ? -10.367 -15.883 -7.035 1 97.25 153 ILE B C 1
ATOM 3364 O O . ILE B 1 153 ? -9.992 -16.797 -7.777 1 97.25 153 ILE B O 1
ATOM 3368 N N . ALA B 1 154 ? -11.594 -15.812 -6.559 1 96.88 154 ALA B N 1
ATOM 3369 C CA . ALA B 1 154 ? -12.586 -16.844 -6.84 1 96.88 154 ALA B CA 1
ATOM 3370 C C . ALA B 1 154 ? -12.852 -16.953 -8.336 1 96.88 154 ALA B C 1
ATOM 3372 O O . ALA B 1 154 ? -13.023 -18.062 -8.867 1 96.88 154 ALA B O 1
ATOM 3373 N N . GLY B 1 155 ? -12.938 -15.859 -8.961 1 96.31 155 GLY B N 1
ATOM 3374 C CA . GLY B 1 155 ? -13.125 -15.859 -10.406 1 96.31 155 GLY B CA 1
ATOM 3375 C C . GLY B 1 155 ? -12.031 -16.609 -11.148 1 96.31 155 GLY B C 1
ATOM 3376 O O . GLY B 1 155 ? -12.297 -17.281 -12.133 1 96.31 155 GLY B O 1
ATOM 3377 N N . ILE B 1 156 ? -10.852 -16.469 -10.641 1 95.94 156 ILE B N 1
ATOM 3378 C CA . ILE B 1 156 ? -9.711 -17.141 -11.25 1 95.94 156 ILE B CA 1
ATOM 3379 C C . ILE B 1 156 ? -9.758 -18.641 -10.922 1 95.94 156 ILE B C 1
ATOM 3381 O O . ILE B 1 156 ? -9.531 -19.469 -11.797 1 95.94 156 ILE B O 1
ATOM 3385 N N . ILE B 1 157 ? -10.062 -19 -9.734 1 96.12 157 ILE B N 1
ATOM 3386 C CA . ILE B 1 157 ? -10.125 -20.375 -9.273 1 96.12 157 ILE B CA 1
ATOM 3387 C C . ILE B 1 157 ? -11.195 -21.141 -10.055 1 96.12 157 ILE B C 1
ATOM 3389 O O . ILE B 1 157 ? -11.023 -22.328 -10.352 1 96.12 157 ILE B O 1
ATOM 3393 N N . ALA B 1 158 ? -12.211 -20.422 -10.375 1 95.69 158 ALA B N 1
ATOM 3394 C CA . ALA B 1 158 ? -13.336 -21.016 -11.086 1 95.69 158 ALA B CA 1
ATOM 3395 C C . ALA B 1 158 ? -12.898 -21.547 -12.453 1 95.69 158 ALA B C 1
ATOM 3397 O O . ALA B 1 158 ? -13.547 -22.422 -13.023 1 95.69 158 ALA B O 1
ATOM 3398 N N . MET B 1 159 ? -11.828 -21.062 -12.898 1 94.69 159 MET B N 1
ATOM 3399 C CA . MET B 1 159 ? -11.328 -21.5 -14.203 1 94.69 159 MET B CA 1
ATOM 3400 C C . MET B 1 159 ? -10.336 -22.656 -14.047 1 94.69 159 MET B C 1
ATOM 3402 O O . MET B 1 159 ? -9.727 -23.078 -15.023 1 94.69 159 MET B O 1
ATOM 3406 N N . ARG B 1 160 ? -10.125 -23.062 -12.836 1 92.94 160 ARG B N 1
ATOM 3407 C CA . ARG B 1 160 ? -9.305 -24.219 -12.484 1 92.94 160 ARG B CA 1
ATOM 3408 C C . ARG B 1 160 ? -7.871 -24.047 -12.969 1 92.94 160 ARG B C 1
ATOM 3410 O O . ARG B 1 160 ? -7.336 -24.906 -13.672 1 92.94 160 ARG B O 1
ATOM 3417 N N . PRO B 1 161 ? -7.281 -22.984 -12.531 1 96.5 161 PRO B N 1
ATOM 3418 C CA . PRO B 1 161 ? -5.887 -22.734 -12.906 1 96.5 161 PRO B CA 1
ATOM 3419 C C . PRO B 1 161 ? -4.918 -23.688 -12.219 1 96.5 161 PRO B C 1
ATOM 3421 O O . PRO B 1 161 ? -5.258 -24.297 -11.203 1 96.5 161 PRO B O 1
ATOM 3424 N N . LYS B 1 162 ? -3.789 -23.906 -12.867 1 97.5 162 LYS B N 1
ATOM 3425 C CA . LYS B 1 162 ? -2.711 -24.672 -12.242 1 97.5 162 LYS B CA 1
ATOM 3426 C C . LYS B 1 162 ? -1.729 -23.75 -11.523 1 97.5 162 LYS B C 1
ATOM 3428 O O . LYS B 1 162 ? -0.948 -24.203 -10.68 1 97.5 162 LYS B O 1
ATOM 3433 N N . CYS B 1 163 ? -1.801 -22.5 -11.867 1 98.19 163 CYS B N 1
ATOM 3434 C CA . CYS B 1 163 ? -0.938 -21.469 -11.32 1 98.19 163 CYS B CA 1
ATOM 3435 C C . CYS B 1 163 ? -1.679 -20.141 -11.219 1 98.19 163 CYS B C 1
ATOM 3437 O O . CYS B 1 163 ? -2.465 -19.797 -12.102 1 98.19 163 CYS B O 1
ATOM 3439 N N . ILE B 1 164 ? -1.474 -19.469 -10.125 1 98.31 164 ILE B N 1
ATOM 3440 C CA . ILE B 1 164 ? -2.041 -18.125 -9.984 1 98.31 164 ILE B CA 1
ATOM 3441 C C . ILE B 1 164 ? -0.926 -17.109 -9.734 1 98.31 164 ILE B C 1
ATOM 3443 O O . ILE B 1 164 ? -0.062 -17.328 -8.883 1 98.31 164 ILE B O 1
ATOM 3447 N N . ILE B 1 165 ? -0.933 -16.062 -10.5 1 98.38 165 ILE B N 1
ATOM 3448 C CA . ILE B 1 165 ? 0.021 -14.969 -10.375 1 98.38 165 ILE B CA 1
ATOM 3449 C C . ILE B 1 165 ? -0.649 -13.781 -9.695 1 98.38 165 ILE B C 1
ATOM 3451 O O . ILE B 1 165 ? -1.626 -13.234 -10.211 1 98.38 165 ILE B O 1
ATOM 3455 N N . PHE B 1 166 ? -0.145 -13.461 -8.57 1 98.12 166 PHE B N 1
ATOM 3456 C CA . PHE B 1 166 ? -0.641 -12.305 -7.832 1 98.12 166 PHE B CA 1
ATOM 3457 C C . PHE B 1 166 ? 0.277 -11.109 -8.023 1 98.12 166 PHE B C 1
ATOM 3459 O O . PHE B 1 166 ? 1.412 -11.102 -7.543 1 98.12 166 PHE B O 1
ATOM 3466 N N . ASP B 1 167 ? -0.183 -10.164 -8.734 1 96.38 167 ASP B N 1
ATOM 3467 C CA . ASP B 1 167 ? 0.603 -8.953 -8.961 1 96.38 167 ASP B CA 1
ATOM 3468 C C . ASP B 1 167 ? 0.232 -7.859 -7.965 1 96.38 167 ASP B C 1
ATOM 3470 O O . ASP B 1 167 ? -0.6 -6.996 -8.258 1 96.38 167 ASP B O 1
ATOM 3474 N N . GLU B 1 168 ? 0.901 -7.867 -6.793 1 94 168 GLU B N 1
ATOM 3475 C CA . GLU B 1 168 ? 0.685 -6.922 -5.703 1 94 168 GLU B CA 1
ATOM 3476 C C . GLU B 1 168 ? -0.79 -6.848 -5.316 1 94 168 GLU B C 1
ATOM 3478 O O . GLU B 1 168 ? -1.346 -5.758 -5.168 1 94 168 GLU B O 1
ATOM 3483 N N . ALA B 1 169 ? -1.352 -8 -5.113 1 94.88 169 ALA B N 1
ATOM 3484 C CA . ALA B 1 169 ? -2.793 -8.148 -4.922 1 94.88 169 ALA B CA 1
ATOM 3485 C C . ALA B 1 169 ? -3.223 -7.617 -3.557 1 94.88 169 ALA B C 1
ATOM 3487 O O . ALA B 1 169 ? -4.414 -7.418 -3.311 1 94.88 169 ALA B O 1
ATOM 3488 N N . THR B 1 170 ? -2.244 -7.32 -2.662 1 94.06 170 THR B N 1
ATOM 3489 C CA . THR B 1 170 ? -2.609 -6.898 -1.313 1 94.06 170 THR B CA 1
ATOM 3490 C C . THR B 1 170 ? -2.176 -5.453 -1.063 1 94.06 170 THR B C 1
ATOM 3492 O O . THR B 1 170 ? -2.391 -4.918 0.024 1 94.06 170 THR B O 1
ATOM 3495 N N . ALA B 1 171 ? -1.647 -4.82 -2.037 1 87.62 171 ALA B N 1
ATOM 3496 C CA . ALA B 1 171 ? -0.955 -3.543 -1.869 1 87.62 171 ALA B CA 1
ATOM 3497 C C . ALA B 1 171 ? -1.914 -2.457 -1.393 1 87.62 171 ALA B C 1
ATOM 3499 O O . ALA B 1 171 ? -1.528 -1.572 -0.625 1 87.62 171 ALA B O 1
ATOM 3500 N N . MET B 1 172 ? -3.117 -2.494 -1.79 1 83.94 172 MET B N 1
ATOM 3501 C CA . MET B 1 172 ? -4.043 -1.403 -1.506 1 83.94 172 MET B CA 1
ATOM 3502 C C . MET B 1 172 ? -4.977 -1.767 -0.354 1 83.94 172 MET B C 1
ATOM 3504 O O . MET B 1 172 ? -5.902 -1.019 -0.041 1 83.94 172 MET B O 1
ATOM 3508 N N . LEU B 1 173 ? -4.707 -2.816 0.306 1 89.31 173 LEU B N 1
ATOM 3509 C CA . LEU B 1 173 ? -5.605 -3.309 1.347 1 89.31 173 LEU B CA 1
ATOM 3510 C C . LEU B 1 173 ? -5.133 -2.863 2.727 1 89.31 173 LEU B C 1
ATOM 3512 O O . LEU B 1 173 ? -3.943 -2.596 2.926 1 89.31 173 LEU B O 1
ATOM 3516 N N . ASP B 1 174 ? -6.105 -2.709 3.635 1 89.56 174 ASP B N 1
ATOM 3517 C CA . ASP B 1 174 ? -5.762 -2.506 5.039 1 89.56 174 ASP B CA 1
ATOM 3518 C C . ASP B 1 174 ? -5.23 -3.793 5.664 1 89.56 174 ASP B C 1
ATOM 3520 O O . ASP B 1 174 ? -5.25 -4.852 5.031 1 89.56 174 ASP B O 1
ATOM 3524 N N . PRO B 1 175 ? -4.707 -3.707 6.863 1 89.56 175 PRO B N 1
ATOM 3525 C CA . PRO B 1 175 ? -4.066 -4.871 7.48 1 89.56 175 PRO B CA 1
ATOM 3526 C C . PRO B 1 175 ? -4.996 -6.082 7.562 1 89.56 175 PRO B C 1
ATOM 3528 O O . PRO B 1 175 ? -4.578 -7.207 7.273 1 89.56 175 PRO B O 1
ATOM 3531 N N . SER B 1 176 ? -6.16 -5.918 7.914 1 90.06 176 SER B N 1
ATOM 3532 C CA . SER B 1 176 ? -7.094 -7.035 8.031 1 90.06 176 SER B CA 1
ATOM 3533 C C . SER B 1 176 ? -7.367 -7.672 6.672 1 90.06 176 SER B C 1
ATOM 3535 O O . SER B 1 176 ? -7.367 -8.898 6.543 1 90.06 176 SER B O 1
ATOM 3537 N N . GLY B 1 177 ? -7.641 -6.816 5.703 1 91.69 177 GLY B N 1
ATOM 3538 C CA . GLY B 1 177 ? -7.848 -7.316 4.352 1 91.69 177 GLY B CA 1
ATOM 3539 C C . GLY B 1 177 ? -6.648 -8.07 3.803 1 91.69 177 GLY B C 1
ATOM 3540 O O . GLY B 1 177 ? -6.801 -9.109 3.162 1 91.69 177 GLY B O 1
ATOM 3541 N N . ARG B 1 178 ? -5.527 -7.59 4.062 1 93.56 178 ARG B N 1
ATOM 3542 C CA . ARG B 1 178 ? -4.297 -8.242 3.615 1 93.56 178 ARG B CA 1
ATOM 3543 C C . ARG B 1 178 ? -4.164 -9.633 4.223 1 93.56 178 ARG B C 1
ATOM 3545 O O . ARG B 1 178 ? -3.828 -10.594 3.521 1 93.56 178 ARG B O 1
ATOM 3552 N N . LYS B 1 179 ? -4.375 -9.688 5.508 1 93.19 179 LYS B N 1
ATOM 3553 C CA . LYS B 1 179 ? -4.289 -10.969 6.203 1 93.19 179 LYS B CA 1
ATOM 3554 C C . LYS B 1 179 ? -5.27 -11.977 5.617 1 93.19 179 LYS B C 1
ATOM 3556 O O . LYS B 1 179 ? -4.926 -13.148 5.434 1 93.19 179 LYS B O 1
ATOM 3561 N N . GLU B 1 180 ? -6.414 -11.531 5.332 1 93.62 180 GLU B N 1
ATOM 3562 C CA . GLU B 1 180 ? -7.438 -12.406 4.77 1 93.62 180 GLU B CA 1
ATOM 3563 C C . GLU B 1 180 ? -7.023 -12.938 3.4 1 93.62 180 GLU B C 1
ATOM 3565 O O . GLU B 1 180 ? -7.172 -14.125 3.119 1 93.62 180 GLU B O 1
ATOM 3570 N N . VAL B 1 181 ? -6.535 -12.102 2.596 1 96.06 181 VAL B N 1
ATOM 3571 C CA . VAL B 1 181 ? -6.121 -12.484 1.251 1 96.06 181 VAL B CA 1
ATOM 3572 C C . VAL B 1 181 ? -4.926 -13.43 1.33 1 96.06 181 VAL B C 1
ATOM 3574 O O . VAL B 1 181 ? -4.887 -14.445 0.627 1 96.06 181 VAL B O 1
ATOM 3577 N N . MET B 1 182 ? -3.992 -13.156 2.207 1 97.5 182 MET B N 1
ATOM 3578 C CA . MET B 1 182 ? -2.818 -14.016 2.354 1 97.5 182 MET B CA 1
ATOM 3579 C C . MET B 1 182 ? -3.213 -15.398 2.869 1 97.5 182 MET B C 1
ATOM 3581 O O . MET B 1 182 ? -2.643 -16.406 2.451 1 97.5 182 MET B O 1
ATOM 3585 N N . LYS B 1 183 ? -4.164 -15.383 3.762 1 96.62 183 LYS B N 1
ATOM 3586 C CA . LYS B 1 183 ? -4.684 -16.672 4.234 1 96.62 183 LYS B CA 1
ATOM 3587 C C . LYS B 1 183 ? -5.254 -17.484 3.078 1 96.62 183 LYS B C 1
ATOM 3589 O O . LYS B 1 183 ? -5.027 -18.703 2.998 1 96.62 183 LYS B O 1
ATOM 3594 N N . THR B 1 184 ? -5.953 -16.828 2.264 1 96.62 184 THR B N 1
ATOM 3595 C CA . THR B 1 184 ? -6.539 -17.469 1.094 1 96.62 184 THR B CA 1
ATOM 3596 C C . THR B 1 184 ? -5.449 -18 0.171 1 96.62 184 THR B C 1
ATOM 3598 O O . THR B 1 184 ? -5.508 -19.156 -0.262 1 96.62 184 THR B O 1
ATOM 3601 N N . ILE B 1 185 ? -4.469 -17.234 -0.112 1 97.88 185 ILE B N 1
ATOM 3602 C CA . ILE B 1 185 ? -3.369 -17.625 -0.992 1 97.88 185 ILE B CA 1
ATOM 3603 C C . ILE B 1 185 ? -2.672 -18.859 -0.438 1 97.88 185 ILE B C 1
ATOM 3605 O O . ILE B 1 185 ? -2.424 -19.828 -1.171 1 97.88 185 ILE B O 1
ATOM 3609 N N . LYS B 1 186 ? -2.428 -18.875 0.818 1 97.06 186 LYS B N 1
ATOM 3610 C CA . LYS B 1 186 ? -1.738 -19.984 1.462 1 97.06 186 LYS B CA 1
ATOM 3611 C C . LYS B 1 186 ? -2.576 -21.266 1.398 1 97.06 186 LYS B C 1
ATOM 3613 O O . LYS B 1 186 ? -2.051 -22.344 1.129 1 97.06 186 LYS B O 1
ATOM 3618 N N . ARG B 1 187 ? -3.801 -21.094 1.682 1 95.62 187 ARG B N 1
ATOM 3619 C CA . ARG B 1 187 ? -4.699 -22.234 1.63 1 95.62 187 ARG B CA 1
ATOM 3620 C C . ARG B 1 187 ? -4.742 -22.844 0.23 1 95.62 187 ARG B C 1
ATOM 3622 O O . ARG B 1 187 ? -4.645 -24.062 0.069 1 95.62 187 ARG B O 1
ATOM 3629 N N . LEU B 1 188 ? -4.895 -22.031 -0.771 1 96.31 188 LEU B N 1
ATOM 3630 C CA . LEU B 1 188 ? -4.941 -22.484 -2.156 1 96.31 188 LEU B CA 1
ATOM 3631 C C . LEU B 1 188 ? -3.668 -23.25 -2.521 1 96.31 188 LEU B C 1
ATOM 3633 O O . LEU B 1 188 ? -3.723 -24.281 -3.197 1 96.31 188 LEU B O 1
ATOM 3637 N N . ASN B 1 189 ? -2.535 -22.766 -2.062 1 97.81 189 ASN B N 1
ATOM 3638 C CA . ASN B 1 189 ? -1.255 -23.406 -2.363 1 97.81 189 ASN B CA 1
ATOM 3639 C C . ASN B 1 189 ? -1.068 -24.688 -1.572 1 97.81 189 ASN B C 1
ATOM 3641 O O . ASN B 1 189 ? -0.764 -25.734 -2.148 1 97.81 189 ASN B O 1
ATOM 3645 N N . LYS B 1 190 ? -1.34 -24.656 -0.291 1 95.94 190 LYS B N 1
ATOM 3646 C CA . LYS B 1 190 ? -1.003 -25.766 0.599 1 95.94 190 LYS B CA 1
ATOM 3647 C C . LYS B 1 190 ? -2.07 -26.844 0.546 1 95.94 190 LYS B C 1
ATOM 3649 O O . LYS B 1 190 ? -1.754 -28.031 0.626 1 95.94 190 LYS B O 1
ATOM 3654 N N . GLU B 1 191 ? -3.273 -26.438 0.383 1 93.44 191 GLU B N 1
ATOM 3655 C CA . GLU B 1 191 ? -4.355 -27.422 0.44 1 93.44 191 GLU B CA 1
ATOM 3656 C C . GLU B 1 191 ? -4.785 -27.844 -0.959 1 93.44 191 GLU B C 1
ATOM 3658 O O . GLU B 1 191 ? -5.164 -29 -1.171 1 93.44 191 GLU B O 1
ATOM 3663 N N . GLU B 1 192 ? -4.727 -26.969 -1.881 1 93.5 192 GLU B N 1
ATOM 3664 C CA . GLU B 1 192 ? -5.219 -27.297 -3.215 1 93.5 192 GLU B CA 1
ATOM 3665 C C . GLU B 1 192 ? -4.066 -27.5 -4.195 1 93.5 192 GLU B C 1
ATOM 3667 O O . GLU B 1 192 ? -4.289 -27.828 -5.363 1 93.5 192 GLU B O 1
ATOM 3672 N N . ASN B 1 193 ? -2.867 -27.312 -3.828 1 95.44 193 ASN B N 1
ATOM 3673 C CA . ASN B 1 193 ? -1.643 -27.578 -4.578 1 95.44 193 ASN B CA 1
ATOM 3674 C C . ASN B 1 193 ? -1.552 -26.703 -5.824 1 95.44 193 ASN B C 1
ATOM 3676 O O . ASN B 1 193 ? -0.988 -27.109 -6.84 1 95.44 193 ASN B O 1
ATOM 3680 N N . ILE B 1 194 ? -2.201 -25.578 -5.766 1 97.25 194 ILE B N 1
ATOM 3681 C CA . ILE B 1 194 ? -2.086 -24.609 -6.844 1 97.25 194 ILE B CA 1
ATOM 3682 C C . ILE B 1 194 ? -0.751 -23.875 -6.738 1 97.25 194 ILE B C 1
ATOM 3684 O O . ILE B 1 194 ? -0.333 -23.484 -5.641 1 97.25 194 ILE B O 1
ATOM 3688 N N . THR B 1 195 ? -0.079 -23.766 -7.859 1 98.5 195 THR B N 1
ATOM 3689 C CA . THR B 1 195 ? 1.166 -23 -7.887 1 98.5 195 THR B CA 1
ATOM 3690 C C . THR B 1 195 ? 0.894 -21.516 -7.695 1 98.5 195 THR B C 1
ATOM 3692 O O . THR B 1 195 ? -0.067 -20.969 -8.25 1 98.5 195 THR B O 1
ATOM 3695 N N . VAL B 1 196 ? 1.762 -20.859 -6.895 1 98.62 196 VAL B N 1
ATOM 3696 C CA . VAL B 1 196 ? 1.538 -19.453 -6.598 1 98.62 196 VAL B CA 1
ATOM 3697 C C . VAL B 1 196 ? 2.795 -18.641 -6.922 1 98.62 196 VAL B C 1
ATOM 3699 O O . VAL B 1 196 ? 3.896 -19.016 -6.504 1 98.62 196 VAL B O 1
ATOM 3702 N N . ILE B 1 197 ? 2.643 -17.672 -7.707 1 98.75 197 ILE B N 1
ATOM 3703 C CA . ILE B 1 197 ? 3.639 -16.625 -7.883 1 98.75 197 ILE B CA 1
ATOM 3704 C C . ILE B 1 197 ? 3.113 -15.312 -7.305 1 98.75 197 ILE B C 1
ATOM 3706 O O . ILE B 1 197 ? 2.17 -14.727 -7.84 1 98.75 197 ILE B O 1
ATOM 3710 N N . HIS B 1 198 ? 3.732 -14.938 -6.234 1 98.44 198 HIS B N 1
ATOM 3711 C CA . HIS B 1 198 ? 3.238 -13.789 -5.477 1 98.44 198 HIS B CA 1
ATOM 3712 C C . HIS B 1 198 ? 4.219 -12.625 -5.543 1 98.44 198 HIS B C 1
ATOM 3714 O O . HIS B 1 198 ? 5.215 -12.602 -4.816 1 98.44 198 HIS B O 1
ATOM 3720 N N . ILE B 1 199 ? 3.881 -11.68 -6.418 1 97.69 199 ILE B N 1
ATOM 3721 C CA . ILE B 1 199 ? 4.668 -10.453 -6.48 1 97.69 199 ILE B CA 1
ATOM 3722 C C . ILE B 1 199 ? 4.219 -9.5 -5.379 1 97.69 199 ILE B C 1
ATOM 3724 O O . ILE B 1 199 ? 3.037 -9.148 -5.293 1 97.69 199 ILE B O 1
ATOM 3728 N N . THR B 1 200 ? 5.145 -9.07 -4.539 1 95.62 200 THR B N 1
ATOM 3729 C CA . THR B 1 200 ? 4.77 -8.242 -3.4 1 95.62 200 THR B CA 1
ATOM 3730 C C . THR B 1 200 ? 5.93 -7.352 -2.973 1 95.62 200 THR B C 1
ATOM 3732 O O . THR B 1 200 ? 7.086 -7.629 -3.303 1 95.62 200 THR B O 1
ATOM 3735 N N . HIS B 1 201 ? 5.609 -6.297 -2.348 1 91.12 201 HIS B N 1
ATOM 3736 C CA . HIS B 1 201 ? 6.621 -5.461 -1.707 1 91.12 201 HIS B CA 1
ATOM 3737 C C . HIS B 1 201 ? 6.551 -5.582 -0.189 1 91.12 201 HIS B C 1
ATOM 3739 O O . HIS B 1 201 ? 7.285 -4.895 0.526 1 91.12 201 HIS B O 1
ATOM 3745 N N . PHE B 1 202 ? 5.758 -6.445 0.346 1 91.75 202 PHE B N 1
ATOM 3746 C CA . PHE B 1 202 ? 5.68 -6.73 1.774 1 91.75 202 PHE B CA 1
ATOM 3747 C C . PHE B 1 202 ? 6.52 -7.949 2.133 1 91.75 202 PHE B C 1
ATOM 3749 O O . PHE B 1 202 ? 6.168 -9.078 1.78 1 91.75 202 PHE B O 1
ATOM 3756 N N . MET B 1 203 ? 7.48 -7.66 2.912 1 95.5 203 MET B N 1
ATOM 3757 C CA . MET B 1 203 ? 8.414 -8.734 3.227 1 95.5 203 MET B CA 1
ATOM 3758 C C . MET B 1 203 ? 7.734 -9.82 4.059 1 95.5 203 MET B C 1
ATOM 3760 O O . MET B 1 203 ? 8.07 -11 3.943 1 95.5 203 MET B O 1
ATOM 3764 N N . GLU B 1 204 ? 6.797 -9.414 4.871 1 94.06 204 GLU B N 1
ATOM 3765 C CA . GLU B 1 204 ? 6.082 -10.375 5.707 1 94.06 204 GLU B CA 1
ATOM 3766 C C . GLU B 1 204 ? 5.312 -11.383 4.855 1 94.06 204 GLU B C 1
ATOM 3768 O O . GLU B 1 204 ? 5.082 -12.516 5.281 1 94.06 204 GLU B O 1
ATOM 3773 N N . GLU B 1 205 ? 4.922 -10.977 3.668 1 96.75 205 GLU B N 1
ATOM 3774 C CA . GLU B 1 205 ? 4.25 -11.898 2.754 1 96.75 205 GLU B CA 1
ATOM 3775 C C . GLU B 1 205 ? 5.246 -12.844 2.09 1 96.75 205 GLU B C 1
ATOM 3777 O O . GLU B 1 205 ? 4.961 -14.031 1.908 1 96.75 205 GLU B O 1
ATOM 3782 N N . ALA B 1 206 ? 6.387 -12.312 1.769 1 97.62 206 ALA B N 1
ATOM 3783 C CA . ALA B 1 206 ? 7.43 -13.094 1.108 1 97.62 206 ALA B CA 1
ATOM 3784 C C . ALA B 1 206 ? 7.961 -14.188 2.025 1 97.62 206 ALA B C 1
ATOM 3786 O O . ALA B 1 206 ? 8.383 -15.25 1.558 1 97.62 206 ALA B O 1
ATOM 3787 N N . VAL B 1 207 ? 7.84 -13.969 3.309 1 97.44 207 VAL B N 1
ATOM 3788 C CA . VAL B 1 207 ? 8.312 -14.914 4.312 1 97.44 207 VAL B CA 1
ATOM 3789 C C . VAL B 1 207 ? 7.531 -16.219 4.191 1 97.44 207 VAL B C 1
ATOM 3791 O O . VAL B 1 207 ? 8.055 -17.297 4.512 1 97.44 207 VAL B O 1
ATOM 3794 N N . GLU B 1 208 ? 6.332 -16.156 3.682 1 96.62 208 GLU B N 1
ATOM 3795 C CA . GLU B 1 208 ? 5.438 -17.312 3.643 1 96.62 208 GLU B CA 1
ATOM 3796 C C . GLU B 1 208 ? 5.75 -18.203 2.449 1 96.62 208 GLU B C 1
ATOM 3798 O O . GLU B 1 208 ? 5.293 -19.359 2.389 1 96.62 208 GLU B O 1
ATOM 3803 N N . ALA B 1 209 ? 6.578 -17.75 1.567 1 98.12 209 ALA B N 1
ATOM 3804 C CA . ALA B 1 209 ? 6.84 -18.469 0.321 1 98.12 209 ALA B CA 1
ATOM 3805 C C . ALA B 1 209 ? 7.863 -19.578 0.532 1 98.12 209 ALA B C 1
ATOM 3807 O O . ALA B 1 209 ? 8.562 -19.594 1.545 1 98.12 209 ALA B O 1
ATOM 3808 N N . ASP B 1 210 ? 7.875 -20.516 -0.401 1 98.31 210 ASP B N 1
ATOM 3809 C CA . ASP B 1 210 ? 8.914 -21.547 -0.427 1 98.31 210 ASP B CA 1
ATOM 3810 C C . ASP B 1 210 ? 10.242 -20.953 -0.9 1 98.31 210 ASP B C 1
ATOM 3812 O O . ASP B 1 210 ? 11.312 -21.375 -0.434 1 98.31 210 ASP B O 1
ATOM 3816 N N . ARG B 1 211 ? 10.086 -20.109 -1.809 1 98.5 211 ARG B N 1
ATOM 3817 C CA . ARG B 1 211 ? 11.234 -19.5 -2.467 1 98.5 211 ARG B CA 1
ATOM 3818 C C . ARG B 1 211 ? 10.969 -18.031 -2.75 1 98.5 211 ARG B C 1
ATOM 3820 O O . ARG B 1 211 ? 9.852 -17.641 -3.08 1 98.5 211 ARG B O 1
ATOM 3827 N N . VAL B 1 212 ? 12.008 -17.219 -2.594 1 98.62 212 VAL B N 1
ATOM 3828 C CA . VAL B 1 212 ? 11.945 -15.789 -2.861 1 98.62 212 VAL B CA 1
ATOM 3829 C C . VAL B 1 212 ? 12.914 -15.438 -3.988 1 98.62 212 VAL B C 1
ATOM 3831 O O . VAL B 1 212 ? 14.055 -15.906 -4.008 1 98.62 212 VAL B O 1
ATOM 3834 N N . VAL B 1 213 ? 12.422 -14.695 -4.91 1 98.75 213 VAL B N 1
ATOM 3835 C CA . VAL B 1 213 ? 13.219 -14.18 -6.02 1 98.75 213 VAL B CA 1
ATOM 3836 C C . VAL B 1 213 ? 13.328 -12.664 -5.914 1 98.75 213 VAL B C 1
ATOM 3838 O O . VAL B 1 213 ? 12.32 -11.969 -5.777 1 98.75 213 VAL B O 1
ATOM 3841 N N . VAL B 1 214 ? 14.539 -12.148 -5.938 1 98.56 214 VAL B N 1
ATOM 3842 C CA . VAL B 1 214 ? 14.773 -10.711 -5.852 1 98.56 214 VAL B CA 1
ATOM 3843 C C . VAL B 1 214 ? 15.109 -10.156 -7.23 1 98.56 214 VAL B C 1
ATOM 3845 O O . VAL B 1 214 ? 16.031 -10.648 -7.895 1 98.56 214 VAL B O 1
ATOM 3848 N N . MET B 1 215 ? 14.383 -9.164 -7.598 1 97.81 215 MET B N 1
ATOM 3849 C CA . MET B 1 215 ? 14.609 -8.531 -8.898 1 97.81 215 MET B CA 1
ATOM 3850 C C . MET B 1 215 ? 15.172 -7.121 -8.727 1 97.81 215 MET B C 1
ATOM 3852 O O . MET B 1 215 ? 14.758 -6.391 -7.82 1 97.81 215 MET B O 1
ATOM 3856 N N . GLU B 1 216 ? 16.062 -6.773 -9.555 1 96.25 216 GLU B N 1
ATOM 3857 C CA . GLU B 1 216 ? 16.672 -5.445 -9.625 1 96.25 216 GLU B CA 1
ATOM 3858 C C . GLU B 1 216 ? 16.984 -5.066 -11.07 1 96.25 216 GLU B C 1
ATOM 3860 O O . GLU B 1 216 ? 17.703 -5.801 -11.766 1 96.25 216 GLU B O 1
ATOM 3865 N N . LYS B 1 217 ? 16.469 -3.939 -11.531 1 94.12 217 LYS B N 1
ATOM 3866 C CA . LYS B 1 217 ? 16.75 -3.396 -12.852 1 94.12 217 LYS B CA 1
ATOM 3867 C C . LYS B 1 217 ? 16.516 -4.441 -13.938 1 94.12 217 LYS B C 1
ATOM 3869 O O . LYS B 1 217 ? 17.375 -4.656 -14.797 1 94.12 217 LYS B O 1
ATOM 3874 N N . GLY B 1 218 ? 15.461 -5.18 -13.742 1 96.62 218 GLY B N 1
ATOM 3875 C CA . GLY B 1 218 ? 15.016 -6.109 -14.766 1 96.62 218 GLY B CA 1
ATOM 3876 C C . GLY B 1 218 ? 15.727 -7.449 -14.695 1 96.62 218 GLY B C 1
ATOM 3877 O O . GLY B 1 218 ? 15.516 -8.312 -15.555 1 96.62 218 GLY B O 1
ATOM 3878 N N . LYS B 1 219 ? 16.531 -7.652 -13.656 1 97.81 219 LYS B N 1
ATOM 3879 C CA . LYS B 1 219 ? 17.312 -8.883 -13.531 1 97.81 219 LYS B CA 1
ATOM 3880 C C . LYS B 1 219 ? 16.984 -9.602 -12.219 1 97.81 219 LYS B C 1
ATOM 3882 O O . LYS B 1 219 ? 16.547 -8.977 -11.258 1 97.81 219 LYS B O 1
ATOM 3887 N N . LYS B 1 220 ? 17.141 -10.875 -12.273 1 97.94 220 LYS B N 1
ATOM 3888 C CA . LYS B 1 220 ? 17.141 -11.664 -11.047 1 97.94 220 LYS B CA 1
ATOM 3889 C C . LYS B 1 220 ? 18.516 -11.625 -10.375 1 97.94 220 LYS B C 1
ATOM 3891 O O . LYS B 1 220 ? 19.5 -12.094 -10.953 1 97.94 220 LYS B O 1
ATOM 3896 N N . ILE B 1 221 ? 18.625 -11.164 -9.18 1 97.81 221 ILE B N 1
ATOM 3897 C CA . ILE B 1 221 ? 19.953 -10.977 -8.602 1 97.81 221 ILE B CA 1
ATOM 3898 C C . ILE B 1 221 ? 20.156 -11.961 -7.453 1 97.81 221 ILE B C 1
ATOM 3900 O O . ILE B 1 221 ? 21.297 -12.188 -7.016 1 97.81 221 ILE B O 1
ATOM 3904 N N . LEU B 1 222 ? 19.078 -12.438 -6.934 1 97.62 222 LEU B N 1
ATOM 3905 C CA . LEU B 1 222 ? 19.141 -13.352 -5.801 1 97.62 222 LEU B CA 1
ATOM 3906 C C . LEU B 1 222 ? 17.922 -14.25 -5.762 1 97.62 222 LEU B C 1
ATOM 3908 O O . LEU B 1 222 ? 16.812 -13.828 -6.129 1 97.62 222 LEU B O 1
ATOM 3912 N N . GLU B 1 223 ? 18.047 -15.469 -5.426 1 98.12 223 GLU B N 1
ATOM 3913 C CA . GLU B 1 223 ? 16.922 -16.375 -5.168 1 98.12 223 GLU B CA 1
ATOM 3914 C C . GLU B 1 223 ? 17.281 -17.406 -4.109 1 98.12 223 GLU B C 1
ATOM 3916 O O . GLU B 1 223 ? 18.453 -17.797 -3.982 1 98.12 223 GLU B O 1
ATOM 3921 N N . GLY B 1 224 ? 16.359 -17.812 -3.395 1 98.25 224 GLY B N 1
ATOM 3922 C CA . GLY B 1 224 ? 16.531 -18.797 -2.334 1 98.25 224 GLY B CA 1
ATOM 3923 C C . GLY B 1 224 ? 15.344 -18.875 -1.398 1 98.25 224 GLY B C 1
ATOM 3924 O O . GLY B 1 224 ? 14.281 -18.328 -1.689 1 98.25 224 GLY B O 1
ATOM 3925 N N . THR B 1 225 ? 15.492 -19.656 -0.387 1 98.25 225 THR B N 1
ATOM 3926 C CA . THR B 1 225 ? 14.461 -19.672 0.647 1 98.25 225 THR B CA 1
ATOM 3927 C C . THR B 1 225 ? 14.344 -18.297 1.313 1 98.25 225 THR B C 1
ATOM 3929 O O . THR B 1 225 ? 15.281 -17.5 1.26 1 98.25 225 THR B O 1
ATOM 3932 N N . PRO B 1 226 ? 13.195 -18.031 1.901 1 98.12 226 PRO B N 1
ATOM 3933 C CA . PRO B 1 226 ? 13.078 -16.766 2.635 1 98.12 226 PRO B CA 1
ATOM 3934 C C . PRO B 1 226 ? 14.219 -16.547 3.631 1 98.12 226 PRO B C 1
ATOM 3936 O O . PRO B 1 226 ? 14.789 -15.461 3.705 1 98.12 226 PRO B O 1
ATOM 3939 N N . ARG B 1 227 ? 14.594 -17.625 4.305 1 97.19 227 ARG B N 1
ATOM 3940 C CA . ARG B 1 227 ? 15.648 -17.531 5.309 1 97.19 227 ARG B CA 1
ATOM 3941 C C . ARG B 1 227 ? 16.984 -17.125 4.672 1 97.19 227 ARG B C 1
ATOM 3943 O O . ARG B 1 227 ? 17.703 -16.281 5.203 1 97.19 227 ARG B O 1
ATOM 3950 N N . GLU B 1 228 ? 17.281 -17.734 3.58 1 97.06 228 GLU B N 1
ATOM 3951 C CA . GLU B 1 228 ? 18.516 -17.438 2.861 1 97.06 228 GLU B CA 1
ATOM 3952 C C . GLU B 1 228 ? 18.516 -16.016 2.316 1 97.06 228 GLU B C 1
ATOM 3954 O O . GLU B 1 228 ? 19.484 -15.273 2.48 1 97.06 228 GLU B O 1
ATOM 3959 N N . VAL B 1 229 ? 17.438 -15.586 1.757 1 97.81 229 VAL B N 1
ATOM 3960 C CA . VAL B 1 229 ? 17.359 -14.305 1.074 1 97.81 229 VAL B CA 1
ATOM 3961 C C . VAL B 1 229 ? 17.375 -13.172 2.1 1 97.81 229 VAL B C 1
ATOM 3963 O O . VAL B 1 229 ? 18.141 -12.211 1.955 1 97.81 229 VAL B O 1
ATOM 3966 N N . PHE B 1 230 ? 16.609 -13.312 3.207 1 97.31 230 PHE B N 1
ATOM 3967 C CA . PHE B 1 230 ? 16.453 -12.203 4.141 1 97.31 230 PHE B CA 1
ATOM 3968 C C . PHE B 1 230 ? 17.625 -12.117 5.098 1 97.31 230 PHE B C 1
ATOM 3970 O O . PHE B 1 230 ? 17.75 -11.156 5.859 1 97.31 230 PHE B O 1
ATOM 3977 N N . SER B 1 231 ? 18.516 -13.102 5.012 1 95 231 SER B N 1
ATOM 3978 C CA . SER B 1 231 ? 19.766 -13.016 5.766 1 95 231 SER B CA 1
ATOM 3979 C C . SER B 1 231 ? 20.719 -12.008 5.141 1 95 231 SER B C 1
ATOM 3981 O O . SER B 1 231 ? 21.672 -11.562 5.789 1 95 231 SER B O 1
ATOM 3983 N N . LYS B 1 232 ? 20.5 -11.703 3.906 1 95.88 232 LYS B N 1
ATOM 3984 C CA . LYS B 1 232 ? 21.359 -10.742 3.205 1 95.88 232 LYS B CA 1
ATOM 3985 C C . LYS B 1 232 ? 20.844 -9.32 3.396 1 95.88 232 LYS B C 1
ATOM 3987 O O . LYS B 1 232 ? 20.578 -8.609 2.42 1 95.88 232 LYS B O 1
ATOM 3992 N N . ILE B 1 233 ? 20.875 -8.844 4.586 1 95.75 233 ILE B N 1
ATOM 3993 C CA . ILE B 1 233 ? 20.25 -7.598 5.008 1 95.75 233 ILE B CA 1
ATOM 3994 C C . ILE B 1 233 ? 20.906 -6.422 4.281 1 95.75 233 ILE B C 1
ATOM 3996 O O . ILE B 1 233 ? 20.219 -5.621 3.646 1 95.75 233 ILE B O 1
ATOM 4000 N N . LYS B 1 234 ? 22.203 -6.293 4.371 1 94.62 234 LYS B N 1
ATOM 4001 C CA . LYS B 1 234 ? 22.938 -5.172 3.783 1 94.62 234 LYS B CA 1
ATOM 4002 C C . LYS B 1 234 ? 22.672 -5.074 2.283 1 94.62 234 LYS B C 1
ATOM 4004 O O . LYS B 1 234 ? 22.406 -3.988 1.767 1 94.62 234 LYS B O 1
ATOM 4009 N N . MET B 1 235 ? 22.734 -6.191 1.645 1 95.88 235 MET B N 1
ATOM 4010 C CA . MET B 1 235 ? 22.516 -6.227 0.202 1 95.88 235 MET B CA 1
ATOM 4011 C C . MET B 1 235 ? 21.109 -5.742 -0.146 1 95.88 235 MET B C 1
ATOM 4013 O O . MET B 1 235 ? 20.938 -4.922 -1.051 1 95.88 235 MET B O 1
ATOM 4017 N N . LEU B 1 236 ? 20.094 -6.258 0.541 1 96.38 236 LEU B N 1
ATOM 4018 C CA . LEU B 1 236 ? 18.719 -5.906 0.273 1 96.38 236 LEU B CA 1
ATOM 4019 C C . LEU B 1 236 ? 18.469 -4.422 0.528 1 96.38 236 LEU B C 1
ATOM 4021 O O . LEU B 1 236 ? 17.812 -3.748 -0.274 1 96.38 236 LEU B O 1
ATOM 4025 N N . LYS B 1 237 ? 19.016 -3.912 1.546 1 93.31 237 LYS B N 1
ATOM 4026 C CA . LYS B 1 237 ? 18.859 -2.498 1.876 1 93.31 237 LYS B CA 1
ATOM 4027 C C . LYS B 1 237 ? 19.531 -1.611 0.838 1 93.31 237 LYS B C 1
ATOM 4029 O O . LYS B 1 237 ? 19.031 -0.536 0.507 1 93.31 237 LYS B O 1
ATOM 4034 N N . GLU B 1 238 ? 20.625 -2.043 0.371 1 94.19 238 GLU B N 1
ATOM 4035 C CA . GLU B 1 238 ? 21.375 -1.283 -0.62 1 94.19 238 GLU B CA 1
ATOM 4036 C C . GLU B 1 238 ? 20.578 -1.098 -1.904 1 94.19 238 GLU B C 1
ATOM 4038 O O . GLU B 1 238 ? 20.719 -0.081 -2.588 1 94.19 238 GLU B O 1
ATOM 4043 N N . ILE B 1 239 ? 19.719 -2.016 -2.174 1 93 239 ILE B N 1
ATOM 4044 C CA . ILE B 1 239 ? 18.953 -1.898 -3.408 1 93 239 ILE B CA 1
ATOM 4045 C C . ILE B 1 239 ? 17.562 -1.339 -3.104 1 93 239 ILE B C 1
ATOM 4047 O O . ILE B 1 239 ? 16.656 -1.433 -3.93 1 93 239 ILE B O 1
ATOM 4051 N N . GLY B 1 240 ? 17.359 -0.956 -1.954 1 91.81 240 GLY B N 1
ATOM 4052 C CA . GLY B 1 240 ? 16.172 -0.206 -1.614 1 91.81 240 GLY B CA 1
ATOM 4053 C C . GLY B 1 240 ? 15.047 -1.079 -1.072 1 91.81 240 GLY B C 1
ATOM 4054 O O . GLY B 1 240 ? 13.906 -0.636 -0.967 1 91.81 240 GLY B O 1
ATOM 4055 N N . LEU B 1 241 ? 15.344 -2.307 -0.77 1 94.38 241 LEU B N 1
ATOM 4056 C CA . LEU B 1 241 ? 14.352 -3.207 -0.193 1 94.38 241 LEU B CA 1
ATOM 4057 C C . LEU B 1 241 ? 14.461 -3.232 1.328 1 94.38 241 LEU B C 1
ATOM 4059 O O . LEU B 1 241 ? 15.414 -2.693 1.896 1 94.38 241 LEU B O 1
ATOM 4063 N N . ASP B 1 242 ? 13.445 -3.75 1.895 1 93.56 242 ASP B N 1
ATOM 4064 C CA . ASP B 1 242 ? 13.461 -3.975 3.336 1 93.56 242 ASP B CA 1
ATOM 4065 C C . ASP B 1 242 ? 13.586 -5.461 3.662 1 93.56 242 ASP B C 1
ATOM 4067 O O . ASP B 1 242 ? 13.703 -6.289 2.758 1 93.56 242 ASP B O 1
ATOM 4071 N N . VAL B 1 243 ? 13.758 -5.742 4.91 1 95 243 VAL B N 1
ATOM 4072 C CA . VAL B 1 243 ? 13.719 -7.105 5.422 1 95 243 VAL B CA 1
ATOM 4073 C C . VAL B 1 243 ? 12.609 -7.242 6.457 1 95 243 VAL B C 1
ATOM 4075 O O . VAL B 1 243 ? 12.078 -6.242 6.941 1 95 243 VAL B O 1
ATOM 4078 N N . PRO B 1 244 ? 12.203 -8.5 6.734 1 95.19 244 PRO B N 1
ATOM 4079 C CA . PRO B 1 244 ? 11.211 -8.672 7.805 1 95.19 244 PRO B CA 1
ATOM 4080 C C . PRO B 1 244 ? 11.648 -8.031 9.117 1 95.19 244 PRO B C 1
ATOM 4082 O O . PRO B 1 244 ? 12.836 -8.047 9.453 1 95.19 244 PRO B O 1
ATOM 4085 N N . CYS B 1 245 ? 10.703 -7.547 9.828 1 93.5 245 CYS B N 1
ATOM 4086 C CA . CYS B 1 245 ? 10.961 -6.793 11.055 1 93.5 245 CYS B CA 1
ATOM 4087 C C . CYS B 1 245 ? 11.758 -7.625 12.047 1 93.5 245 CYS B C 1
ATOM 4089 O O . CYS B 1 245 ? 12.703 -7.129 12.664 1 93.5 245 CYS B O 1
ATOM 4091 N N . MET B 1 246 ? 11.477 -8.844 12.148 1 95.12 246 MET B N 1
ATOM 4092 C CA . MET B 1 246 ? 12.133 -9.711 13.125 1 95.12 246 MET B CA 1
ATOM 4093 C C . MET B 1 246 ? 13.57 -10 12.711 1 95.12 246 MET B C 1
ATOM 4095 O O . MET B 1 246 ? 14.445 -10.172 13.57 1 95.12 246 MET B O 1
ATOM 4099 N N . THR B 1 247 ? 13.781 -10.047 11.414 1 95.5 247 THR B N 1
ATOM 4100 C CA . THR B 1 247 ? 15.148 -10.219 10.914 1 95.5 247 THR B CA 1
ATOM 4101 C C . THR B 1 247 ? 16 -9 11.266 1 95.5 247 THR B C 1
ATOM 4103 O O . THR B 1 247 ? 17.156 -9.148 11.688 1 95.5 247 THR B O 1
ATOM 4106 N N . GLU B 1 248 ? 15.43 -7.887 11.094 1 93.44 248 GLU B N 1
ATOM 4107 C CA . GLU B 1 248 ? 16.125 -6.656 11.453 1 93.44 248 GLU B CA 1
ATOM 4108 C C . GLU B 1 248 ? 16.422 -6.613 12.953 1 93.44 248 GLU B C 1
ATOM 4110 O O . GLU B 1 248 ? 17.531 -6.266 13.359 1 93.44 248 GLU B O 1
ATOM 4115 N N . LEU B 1 249 ? 15.445 -6.91 13.758 1 94.56 249 LEU B N 1
ATOM 4116 C CA . LEU B 1 249 ? 15.609 -6.93 15.211 1 94.56 249 LEU B CA 1
ATOM 4117 C C . LEU B 1 249 ? 16.719 -7.898 15.617 1 94.56 249 LEU B C 1
ATOM 4119 O O . LEU B 1 249 ? 17.562 -7.562 16.453 1 94.56 249 LEU B O 1
ATOM 4123 N N . SER B 1 250 ? 16.672 -9.07 15.039 1 95.12 250 SER B N 1
ATOM 4124 C CA . SER B 1 250 ? 17.688 -10.078 15.352 1 95.12 250 SER B CA 1
ATOM 4125 C C . SER B 1 250 ? 19.078 -9.57 15.047 1 95.12 250 SER B C 1
ATOM 4127 O O . SER B 1 250 ? 20.016 -9.781 15.828 1 95.12 250 SER B O 1
ATOM 4129 N N . SER B 1 251 ? 19.234 -8.969 13.922 1 94.69 251 SER B N 1
ATOM 4130 C CA . SER B 1 251 ? 20.516 -8.43 13.516 1 94.69 251 SER B CA 1
ATOM 4131 C C . SER B 1 251 ? 21.031 -7.398 14.516 1 94.69 251 SER B C 1
ATOM 4133 O O . SER B 1 251 ? 22.203 -7.414 14.883 1 94.69 251 SER B O 1
ATOM 4135 N N . LEU B 1 252 ? 20.172 -6.539 14.961 1 93.25 252 LEU B N 1
ATOM 4136 C CA . LEU B 1 252 ? 20.547 -5.496 15.914 1 93.25 252 LEU B CA 1
ATOM 4137 C C . LEU B 1 252 ? 20.906 -6.094 17.266 1 93.25 252 LEU B C 1
ATOM 4139 O O . LEU B 1 252 ? 21.828 -5.633 17.938 1 93.25 252 LEU B O 1
ATOM 4143 N N . LEU B 1 253 ? 20.172 -7.039 17.688 1 94.06 253 LEU B N 1
ATOM 4144 C CA . LEU B 1 253 ? 20.438 -7.695 18.969 1 94.06 253 LEU B CA 1
ATOM 4145 C C . LEU B 1 253 ? 21.797 -8.391 18.938 1 94.06 253 LEU B C 1
ATOM 4147 O O . LEU B 1 253 ? 22.547 -8.328 19.922 1 94.06 253 LEU B O 1
ATOM 4151 N N . ILE B 1 254 ? 22.094 -9.031 17.844 1 93.94 254 ILE B N 1
ATOM 4152 C CA . ILE B 1 254 ? 23.391 -9.695 17.688 1 93.94 254 ILE B CA 1
ATOM 4153 C C . ILE B 1 254 ? 24.516 -8.664 17.766 1 93.94 254 ILE B C 1
ATOM 4155 O O . ILE B 1 254 ? 25.531 -8.914 18.406 1 93.94 254 ILE B O 1
ATOM 4159 N N . GLU B 1 255 ? 24.312 -7.586 17.156 1 93.5 255 GLU B N 1
ATOM 4160 C CA . GLU B 1 255 ? 25.297 -6.504 17.203 1 93.5 255 GLU B CA 1
ATOM 4161 C C . GLU B 1 255 ? 25.531 -6.027 18.641 1 93.5 255 GLU B C 1
ATOM 4163 O O . GLU B 1 255 ? 26.625 -5.559 18.969 1 93.5 255 GLU B O 1
ATOM 4168 N N . GLU B 1 256 ? 24.547 -6.172 19.516 1 93.31 256 GLU B N 1
ATOM 4169 C CA . GLU B 1 256 ? 24.641 -5.754 20.906 1 93.31 256 GLU B CA 1
ATOM 4170 C C . GLU B 1 256 ? 25.156 -6.883 21.797 1 93.31 256 GLU B C 1
ATOM 4172 O O . GLU B 1 256 ? 25.234 -6.742 23.016 1 93.31 256 GLU B O 1
ATOM 4177 N N . GLY B 1 257 ? 25.406 -8.062 21.219 1 91.56 257 GLY B N 1
ATOM 4178 C CA . GLY B 1 257 ? 26.062 -9.148 21.938 1 91.56 257 GLY B CA 1
ATOM 4179 C C . GLY B 1 257 ? 25.078 -10.195 22.453 1 91.56 257 GLY B C 1
ATOM 4180 O O . GLY B 1 257 ? 25.453 -11.062 23.25 1 91.56 257 GLY B O 1
ATOM 4181 N N . ILE B 1 258 ? 23.906 -10.047 21.984 1 90.69 258 ILE B N 1
ATOM 4182 C CA . ILE B 1 258 ? 22.906 -11.031 22.406 1 90.69 258 ILE B CA 1
ATOM 4183 C C . ILE B 1 258 ? 23 -12.273 21.516 1 90.69 258 ILE B C 1
ATOM 4185 O O . ILE B 1 258 ? 23.047 -12.156 20.281 1 90.69 258 ILE B O 1
ATOM 4189 N N . ASN B 1 259 ? 22.984 -13.461 22.078 1 89.25 259 ASN B N 1
ATOM 4190 C CA . ASN B 1 259 ? 23.109 -14.719 21.344 1 89.25 259 ASN B CA 1
ATOM 4191 C C . ASN B 1 259 ? 21.75 -15.164 20.797 1 89.25 259 ASN B C 1
ATOM 4193 O O . ASN B 1 259 ? 21.016 -15.891 21.453 1 89.25 259 ASN B O 1
ATOM 4197 N N . ILE B 1 260 ? 21.453 -14.812 19.609 1 90.81 260 ILE B N 1
ATOM 4198 C CA . ILE B 1 260 ? 20.219 -15.211 18.922 1 90.81 260 ILE B CA 1
ATOM 4199 C C . ILE B 1 260 ? 20.516 -15.547 17.469 1 90.81 260 ILE B C 1
ATOM 4201 O O . ILE B 1 260 ? 21.547 -15.156 16.938 1 90.81 260 ILE B O 1
ATOM 4205 N N . SER B 1 261 ? 19.641 -16.281 16.891 1 90.56 261 SER B N 1
ATOM 4206 C CA . SER B 1 261 ? 19.828 -16.641 15.484 1 90.56 261 SER B CA 1
ATOM 4207 C C . SER B 1 261 ? 19.688 -15.422 14.578 1 90.56 261 SER B C 1
ATOM 4209 O O . SER B 1 261 ? 18.938 -14.5 14.875 1 90.56 261 SER B O 1
ATOM 4211 N N . SER B 1 262 ? 20.391 -15.391 13.5 1 87.56 262 SER B N 1
ATOM 4212 C CA . SER B 1 262 ? 20.344 -14.281 12.547 1 87.56 262 SER B CA 1
ATOM 4213 C C . SER B 1 262 ? 19.281 -14.5 11.484 1 87.56 262 SER B C 1
ATOM 4215 O O . SER B 1 262 ? 19.016 -13.617 10.672 1 87.56 262 SER B O 1
ATOM 4217 N N . ASP B 1 263 ? 18.641 -15.586 11.547 1 88.69 263 ASP B N 1
ATOM 4218 C CA . ASP B 1 263 ? 17.734 -15.938 10.461 1 88.69 263 ASP B CA 1
ATOM 4219 C C . ASP B 1 263 ? 16.281 -15.992 10.945 1 88.69 263 ASP B C 1
ATOM 4221 O O . ASP B 1 263 ? 15.5 -16.812 10.477 1 88.69 263 ASP B O 1
ATOM 4225 N N . ILE B 1 264 ? 15.992 -15.188 11.922 1 94.12 264 ILE B N 1
ATOM 4226 C CA . ILE B 1 264 ? 14.625 -15.133 12.438 1 94.12 264 ILE B CA 1
ATOM 4227 C C . ILE B 1 264 ? 13.734 -14.391 11.445 1 94.12 264 ILE B C 1
ATOM 4229 O O . ILE B 1 264 ? 14.078 -13.297 10.984 1 94.12 264 ILE B O 1
ATOM 4233 N N . LEU B 1 265 ? 12.555 -14.977 11.141 1 94.56 265 LEU B N 1
ATOM 4234 C CA . LEU B 1 265 ? 11.703 -14.398 10.117 1 94.56 265 LEU B CA 1
ATOM 4235 C C . LEU B 1 265 ? 10.391 -13.906 10.711 1 94.56 265 LEU B C 1
ATOM 4237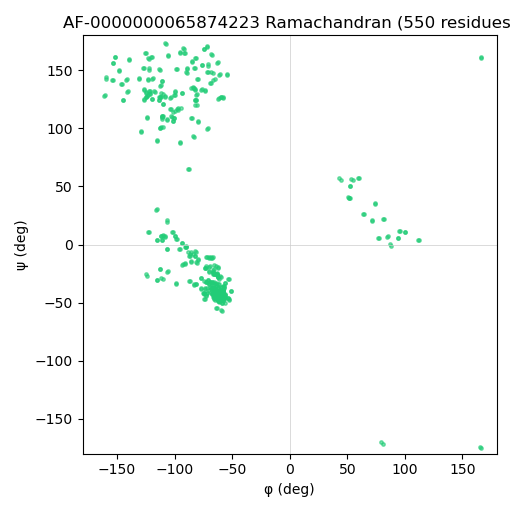 O O . LEU B 1 265 ? 9.82 -12.922 10.234 1 94.56 265 LEU B O 1
ATOM 4241 N N . THR B 1 266 ? 9.914 -14.562 11.789 1 94.06 266 THR B N 1
ATOM 4242 C CA . THR B 1 266 ? 8.555 -14.312 12.266 1 94.06 266 THR B CA 1
ATOM 4243 C C . THR B 1 266 ? 8.562 -13.922 13.734 1 94.06 266 THR B C 1
ATOM 4245 O O . THR B 1 266 ? 9.547 -14.156 14.445 1 94.06 266 THR B O 1
ATOM 4248 N N . VAL B 1 267 ? 7.496 -13.391 14.172 1 93.19 267 VAL B N 1
ATOM 4249 C CA . VAL B 1 267 ? 7.34 -12.984 15.562 1 93.19 267 VAL B CA 1
ATOM 4250 C C . VAL B 1 267 ? 7.395 -14.211 16.469 1 93.19 267 VAL B C 1
ATOM 4252 O O . VAL B 1 267 ? 8.055 -14.195 17.516 1 93.19 267 VAL B O 1
ATOM 4255 N N . ASP B 1 268 ? 6.742 -15.273 16.031 1 92.81 268 ASP B N 1
ATOM 4256 C CA . ASP B 1 268 ? 6.727 -16.5 16.812 1 92.81 268 ASP B CA 1
ATOM 4257 C C . ASP B 1 268 ? 8.141 -17.047 17 1 92.81 268 ASP B C 1
ATOM 4259 O O . ASP B 1 268 ? 8.508 -17.469 18.094 1 92.81 268 ASP B O 1
ATOM 4263 N N . GLU B 1 269 ? 8.883 -17.047 15.969 1 93.88 269 GLU B N 1
ATOM 4264 C CA . GLU B 1 269 ? 10.273 -17.5 16.047 1 93.88 269 GLU B CA 1
ATOM 4265 C C . GLU B 1 269 ? 11.07 -16.641 17.031 1 93.88 269 GLU B C 1
ATOM 4267 O O . GLU B 1 269 ? 11.883 -17.172 17.797 1 93.88 269 GLU B O 1
ATOM 4272 N N . MET B 1 270 ? 10.812 -15.383 16.969 1 94.12 270 MET B N 1
ATOM 4273 C CA . MET B 1 270 ? 11.531 -14.469 17.844 1 94.12 270 MET B CA 1
ATOM 4274 C C . MET B 1 270 ? 11.172 -14.727 19.312 1 94.12 270 MET B C 1
ATOM 4276 O O . MET B 1 270 ? 12.055 -14.773 20.172 1 94.12 270 MET B O 1
ATOM 4280 N N . VAL B 1 271 ? 9.93 -14.867 19.547 1 93.19 271 VAL B N 1
ATOM 4281 C CA . VAL B 1 271 ? 9.469 -15.141 20.906 1 93.19 271 VAL B CA 1
ATOM 4282 C C . VAL B 1 271 ? 10.125 -16.422 21.422 1 93.19 271 VAL B C 1
ATOM 4284 O O . VAL B 1 271 ? 10.641 -16.453 22.547 1 93.19 271 VAL B O 1
ATOM 4287 N N . MET B 1 272 ? 10.156 -17.453 20.625 1 92.25 272 MET B N 1
ATOM 4288 C CA . MET B 1 272 ? 10.742 -18.719 21.016 1 92.25 272 MET B CA 1
ATOM 4289 C C . MET B 1 272 ? 12.234 -18.562 21.328 1 92.25 272 MET B C 1
ATOM 4291 O O . MET B 1 272 ? 12.734 -19.109 22.297 1 92.25 272 MET B O 1
ATOM 4295 N N . GLU B 1 273 ? 12.852 -17.828 20.516 1 91.5 273 GLU B N 1
ATOM 4296 C CA . GLU B 1 273 ? 14.281 -17.609 20.672 1 91.5 273 GLU B CA 1
ATOM 4297 C C . GLU B 1 273 ? 14.586 -16.828 21.953 1 91.5 273 GLU B C 1
ATOM 4299 O O . GLU B 1 273 ? 15.516 -17.172 22.688 1 91.5 273 GLU B O 1
ATOM 4304 N N . LEU B 1 274 ? 13.797 -15.836 22.25 1 90.81 274 LEU B N 1
ATOM 4305 C CA . LEU B 1 274 ? 14.047 -14.961 23.391 1 90.81 274 LEU B CA 1
ATOM 4306 C C . LEU B 1 274 ? 13.656 -15.641 24.688 1 90.81 274 LEU B C 1
ATOM 4308 O O . LEU B 1 274 ? 14.25 -15.367 25.734 1 90.81 274 LEU B O 1
ATOM 4312 N N . CYS B 1 275 ? 12.734 -16.484 24.594 1 89.56 275 CYS B N 1
ATOM 4313 C CA . CYS B 1 275 ? 12.312 -17.203 25.797 1 89.56 275 CYS B CA 1
ATOM 4314 C C . CYS B 1 275 ? 13.359 -18.234 26.203 1 89.56 275 CYS B C 1
ATOM 4316 O O . CYS B 1 275 ? 13.344 -18.703 27.344 1 89.56 275 CYS B O 1
ATOM 4318 N N . GLN B 1 276 ? 14.203 -18.594 25.328 1 83.62 276 GLN B N 1
ATOM 4319 C CA . GLN B 1 276 ? 15.25 -19.578 25.609 1 83.62 276 GLN B CA 1
ATOM 4320 C C . GLN B 1 276 ? 16.5 -18.906 26.188 1 83.62 276 GLN B C 1
ATOM 4322 O O . GLN B 1 276 ? 17.422 -19.578 26.641 1 83.62 276 GLN B O 1
ATOM 4327 N N . L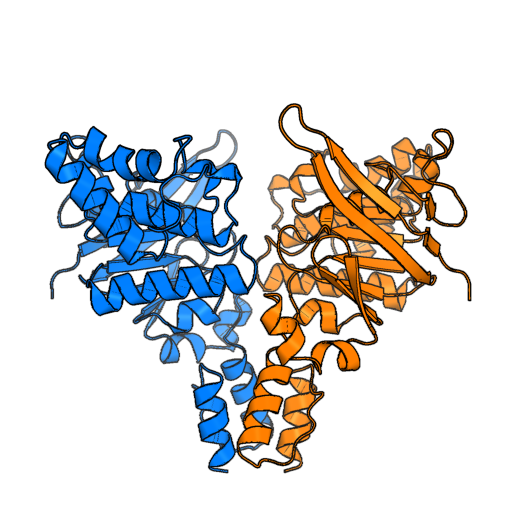EU B 1 277 ? 16.516 -17.594 26.141 1 78.62 277 LEU B N 1
ATOM 4328 C CA . LEU B 1 277 ? 17.672 -16.891 26.672 1 78.62 277 LEU B CA 1
ATOM 4329 C C . LEU B 1 277 ? 17.625 -16.859 28.203 1 78.62 277 LEU B C 1
ATOM 4331 O O . LEU B 1 277 ? 16.547 -16.75 28.797 1 78.62 277 LEU B O 1
#

Foldseek 3Di:
DDFQKWFAQFWAWDDDPVDIATQAGGATDTFHQLFFEEEAEDPSLNLVVVLCCQLLVDPTPDTWMHGNNRTSPPPVCNLVSCLQEPEQEQALVVQADDQFLLVSLLVQVVVVVHDPVVSNVLSCVLCVLLVNNVRRGPGLVPDALLNSSSSSSSSSVSSVYLEYEYAQNCVPDDPVSNVSVLVSVLCCSPPVRRHYYYYHQDQLSNLSGQKYFYGGSNYTDDMDHSLVVLLPQVVQVVRPHHHAPLLVVLVVCVVVPDDFDNRDHDPVNSVVRVVVD/DDWQKWFAQFWAWDDDPVDIATQAGGATDTFHQLFFEEEAEDPSLNLVVVLCCQLLVDPTPDTWMHGNNRTSPPPVCNLVSCLQEPEQEQALVVQADDQFLLVSLLVQVVVVVHDPVVSNVLSCVLCVLLVNNVRRGPGLVPDALLNSSSSSSSSSVSSVYLEYEYAQNCVPDDPVSNVSVLVSVLCCSPPVRRHYYYYHQDQLSNLSGQKYFYGGSNYTDDMDHSLVVLLPQVVQVVRPHHHAPLLVVLVVCVVVVDDFDNRDHDPVNSVVRVVVD

Sequence (554 aa):
MDNIVKVNNISFEYITDEAKLKAIDNLSLDVKKGEFVAIIGHNGSGKSTLSKNLNAILMPTEGNILIDDMDTKEEERLWDIRQTAGMVFQNPDNQIVATIVEEDVAFGPENLGIEPKEIRRIVEESLKSVGMYDLRDRQPHLLSGGQKQRVAIAGIIAMRPKCIIFDEATAMLDPSGRKEVMKTIKRLNKEENITVIHITHFMEEAVEADRVVVMEKGKKILEGTPREVFSKIKMLKEIGLDVPCMTELSSLLIEEGINISSDILTVDEMVMELCQLMDNIVKVNNISFEYITDEAKLKAIDNLSLDVKKGEFVAIIGHNGSGKSTLSKNLNAILMPTEGNILIDDMDTKEEERLWDIRQTAGMVFQNPDNQIVATIVEEDVAFGPENLGIEPKEIRRIVEESLKSVGMYDLRDRQPHLLSGGQKQRVAIAGIIAMRPKCIIFDEATAMLDPSGRKEVMKTIKRLNKEENITVIHITHFMEEAVEADRVVVMEKGKKILEGTPREVFSKIKMLKEIGLDVPCMTELSSLLIEEGINISSDILTVDEMVMELCQL